Protein AF-A0A9P8VNX3-F1 (afdb_monomer)

InterPro domains:
  IPR056002 Domain of unknown function DUF7580 [PF24476] (259-516)

Sequence (647 aa):
MASIQRRGRGSRAITTATHEPARRPATPSRNAHWDQEPLLDKDALVAFAAEATAALRRESSALAKLRRPSPFFAILCSLLSDVEERLENAASVTESKVSELLATLERLAKWPKPFKAPTRPFDRNAYSRLIHILGDSSQLARSCIKTLAEDPRAVNDRQKFQKAFKAFANVKLGPRGPKLSELTRSSAESESNSNSATAQCLQKLYWTLCQLCRCSLAVGGGGFKANVVVDYEARPAVADDGVIIESFFLHRHHTGNNETGEWKETRIQVLLDQYDIEDSDNTKTRVLRSARGDKKISDFCKLLQSQELGCLKLRASSGGLFDDGIELSRDGISLQAPSVSLARVLASASLNKDSQRKLLLSYLLAKAVWQFYDSDWIAEAWSKQEVQFMQQRIDKLQNKVLLNYRPFISAEFRDDAPPQGAPSLEGYGVVAKTPKGTHIFPKILALGITLLEIELGEGIENRYAREFLDADGRPRANAAHMTAGDFITSDKWKAQKKVYLPVRQAIEICVKPDTGQLGTDPARVRENLHRCVVAPLGALFGMAYDCDGCPEKFDPGPMNFESSDEPCDDIYSVPGSAHMRETSGSPNSPSAQQLVSLRNQSRARETANFSAMRIKSRRIPGNTNKPRNGFIRSKGCERNTKLALAP

Secondary structure (DSSP, 8-state):
------------------------PPPP-------------HHHHHHHHHHHHHHHHHHHHHHHTSSS--HHHHHHHHHHHHHHHHHHTGGG--HHHHHHHHHHHHHHHHTTS--PPPPSS--GGG-HHHHHHHTT-HHHHHHHHHHHHH-GGGHHHHHHHHHHHHHHH-----SBS--HHHHHTTSTTSSHHHHHHHHHHHHHHHHHHHHH---TT-TT-PPEEEEEES------SSS--EEEEEEEEEE-B--SS--B--EEEEEEEEEP-------SSS---------TTPEE-S-HHHHHT----SEEEEEEETTEEEEEEEE---S---TTSPPEEHHHHHHTTTTTT-HHHHHHHHHHHHHHHHHSTTSTTS-TT--TTTEEE-EEEEETTTTEEEEPSS-EEEEEE-TTSPPSS--GGGGGT-----S--SSS-HHHHHHHHHHHHHHHTS-GGGG--GGGB-TTSPBPTTHHHHHHHHHHHSHHHHT-TTSBHHHHHHHHHHHS--HHHH-S-HHHHHHHHIIIIIHHHHHHHHHHH--SS-GGG----PEEE---S--------------------------S-SSSSSSSSSTTSSTTSS----------------------PPPPPP---PPPP--

Organism: NCBI:txid1576542

Structure (mmCIF, N/CA/C/O backbone):
data_AF-A0A9P8VNX3-F1
#
_entry.id   AF-A0A9P8VNX3-F1
#
loop_
_atom_site.group_PDB
_atom_site.id
_atom_site.type_symbol
_atom_site.label_atom_id
_atom_site.label_alt_id
_atom_site.label_comp_id
_atom_site.label_asym_id
_atom_site.label_entity_id
_atom_site.label_seq_id
_atom_site.pdbx_PDB_ins_code
_atom_site.Cartn_x
_atom_site.Cartn_y
_atom_site.Cartn_z
_atom_site.occupancy
_atom_site.B_iso_or_equiv
_atom_site.auth_seq_id
_atom_site.auth_comp_id
_atom_site.auth_asym_id
_atom_site.auth_atom_id
_atom_site.pdbx_PDB_model_num
ATOM 1 N N . MET A 1 1 ? 35.981 46.994 67.749 1.00 36.59 1 MET A N 1
ATOM 2 C CA . MET A 1 1 ? 35.005 48.097 67.613 1.00 36.59 1 MET A CA 1
ATOM 3 C C . MET A 1 1 ? 33.643 47.458 67.343 1.00 36.59 1 MET A C 1
ATOM 5 O O . MET A 1 1 ? 33.453 46.954 66.250 1.00 36.59 1 MET A O 1
ATOM 9 N N . ALA A 1 2 ? 32.915 47.018 68.380 1.00 32.78 2 ALA A N 1
ATOM 10 C CA . ALA A 1 2 ? 31.921 47.763 69.189 1.00 32.78 2 ALA A CA 1
ATOM 11 C C . ALA A 1 2 ? 30.668 48.129 68.351 1.00 32.78 2 ALA A C 1
ATOM 13 O O . ALA A 1 2 ? 30.836 48.728 67.304 1.00 32.78 2 ALA A O 1
ATOM 14 N N . SER A 1 3 ? 29.408 47.822 68.699 1.00 32.69 3 SER A N 1
ATOM 15 C CA . SER A 1 3 ? 28.775 47.351 69.946 1.00 32.69 3 SER A CA 1
ATOM 16 C C . SER A 1 3 ? 27.372 46.748 69.622 1.00 32.69 3 SER A C 1
ATOM 18 O O . SER A 1 3 ? 26.792 47.142 68.617 1.00 32.69 3 SER A O 1
ATOM 20 N N . ILE A 1 4 ? 26.921 45.666 70.291 1.00 40.91 4 ILE A N 1
ATOM 21 C CA . ILE A 1 4 ? 25.831 45.607 71.317 1.00 40.91 4 ILE A CA 1
ATOM 22 C C . ILE A 1 4 ? 24.409 45.762 70.700 1.00 40.91 4 ILE A C 1
ATOM 24 O O . ILE A 1 4 ? 24.148 46.731 70.012 1.00 40.91 4 ILE A O 1
ATOM 28 N N . GLN A 1 5 ? 23.445 44.831 70.849 1.00 40.62 5 GLN A N 1
ATOM 29 C CA . GLN A 1 5 ? 22.678 44.603 72.090 1.00 40.62 5 GLN A CA 1
ATOM 30 C C . GLN A 1 5 ? 21.857 43.285 72.084 1.00 40.62 5 GLN A C 1
ATOM 32 O O . GLN A 1 5 ? 21.177 42.953 71.117 1.00 40.62 5 GLN A O 1
ATOM 37 N N . ARG A 1 6 ? 21.899 42.552 73.211 1.00 43.53 6 ARG A N 1
ATOM 38 C CA . ARG A 1 6 ? 21.077 41.373 73.570 1.00 43.53 6 ARG A CA 1
ATOM 39 C C . ARG A 1 6 ? 19.872 41.789 74.431 1.00 43.53 6 ARG A C 1
ATOM 41 O O . ARG A 1 6 ? 20.062 42.590 75.338 1.00 43.53 6 ARG A O 1
ATOM 48 N N . ARG A 1 7 ? 18.726 41.111 74.282 1.00 40.09 7 ARG A N 1
ATOM 49 C CA . ARG A 1 7 ? 17.710 40.767 75.319 1.00 40.09 7 ARG A CA 1
ATOM 50 C C . ARG A 1 7 ? 16.934 39.549 74.782 1.00 40.09 7 ARG A C 1
ATOM 52 O O . ARG A 1 7 ? 16.743 39.468 73.581 1.00 40.09 7 ARG A O 1
ATOM 59 N N . GLY A 1 8 ? 16.472 38.545 75.519 1.00 32.19 8 GLY A N 1
ATOM 60 C CA . GLY A 1 8 ? 16.376 38.272 76.951 1.00 32.19 8 GLY A CA 1
ATOM 61 C C . GLY A 1 8 ? 15.217 37.275 77.127 1.00 32.19 8 GLY A C 1
ATOM 62 O O . GLY A 1 8 ? 14.110 37.554 76.681 1.00 32.19 8 GLY A O 1
ATOM 63 N N . ARG A 1 9 ? 15.490 36.093 77.697 1.00 36.69 9 ARG A N 1
ATOM 64 C CA . ARG A 1 9 ? 14.514 35.031 78.015 1.00 36.69 9 ARG A CA 1
ATOM 65 C C . ARG A 1 9 ? 13.556 35.472 79.128 1.00 36.69 9 ARG A C 1
ATOM 67 O O . ARG A 1 9 ? 13.992 36.118 80.074 1.00 36.69 9 ARG A O 1
ATOM 74 N N . GLY A 1 10 ? 12.315 34.987 79.079 1.00 35.06 10 GLY A N 1
ATOM 75 C CA . GLY A 1 10 ? 11.379 34.985 80.204 1.00 35.06 10 GLY A CA 1
ATOM 76 C C . GLY A 1 10 ? 10.520 33.718 80.196 1.00 35.06 10 GLY A C 1
ATOM 77 O O . GLY A 1 10 ? 9.748 33.502 79.268 1.00 35.06 10 GLY A O 1
ATOM 78 N N . SER A 1 11 ? 10.687 32.880 81.221 1.00 38.31 11 SER A N 1
ATOM 79 C CA . SER A 1 11 ? 9.818 31.747 81.568 1.00 38.31 11 SER A CA 1
ATOM 80 C C . SER A 1 11 ? 8.608 32.232 82.370 1.00 38.31 11 SER A C 1
ATOM 82 O O . SER A 1 11 ? 8.783 33.109 83.214 1.00 38.31 11 SER A O 1
ATOM 84 N N . ARG A 1 12 ? 7.428 31.606 82.226 1.00 36.78 12 ARG A N 1
ATOM 85 C CA . ARG A 1 12 ? 6.406 31.580 83.292 1.00 36.78 12 ARG A CA 1
ATOM 86 C C . ARG A 1 12 ? 5.451 30.381 83.192 1.00 36.78 12 ARG A C 1
ATOM 88 O O . ARG A 1 12 ? 4.747 30.212 82.208 1.00 36.78 12 ARG A O 1
ATOM 95 N N . ALA A 1 13 ? 5.551 29.572 84.244 1.00 37.69 13 ALA A N 1
ATOM 96 C CA . ALA A 1 13 ? 4.559 28.880 85.069 1.00 37.69 13 ALA A CA 1
ATOM 97 C C . ALA A 1 13 ? 3.155 28.495 84.553 1.00 37.69 13 ALA A C 1
ATOM 99 O O . ALA A 1 13 ? 2.409 29.269 83.965 1.00 37.69 13 ALA A O 1
ATOM 100 N N . ILE A 1 14 ? 2.827 27.276 84.983 1.00 42.34 14 ILE A N 1
ATOM 101 C CA . ILE A 1 14 ? 1.587 26.499 84.994 1.00 42.34 14 ILE A CA 1
ATOM 102 C C . ILE A 1 14 ? 0.492 27.169 85.840 1.00 42.34 14 ILE A C 1
ATOM 104 O O . ILE A 1 14 ? 0.779 27.713 86.903 1.00 42.34 14 ILE A O 1
ATOM 108 N N . THR A 1 15 ? -0.772 27.026 85.432 1.00 38.56 15 THR A N 1
ATOM 109 C CA . THR A 1 15 ? -1.927 26.998 86.349 1.00 38.56 15 THR A CA 1
ATOM 110 C C . THR A 1 15 ? -3.039 26.125 85.768 1.00 38.56 15 THR A C 1
ATOM 112 O O . THR A 1 15 ? -3.467 26.289 84.629 1.00 38.56 15 THR A O 1
ATOM 115 N N . THR A 1 16 ? -3.457 25.153 86.569 1.00 41.41 16 THR A N 1
ATOM 116 C CA . THR A 1 16 ? -4.582 24.234 86.386 1.00 41.41 16 THR A CA 1
ATOM 117 C C . THR A 1 16 ? -5.887 24.893 86.825 1.00 41.41 16 THR A C 1
ATOM 119 O O . THR A 1 16 ? -5.927 25.476 87.907 1.00 41.41 16 THR A O 1
ATOM 122 N N . ALA A 1 17 ? -6.962 24.733 86.050 1.00 39.16 17 ALA A N 1
ATOM 123 C CA . ALA A 1 17 ? -8.325 25.010 86.498 1.00 39.16 17 ALA A CA 1
ATOM 124 C C . ALA A 1 17 ? -9.291 23.949 85.947 1.00 39.16 17 ALA A C 1
ATOM 126 O O . ALA A 1 17 ? -9.450 23.777 84.740 1.00 39.16 17 ALA A O 1
ATOM 127 N N . THR A 1 18 ? -9.892 23.221 86.880 1.00 43.12 18 THR A N 1
ATOM 128 C CA . THR A 1 18 ? -11.043 22.324 86.759 1.00 43.12 18 THR A CA 1
ATOM 129 C C . THR A 1 18 ? -12.308 23.104 86.402 1.00 43.12 18 THR A C 1
ATOM 131 O O . THR A 1 18 ? -12.624 24.075 87.084 1.00 43.12 18 THR A O 1
ATOM 134 N N . HIS A 1 19 ? -13.065 22.648 85.397 1.00 43.12 19 HIS A N 1
ATOM 135 C CA . HIS A 1 19 ? -14.459 23.055 85.209 1.00 43.12 19 HIS A CA 1
ATOM 136 C C . HIS A 1 19 ? -15.352 21.878 84.788 1.00 43.12 19 HIS A C 1
ATOM 138 O O . HIS A 1 19 ? -14.995 21.027 83.977 1.00 43.12 19 HIS A O 1
ATOM 144 N N . GLU A 1 20 ? -16.504 21.884 85.438 1.00 38.47 20 GLU A N 1
ATOM 145 C CA . GLU A 1 20 ? -17.621 20.950 85.549 1.00 38.47 20 GLU A CA 1
ATOM 146 C C . GLU A 1 20 ? -18.434 20.764 84.241 1.00 38.47 20 GLU A C 1
ATOM 148 O O . GLU A 1 20 ? -18.489 21.684 83.418 1.00 38.47 20 GLU A O 1
ATOM 153 N N . PRO A 1 21 ? -19.091 19.606 84.010 1.00 46.25 21 PRO A N 1
ATOM 154 C CA . PRO A 1 21 ? -19.798 19.332 82.761 1.00 46.25 21 PRO A CA 1
ATOM 155 C C . PRO A 1 21 ? -21.237 19.878 82.773 1.00 46.25 21 PRO A C 1
ATOM 157 O O . PRO A 1 21 ? -22.129 19.337 83.425 1.00 46.25 21 PRO A O 1
ATOM 160 N N . ALA A 1 22 ? -21.494 20.914 81.973 1.00 45.41 22 ALA A N 1
ATOM 161 C CA . ALA A 1 22 ? -22.844 21.398 81.696 1.00 45.41 22 ALA A CA 1
ATOM 162 C C . ALA A 1 22 ? -23.557 20.503 80.662 1.00 45.41 22 ALA A C 1
ATOM 164 O O . ALA A 1 22 ? -23.124 20.367 79.514 1.00 45.41 22 ALA A O 1
ATOM 165 N N . ARG A 1 23 ? -24.684 19.915 81.081 1.00 52.53 23 ARG A N 1
ATOM 166 C CA . ARG A 1 23 ? -25.659 19.204 80.240 1.00 52.53 23 ARG A CA 1
ATOM 167 C C . ARG A 1 23 ? -26.137 20.103 79.092 1.00 52.53 23 ARG A C 1
ATOM 169 O O . ARG A 1 23 ? -26.580 21.223 79.334 1.00 52.53 23 ARG A O 1
ATOM 176 N N . ARG A 1 24 ? -26.111 19.590 77.855 1.00 39.62 24 ARG A N 1
ATOM 177 C CA . ARG A 1 24 ? -26.790 20.198 76.697 1.00 39.62 24 ARG A CA 1
ATOM 178 C C . ARG A 1 24 ? -28.054 19.410 76.316 1.00 39.62 24 ARG A C 1
ATOM 180 O O . ARG A 1 24 ? -28.050 18.186 76.440 1.00 39.62 24 ARG A O 1
ATOM 187 N N . PRO A 1 25 ? -29.117 20.110 75.881 1.00 43.38 25 PRO A N 1
ATOM 188 C CA . PRO A 1 25 ? -30.437 19.548 75.613 1.00 43.38 25 PRO A CA 1
ATOM 189 C C . PRO A 1 25 ? -30.498 18.776 74.288 1.00 43.38 25 PRO A C 1
ATOM 191 O O . PRO A 1 25 ? -29.727 19.030 73.362 1.00 43.38 25 PRO A O 1
ATOM 194 N N . ALA A 1 26 ? -31.443 17.838 74.228 1.00 45.91 26 ALA A N 1
ATOM 195 C CA . ALA A 1 26 ? -31.746 17.000 73.077 1.00 45.91 26 ALA A CA 1
ATOM 196 C C . ALA A 1 26 ? -32.054 17.827 71.817 1.00 45.91 26 ALA A C 1
ATOM 198 O O . ALA A 1 26 ? -32.883 18.737 71.833 1.00 45.91 26 ALA A O 1
ATOM 199 N N . THR A 1 27 ? -31.395 17.477 70.714 1.00 43.19 27 THR A N 1
ATOM 200 C CA . THR A 1 27 ? -31.716 17.945 69.365 1.00 43.19 27 THR A CA 1
ATOM 201 C C . THR A 1 27 ? -32.967 17.234 68.833 1.00 43.19 27 THR A C 1
ATOM 203 O O . THR A 1 27 ? -33.113 16.025 69.025 1.00 43.19 27 THR A O 1
ATOM 206 N N . PRO A 1 28 ? -33.873 17.947 68.139 1.00 46.66 28 PRO A N 1
ATOM 207 C CA . PRO A 1 28 ? -35.056 17.346 67.540 1.00 46.66 28 PRO A CA 1
ATOM 208 C C . PRO A 1 28 ? -34.671 16.490 66.328 1.00 46.66 28 PRO A C 1
ATOM 210 O O . PRO A 1 28 ? -33.910 16.913 65.455 1.00 46.66 28 PRO A O 1
ATOM 213 N N . SER A 1 29 ? -35.231 15.281 66.290 1.00 46.38 29 SER A N 1
ATOM 214 C CA . SER A 1 29 ? -35.196 14.363 65.153 1.00 46.38 29 SER A CA 1
ATOM 215 C C . SER A 1 29 ? -35.814 15.034 63.924 1.00 46.38 29 SER A C 1
ATOM 217 O O . SER A 1 29 ? -37.032 15.158 63.802 1.00 46.38 29 SER A O 1
ATOM 219 N N . ARG A 1 30 ? -34.957 15.505 63.018 1.00 41.91 30 ARG A N 1
ATOM 220 C CA . ARG A 1 30 ? -35.333 15.985 61.691 1.00 41.91 30 ARG A CA 1
ATOM 221 C C . ARG A 1 30 ? -35.248 14.787 60.749 1.00 41.91 30 ARG A C 1
ATOM 223 O O . ARG A 1 30 ? -34.228 14.579 60.099 1.00 41.91 30 ARG A O 1
ATOM 230 N N . ASN A 1 31 ? -36.313 13.986 60.716 1.00 41.59 31 ASN A N 1
ATOM 231 C CA . ASN A 1 31 ? -36.559 13.042 59.629 1.00 41.59 31 ASN A CA 1
ATOM 232 C C . ASN A 1 31 ? -36.745 13.863 58.350 1.00 41.59 31 ASN A C 1
ATOM 234 O O . ASN A 1 31 ? -37.838 14.332 58.039 1.00 41.59 31 ASN A O 1
ATOM 238 N N . ALA A 1 32 ? -35.633 14.110 57.662 1.00 45.19 32 ALA A N 1
ATOM 239 C CA . ALA A 1 32 ? -35.633 14.634 56.316 1.00 45.19 32 ALA A CA 1
ATOM 240 C C . ALA A 1 32 ? -36.238 13.561 55.410 1.00 45.19 32 ALA A C 1
ATOM 242 O O . ALA A 1 32 ? -35.681 12.477 55.233 1.00 45.19 32 ALA A O 1
ATOM 243 N N . HIS A 1 33 ? -37.415 13.891 54.895 1.00 44.94 33 HIS A N 1
ATOM 244 C CA . HIS A 1 33 ? -37.970 13.376 53.660 1.00 44.94 33 HIS A CA 1
ATOM 245 C C . HIS A 1 33 ? -36.867 13.493 52.595 1.00 44.94 33 HIS A C 1
ATOM 247 O O . HIS A 1 33 ? -36.586 14.586 52.109 1.00 44.94 33 HIS A O 1
ATOM 253 N N . TRP A 1 34 ? -36.144 12.403 52.331 1.00 44.47 34 TRP A N 1
ATOM 254 C CA . TRP A 1 34 ? -35.289 12.316 51.154 1.00 44.47 34 TRP A CA 1
ATOM 255 C C . TRP A 1 34 ? -36.240 12.234 49.972 1.00 44.47 34 TRP A C 1
ATOM 257 O O . TRP A 1 34 ? -36.729 11.157 49.629 1.00 44.47 34 TRP A O 1
ATOM 267 N N . ASP A 1 35 ? -36.563 13.403 49.425 1.00 43.25 35 ASP A N 1
ATOM 268 C CA . ASP A 1 35 ? -37.152 13.525 48.105 1.00 43.25 35 ASP A CA 1
ATOM 269 C C . ASP A 1 35 ? -36.349 12.629 47.166 1.00 43.25 35 ASP A C 1
ATOM 271 O O . ASP A 1 35 ? -35.119 12.710 47.100 1.00 43.25 35 ASP A O 1
ATOM 275 N N . GLN A 1 36 ? -37.049 11.696 46.527 1.00 47.88 36 GLN A N 1
ATOM 276 C CA . GLN A 1 36 ? -36.479 10.818 45.522 1.00 47.88 36 GLN A CA 1
ATOM 277 C C . GLN A 1 36 ? -35.963 11.711 44.396 1.00 47.88 36 GLN A C 1
ATOM 279 O O . GLN A 1 36 ? -36.741 12.147 43.547 1.00 47.88 36 GLN A O 1
ATOM 284 N N . GLU A 1 37 ? -34.663 12.022 44.411 1.00 53.09 37 GLU A N 1
ATOM 285 C CA . GLU A 1 37 ? -34.006 12.583 43.237 1.00 53.09 37 GLU A CA 1
ATOM 286 C C . GLU A 1 37 ? -34.354 11.664 42.062 1.00 53.09 37 GLU A C 1
ATOM 288 O O . GLU A 1 37 ? -34.183 10.442 42.180 1.00 53.09 37 GLU A O 1
ATOM 293 N N . PRO A 1 38 ? -34.908 12.214 40.967 1.00 59.16 38 PRO A N 1
ATOM 294 C CA . PRO A 1 38 ? -35.322 11.410 39.835 1.00 59.16 38 PRO A CA 1
ATOM 295 C C . PRO A 1 38 ? -34.116 10.595 39.384 1.00 59.16 38 PRO A C 1
ATOM 297 O O . PRO A 1 38 ? -33.064 11.163 39.081 1.00 59.16 38 PRO A O 1
ATOM 300 N N . LEU A 1 39 ? -34.260 9.263 39.403 1.00 61.50 39 LEU A N 1
ATOM 301 C CA . LEU A 1 39 ? -33.257 8.351 38.871 1.00 61.50 39 LEU A CA 1
ATOM 302 C C . LEU A 1 39 ? -32.885 8.860 37.481 1.00 61.50 39 LEU A C 1
ATOM 304 O O . LEU A 1 39 ? -33.718 8.875 36.576 1.00 61.50 39 LEU A O 1
ATOM 308 N N . LEU A 1 40 ? -31.655 9.354 37.366 1.00 65.56 40 LEU A N 1
ATOM 309 C CA . LEU A 1 40 ? -31.164 9.962 36.145 1.00 65.56 40 LEU A CA 1
ATOM 310 C C . LEU A 1 40 ? -31.264 8.942 35.018 1.00 65.56 40 LEU A C 1
ATOM 312 O O . LEU A 1 40 ? -30.732 7.836 35.119 1.00 65.56 40 LEU A O 1
ATOM 316 N N . ASP A 1 41 ? -31.972 9.350 33.970 1.00 88.81 41 ASP A N 1
ATOM 317 C CA . ASP A 1 41 ? -32.241 8.543 32.797 1.00 88.81 41 ASP A CA 1
ATOM 318 C C . ASP A 1 41 ? -30.919 8.081 32.165 1.00 88.81 41 ASP A C 1
ATOM 320 O O . ASP A 1 41 ? -30.015 8.883 31.893 1.00 88.81 41 ASP A O 1
ATOM 324 N N . LYS A 1 42 ? -30.804 6.771 31.938 1.00 92.12 42 LYS A N 1
ATOM 325 C CA . LYS A 1 42 ? -29.689 6.147 31.221 1.00 92.12 42 LYS A CA 1
ATOM 326 C C . LYS A 1 42 ? -29.415 6.876 29.903 1.00 92.12 42 LYS A C 1
ATOM 328 O O . LYS A 1 42 ? -28.250 7.015 29.519 1.00 92.12 42 LYS A O 1
ATOM 333 N N . ASP A 1 43 ? -30.457 7.369 29.244 1.00 93.38 43 ASP A N 1
ATOM 334 C CA . ASP A 1 43 ? -30.341 8.061 27.966 1.00 93.38 43 ASP A CA 1
ATOM 335 C C . ASP A 1 43 ? -29.643 9.421 28.114 1.00 93.38 43 ASP A C 1
ATOM 337 O O . ASP A 1 43 ? -28.779 9.760 27.303 1.00 93.38 43 ASP A O 1
ATOM 341 N N . ALA A 1 44 ? -29.881 10.150 29.210 1.00 93.81 44 ALA A N 1
ATOM 342 C CA . ALA A 1 44 ? -29.166 11.393 29.513 1.00 93.81 44 ALA A CA 1
ATOM 343 C C . ALA A 1 44 ? -27.668 11.150 29.781 1.00 93.81 44 ALA A C 1
ATOM 345 O O . ALA A 1 44 ? -26.813 11.933 29.355 1.00 93.81 44 ALA A O 1
ATOM 346 N N . LEU A 1 45 ? -27.334 10.042 30.455 1.00 94.81 45 LEU A N 1
ATOM 347 C CA . LEU A 1 45 ? -25.948 9.629 30.696 1.00 94.81 45 LEU A CA 1
ATOM 348 C C . LEU A 1 45 ? -25.218 9.303 29.382 1.00 94.81 45 LEU A C 1
ATOM 350 O O . LEU A 1 45 ? -24.071 9.714 29.187 1.00 94.81 45 LEU A O 1
ATOM 354 N N . VAL A 1 46 ? -25.877 8.561 28.488 1.00 95.44 46 VAL A N 1
ATOM 355 C CA . VAL A 1 46 ? -25.349 8.203 27.163 1.00 95.44 46 VAL A CA 1
ATOM 356 C C . VAL A 1 46 ? -25.173 9.446 26.294 1.00 95.44 46 VAL A C 1
ATOM 358 O O . VAL A 1 46 ? -24.098 9.617 25.720 1.00 95.44 46 VAL A O 1
ATOM 361 N N . ALA A 1 47 ? -26.173 10.330 26.243 1.00 95.75 47 ALA A N 1
ATOM 362 C CA . ALA A 1 47 ? -26.116 11.570 25.473 1.00 95.75 47 ALA A CA 1
ATOM 363 C C . ALA A 1 47 ? -24.937 12.450 25.914 1.00 95.75 47 ALA A C 1
ATOM 365 O O . ALA A 1 47 ? -24.127 12.869 25.088 1.00 95.75 47 ALA A O 1
ATOM 366 N N . PHE A 1 48 ? -24.754 12.632 27.228 1.00 96.56 48 PHE A N 1
ATOM 367 C CA . PHE A 1 48 ? -23.618 13.385 27.762 1.00 96.56 48 PHE A CA 1
ATOM 368 C C . PHE A 1 48 ? -22.265 12.760 27.385 1.00 96.56 48 PHE A C 1
ATOM 370 O O . PHE A 1 48 ? -21.321 13.472 27.034 1.00 96.56 48 PHE A O 1
ATOM 377 N N . ALA A 1 49 ? -22.155 11.429 27.429 1.00 96.88 49 ALA A N 1
ATOM 378 C CA . ALA A 1 49 ? -20.944 10.732 27.004 1.00 96.88 49 ALA A CA 1
ATOM 379 C C . ALA A 1 49 ? -20.675 10.882 25.499 1.00 96.88 49 ALA A C 1
ATOM 381 O O . ALA A 1 49 ? -19.513 11.038 25.112 1.00 96.88 49 ALA A O 1
ATOM 382 N N . ALA A 1 50 ? -21.716 10.859 24.662 1.00 96.62 50 ALA A N 1
ATOM 383 C CA . ALA A 1 50 ? -21.602 11.018 23.214 1.00 96.62 50 ALA A CA 1
ATOM 384 C C . ALA A 1 50 ? -21.117 12.427 22.854 1.00 96.62 50 ALA A C 1
ATOM 386 O O . ALA A 1 50 ? -20.107 12.572 22.165 1.00 96.62 50 ALA A O 1
ATOM 387 N N . GLU A 1 51 ? -21.745 13.459 23.425 1.00 96.88 51 GLU A N 1
ATOM 388 C CA . GLU A 1 51 ? -21.338 14.858 23.254 1.00 96.88 51 GLU A CA 1
ATOM 38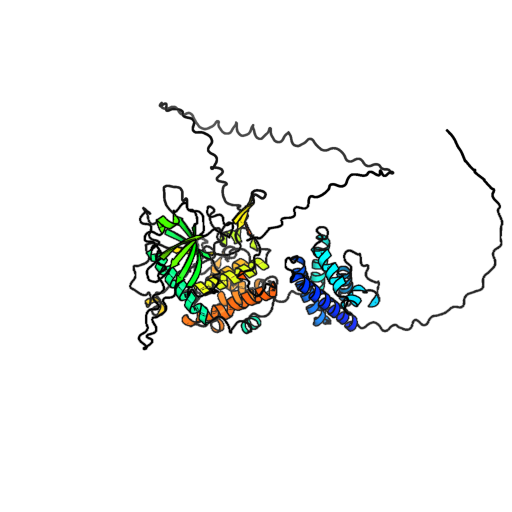9 C C . GLU A 1 51 ? -19.876 15.079 23.669 1.00 96.88 51 GLU A C 1
ATOM 391 O O . GLU A 1 51 ? -19.081 15.664 22.925 1.00 96.88 51 GLU A O 1
ATOM 396 N N . ALA A 1 52 ? -19.493 14.575 24.848 1.00 97.38 52 ALA A N 1
ATOM 397 C CA . ALA A 1 52 ? -18.135 14.700 25.368 1.00 97.38 52 ALA A CA 1
ATOM 398 C C . ALA A 1 52 ? -17.099 13.979 24.488 1.00 97.38 52 ALA A C 1
ATOM 400 O O . ALA A 1 52 ? -16.004 14.503 24.255 1.00 97.38 52 ALA A O 1
ATOM 401 N N . THR A 1 53 ? -17.443 12.790 23.983 1.00 97.50 53 THR A N 1
ATOM 402 C CA . THR A 1 53 ? -16.594 12.004 23.075 1.00 97.50 53 THR A CA 1
ATOM 403 C C . THR A 1 53 ? -16.383 12.744 21.756 1.00 97.50 53 THR A C 1
ATOM 405 O O . THR A 1 53 ? -15.234 12.950 21.356 1.00 97.50 53 THR A O 1
ATOM 408 N N . ALA A 1 54 ? -17.463 13.217 21.126 1.00 95.88 54 ALA A N 1
ATOM 409 C CA . ALA A 1 54 ? -17.414 13.961 19.871 1.00 95.88 54 ALA A CA 1
ATOM 410 C C . ALA A 1 54 ? -16.577 15.243 20.005 1.00 95.88 54 ALA A C 1
ATOM 412 O O . ALA A 1 54 ? -15.757 15.563 19.140 1.00 95.88 54 ALA A O 1
ATOM 413 N N . ALA A 1 55 ? -16.716 15.964 21.122 1.00 96.75 55 ALA A N 1
ATOM 414 C CA . ALA A 1 55 ? -15.930 17.165 21.376 1.00 96.75 55 ALA A CA 1
ATOM 415 C C . ALA A 1 55 ? -14.425 16.867 21.518 1.00 96.75 55 ALA A C 1
ATOM 417 O O . ALA A 1 55 ? -13.603 17.529 20.882 1.00 96.75 55 ALA A O 1
ATOM 418 N N . LEU A 1 56 ? -14.043 15.831 22.273 1.00 97.19 56 LEU A N 1
ATOM 419 C CA . LEU A 1 56 ? -12.642 15.404 22.390 1.00 97.19 56 LEU A CA 1
ATOM 420 C C . LEU A 1 56 ? -12.071 14.870 21.064 1.00 97.19 56 LEU A C 1
ATOM 422 O O . LEU A 1 56 ? -10.884 15.076 20.781 1.00 97.19 56 LEU A O 1
ATOM 426 N N . ARG A 1 57 ? -12.896 14.220 20.232 1.00 96.00 57 ARG A N 1
ATOM 427 C CA . ARG A 1 57 ? -12.510 13.767 18.888 1.00 96.00 57 ARG A CA 1
ATOM 428 C C . ARG A 1 57 ? -12.188 14.949 17.980 1.00 96.00 57 ARG A C 1
ATOM 430 O O . ARG A 1 57 ? -11.129 14.943 17.355 1.00 96.00 57 ARG A O 1
ATOM 437 N N . ARG A 1 58 ? -13.039 15.986 17.958 1.00 95.00 58 ARG A N 1
ATOM 438 C CA . ARG A 1 58 ? -12.789 17.228 17.199 1.00 95.00 58 ARG A CA 1
ATOM 439 C C . ARG A 1 58 ? -11.461 17.873 17.591 1.00 95.00 58 ARG A C 1
ATOM 441 O O . ARG A 1 58 ? -10.671 18.221 16.717 1.00 95.00 58 ARG A O 1
ATOM 448 N N . GLU A 1 59 ? -11.172 17.964 18.889 1.00 96.62 59 GLU A N 1
ATOM 449 C CA . GLU A 1 59 ? -9.900 18.519 19.369 1.00 96.62 59 GLU A CA 1
ATOM 450 C C . GLU A 1 59 ? -8.692 17.648 18.994 1.00 96.62 59 GLU A C 1
ATOM 452 O O . GLU A 1 59 ? -7.646 18.169 18.603 1.00 96.62 59 GLU A O 1
ATOM 457 N N . SER A 1 60 ? -8.836 16.323 19.052 1.00 94.25 60 SER A N 1
ATOM 458 C CA . SER A 1 60 ? -7.785 15.384 18.636 1.00 94.25 60 SER A CA 1
ATOM 459 C C . SER A 1 60 ? -7.505 15.468 17.131 1.00 94.25 60 SER A C 1
ATOM 461 O O . SER A 1 60 ? -6.344 15.473 16.729 1.00 94.25 60 SER A O 1
ATOM 463 N N . SER A 1 61 ? -8.548 15.595 16.303 1.00 89.62 61 SER A N 1
ATOM 464 C CA . SER A 1 61 ? -8.425 15.816 14.856 1.00 89.62 61 SER A CA 1
ATOM 465 C C . SER A 1 61 ? -7.751 17.155 14.545 1.00 89.62 61 SER A C 1
ATOM 467 O O . SER A 1 61 ? -6.826 17.202 13.739 1.00 89.62 61 SER A O 1
ATOM 469 N N . ALA A 1 62 ? -8.122 18.237 15.237 1.00 93.56 62 ALA A N 1
ATOM 470 C CA . ALA A 1 62 ? -7.472 19.536 15.063 1.00 93.56 62 ALA A CA 1
ATOM 471 C C . ALA A 1 62 ? -5.967 19.491 15.395 1.00 93.56 62 ALA A C 1
ATOM 473 O O . ALA A 1 62 ? -5.164 20.132 14.720 1.00 93.56 62 ALA A O 1
ATOM 474 N N . LEU A 1 63 ? -5.570 18.716 16.412 1.00 94.12 63 LEU A N 1
ATOM 475 C CA . LEU A 1 63 ? -4.162 18.497 16.761 1.00 94.12 63 LEU A CA 1
ATOM 476 C C . LEU A 1 63 ? -3.419 17.612 15.752 1.00 94.12 63 LEU A C 1
ATOM 478 O O . LEU A 1 63 ? -2.227 17.825 15.526 1.00 94.12 63 LEU A O 1
ATOM 482 N N . ALA A 1 64 ? -4.103 16.642 15.139 1.00 85.12 64 ALA A N 1
ATOM 483 C CA . ALA A 1 64 ? -3.528 15.782 14.107 1.00 85.12 64 ALA A CA 1
ATOM 484 C C . ALA A 1 64 ? -3.125 16.563 12.841 1.00 85.12 64 ALA A C 1
ATOM 486 O O . ALA A 1 64 ? -2.184 16.163 12.168 1.00 85.12 64 ALA A O 1
ATOM 487 N N . LYS A 1 65 ? -3.753 17.716 12.582 1.00 84.69 65 LYS A N 1
ATOM 488 C CA . LYS A 1 65 ? -3.466 18.597 11.433 1.00 84.69 65 LYS A CA 1
ATOM 489 C C . LYS A 1 65 ? -2.278 19.547 11.631 1.00 84.69 65 LYS A C 1
ATOM 491 O O . LYS A 1 65 ? -1.971 20.361 10.763 1.00 84.69 65 LYS A O 1
ATOM 496 N N . LEU A 1 66 ? -1.614 19.515 12.788 1.00 88.75 66 LEU A N 1
ATOM 497 C CA . LEU A 1 66 ? -0.423 20.337 13.022 1.00 88.75 66 LEU A CA 1
ATOM 498 C C . LEU A 1 66 ? 0.759 19.830 12.182 1.00 88.75 66 LEU A C 1
ATOM 500 O O . LEU A 1 66 ? 0.895 18.637 11.966 1.00 88.75 66 LEU A O 1
ATOM 504 N N . ARG A 1 67 ? 1.690 20.718 11.800 1.00 76.44 67 ARG A N 1
ATOM 505 C CA . ARG A 1 67 ? 2.846 20.422 10.916 1.00 76.44 67 ARG A CA 1
ATOM 506 C C . ARG A 1 67 ? 3.764 19.276 11.386 1.00 76.44 67 ARG A C 1
ATOM 508 O O . ARG A 1 67 ? 4.568 18.772 10.609 1.00 76.44 67 ARG A O 1
ATOM 515 N N . ARG A 1 68 ? 3.709 18.911 12.670 1.00 80.31 68 ARG A N 1
ATOM 516 C CA . ARG A 1 68 ? 4.452 17.794 13.280 1.00 80.31 68 ARG A CA 1
ATOM 517 C C . ARG A 1 68 ? 3.566 17.113 14.324 1.00 80.31 68 ARG A C 1
ATOM 519 O O . ARG A 1 68 ? 3.767 17.332 15.522 1.00 80.31 68 ARG A O 1
ATOM 526 N N . PRO A 1 69 ? 2.536 16.372 13.902 1.00 81.62 69 PRO A N 1
ATOM 527 C CA . PRO A 1 69 ? 1.582 15.809 14.832 1.00 81.62 69 PRO A CA 1
ATOM 528 C C . PRO A 1 69 ? 2.197 14.583 15.507 1.00 81.62 69 PRO A C 1
ATOM 530 O O . PRO A 1 69 ? 2.893 13.779 14.888 1.00 81.62 69 PRO A O 1
ATOM 533 N N . SER A 1 70 ? 1.933 14.420 16.801 1.00 86.12 70 SER A N 1
ATOM 534 C CA . SER A 1 70 ? 2.226 13.152 17.462 1.00 86.12 70 SER A CA 1
ATOM 535 C C . SER A 1 70 ? 1.325 12.067 16.855 1.00 86.12 70 SER A C 1
ATOM 537 O O . SER A 1 70 ? 0.114 12.295 16.756 1.00 86.12 70 SER A O 1
ATOM 539 N N . PRO A 1 71 ? 1.840 10.864 16.523 1.00 76.56 71 PRO A N 1
ATOM 540 C CA . PRO A 1 71 ? 1.021 9.763 15.995 1.00 76.56 71 PRO A CA 1
ATOM 541 C C . PRO A 1 71 ? -0.101 9.354 16.963 1.00 76.56 71 PRO A C 1
ATOM 543 O O . PRO A 1 71 ? -1.102 8.755 16.571 1.00 76.56 71 PRO A O 1
ATOM 546 N N . PHE A 1 72 ? 0.032 9.717 18.242 1.00 87.56 72 PHE A N 1
ATOM 547 C CA . PHE A 1 72 ? -1.012 9.534 19.239 1.00 87.56 72 PHE A CA 1
ATOM 548 C C . PHE A 1 72 ? -2.318 10.271 18.898 1.00 87.56 72 PHE A C 1
ATOM 550 O O . PHE A 1 72 ? -3.377 9.746 19.230 1.00 87.56 72 PHE A O 1
ATOM 557 N N . PHE A 1 73 ? -2.279 11.433 18.231 1.00 89.00 73 PHE A N 1
ATOM 558 C CA . PHE A 1 73 ? -3.491 12.199 17.905 1.00 89.00 73 PHE A CA 1
ATOM 559 C C . PHE A 1 73 ? -4.401 11.454 16.924 1.00 89.00 73 PHE A C 1
ATOM 561 O O . PHE A 1 73 ? -5.597 11.342 17.180 1.00 89.00 73 PHE A O 1
ATOM 568 N N . ALA A 1 74 ? -3.834 10.875 15.860 1.00 76.25 74 ALA A N 1
ATOM 569 C CA . ALA A 1 74 ? -4.583 10.079 14.887 1.00 76.25 74 ALA A CA 1
ATOM 570 C C . ALA A 1 74 ? -5.186 8.818 15.530 1.00 76.25 74 ALA A C 1
ATOM 572 O O . ALA A 1 74 ? -6.368 8.524 15.354 1.00 76.25 74 ALA A O 1
ATOM 573 N N . ILE A 1 75 ? -4.400 8.118 16.360 1.00 81.88 75 ILE A N 1
ATOM 574 C CA . ILE A 1 75 ? -4.874 6.943 17.106 1.00 81.88 75 ILE A CA 1
ATOM 575 C C . ILE A 1 75 ? -6.026 7.324 18.042 1.00 81.88 75 ILE A C 1
ATOM 577 O O . ILE A 1 75 ? -7.033 6.624 18.094 1.00 81.88 75 ILE A O 1
ATOM 581 N N . LEU A 1 76 ? -5.885 8.417 18.795 1.00 93.00 76 LEU A N 1
ATOM 582 C CA . LEU A 1 76 ? -6.916 8.878 19.719 1.00 93.00 76 LEU A CA 1
ATOM 583 C C . LEU A 1 76 ? -8.188 9.301 18.975 1.00 93.00 76 LEU A C 1
ATOM 585 O O . LEU A 1 76 ? -9.275 8.926 19.400 1.00 93.00 76 LEU A O 1
ATOM 589 N N . CYS A 1 77 ? -8.056 10.018 17.856 1.00 89.00 77 CYS A N 1
ATOM 590 C CA . CYS A 1 77 ? -9.179 10.413 17.006 1.00 89.00 77 CYS A CA 1
ATOM 591 C C . CYS A 1 77 ? -9.979 9.190 16.528 1.00 89.00 77 CYS A C 1
ATOM 593 O O . CYS A 1 77 ? -11.191 9.137 16.726 1.00 89.00 77 CYS A O 1
ATOM 595 N N . SER A 1 78 ? -9.290 8.173 15.996 1.00 83.00 78 SER A N 1
ATOM 596 C CA . SER A 1 78 ? -9.914 6.915 15.568 1.00 83.00 78 SER A CA 1
ATOM 597 C C . SER A 1 78 ? -10.613 6.201 16.726 1.00 83.00 78 SER A C 1
ATOM 599 O O . SER A 1 78 ? -11.766 5.812 16.589 1.00 83.00 78 SER A O 1
ATOM 601 N N . LEU A 1 79 ? -9.968 6.086 17.890 1.00 90.75 79 LEU A N 1
ATOM 602 C CA . LEU A 1 79 ? -10.573 5.416 19.044 1.00 90.75 79 LEU A CA 1
ATOM 603 C C . LEU A 1 79 ? -11.799 6.144 19.591 1.00 90.75 79 LEU A C 1
ATOM 605 O O . LEU A 1 79 ? -12.739 5.493 20.032 1.00 90.75 79 LEU A O 1
ATOM 609 N N . LEU A 1 80 ? -11.792 7.478 19.593 1.00 95.31 80 LEU A N 1
ATOM 610 C CA . LEU A 1 80 ? -12.956 8.255 20.008 1.00 95.31 80 LEU A CA 1
ATOM 611 C C . LEU A 1 80 ? -14.098 8.128 18.992 1.00 95.31 80 LEU A C 1
ATOM 613 O O . LEU A 1 80 ? -15.249 8.093 19.407 1.00 95.31 80 LEU A O 1
ATOM 617 N N . SER A 1 81 ? -13.790 7.971 17.701 1.00 89.81 81 SER A N 1
ATOM 618 C CA . SER A 1 81 ? -14.794 7.653 16.678 1.00 89.81 81 SER A CA 1
ATOM 619 C C . SER A 1 81 ? -15.470 6.304 16.948 1.00 89.81 81 SER A C 1
ATOM 621 O O . SER A 1 81 ? -16.693 6.228 16.931 1.00 89.81 81 SER A O 1
ATOM 623 N N . ASP A 1 82 ? -14.695 5.264 17.281 1.00 87.81 82 ASP A N 1
ATOM 624 C CA . ASP A 1 82 ? -15.238 3.936 17.617 1.00 87.81 82 ASP A CA 1
ATOM 625 C C . ASP A 1 82 ? -16.117 3.975 18.887 1.00 87.81 82 ASP A C 1
ATOM 627 O O . ASP A 1 82 ? -17.081 3.220 19.039 1.00 87.81 82 ASP A O 1
ATOM 631 N N . VAL A 1 83 ? -15.762 4.837 19.846 1.00 94.50 83 VAL A N 1
ATOM 632 C CA . VAL A 1 83 ? -16.540 5.055 21.074 1.00 94.50 83 VAL A CA 1
ATOM 633 C C . VAL A 1 83 ? -17.858 5.769 20.766 1.00 94.50 83 VAL A C 1
ATOM 635 O O . VAL A 1 83 ? -18.885 5.367 21.310 1.00 94.50 83 VAL A O 1
ATOM 638 N N . GLU A 1 84 ? -17.833 6.791 19.908 1.00 94.56 84 GLU A N 1
ATOM 639 C CA . GLU A 1 84 ? -19.008 7.547 19.453 1.00 94.56 84 GLU A CA 1
ATOM 640 C C . GLU A 1 84 ? -20.005 6.622 18.740 1.00 94.56 84 GLU A C 1
ATOM 642 O O . GLU A 1 84 ? -21.147 6.520 19.184 1.00 94.56 84 GLU A O 1
ATOM 647 N N . GLU A 1 85 ? -19.546 5.818 17.772 1.00 89.00 85 GLU A N 1
ATOM 648 C CA . GLU A 1 85 ? -20.373 4.825 17.061 1.00 89.00 85 GLU A CA 1
ATOM 649 C C . GLU A 1 85 ? -21.042 3.834 18.030 1.00 89.00 85 GLU A C 1
ATOM 651 O O . GLU A 1 85 ? -22.208 3.454 17.888 1.00 89.00 85 GLU A O 1
ATOM 656 N N . ARG A 1 86 ? -20.326 3.402 19.074 1.00 90.94 86 ARG A N 1
ATOM 657 C CA . ARG A 1 86 ? -20.919 2.526 20.087 1.00 90.94 86 ARG A CA 1
ATOM 658 C C . ARG A 1 86 ? -21.965 3.232 20.952 1.00 90.94 86 ARG A C 1
ATOM 660 O O . ARG A 1 86 ? -22.927 2.583 21.369 1.00 90.94 86 ARG A O 1
ATOM 667 N N . LEU A 1 87 ? -21.752 4.499 21.289 1.00 93.69 87 LEU A N 1
ATOM 668 C CA . LEU A 1 87 ? -22.711 5.278 22.070 1.00 93.69 87 LEU A CA 1
ATOM 669 C C . LEU A 1 87 ? -23.984 5.556 21.266 1.00 93.69 87 LEU A C 1
ATOM 671 O O . LEU A 1 87 ? -25.064 5.516 21.841 1.00 93.69 87 LEU A O 1
ATOM 675 N N . GLU A 1 88 ? -23.889 5.721 19.947 1.00 90.62 88 GLU A N 1
ATOM 676 C CA . GLU A 1 88 ? -25.061 5.783 19.060 1.00 90.62 88 GLU A CA 1
ATOM 677 C C . GLU A 1 88 ? -25.852 4.459 19.069 1.00 90.62 88 GLU A C 1
ATOM 679 O O . GLU A 1 88 ? -27.079 4.450 19.024 1.00 90.62 88 GLU A O 1
ATOM 684 N N . ASN A 1 89 ? -25.163 3.327 19.251 1.00 86.12 89 ASN A N 1
ATOM 685 C CA . ASN A 1 89 ? -25.747 1.986 19.381 1.00 86.12 89 ASN A CA 1
ATOM 686 C C . ASN A 1 89 ? -25.992 1.559 20.853 1.00 86.12 89 ASN A C 1
ATOM 688 O O . ASN A 1 89 ? -25.835 0.384 21.226 1.00 86.12 89 ASN A O 1
ATOM 692 N N . ALA A 1 90 ? -26.364 2.508 21.722 1.00 82.00 90 ALA A N 1
ATOM 693 C CA . ALA A 1 90 ? -26.392 2.355 23.184 1.00 82.00 90 ALA A CA 1
ATOM 694 C C . ALA A 1 90 ? -27.348 1.294 23.762 1.00 82.00 90 ALA A C 1
ATOM 696 O O . ALA A 1 90 ? -27.237 0.973 24.953 1.00 82.00 90 ALA A O 1
ATOM 697 N N . ALA A 1 91 ? -28.229 0.684 22.958 1.00 83.50 91 ALA A N 1
ATOM 698 C CA . ALA A 1 91 ? -29.151 -0.366 23.407 1.00 83.50 91 ALA A CA 1
ATOM 699 C C . ALA A 1 91 ? -28.436 -1.503 24.171 1.00 83.50 91 ALA A C 1
ATOM 701 O O . ALA A 1 91 ? -28.977 -2.066 25.121 1.00 83.50 91 ALA A O 1
ATOM 702 N N . SER A 1 92 ? -27.177 -1.788 23.818 1.00 80.19 92 SER A N 1
ATOM 703 C CA . SER A 1 92 ? -26.359 -2.855 24.415 1.00 80.19 92 SER A CA 1
ATOM 704 C C . SER A 1 92 ? -25.414 -2.412 25.546 1.00 80.19 92 SER A C 1
ATOM 706 O O . SER A 1 92 ? -24.693 -3.239 26.118 1.00 80.19 92 SER A O 1
ATOM 708 N N . VAL A 1 93 ? -25.349 -1.115 25.867 1.00 89.00 93 VAL A N 1
ATOM 709 C CA . VAL A 1 93 ? -24.368 -0.569 26.817 1.00 89.00 93 VAL A CA 1
ATOM 710 C C . VAL A 1 93 ? -24.993 -0.414 28.200 1.00 89.00 93 VAL A C 1
ATOM 712 O O . VAL A 1 93 ? -26.081 0.134 28.356 1.00 89.00 93 VAL A O 1
ATOM 715 N N . THR A 1 94 ? -24.304 -0.915 29.225 1.00 92.06 94 THR A N 1
ATOM 716 C CA . THR A 1 94 ? -24.728 -0.764 30.621 1.00 92.06 94 THR A CA 1
ATOM 717 C C . THR A 1 94 ? -24.273 0.588 31.173 1.00 92.06 94 THR A C 1
ATOM 719 O O . THR A 1 94 ? -23.171 1.040 30.860 1.00 92.06 94 THR A O 1
ATOM 722 N N . GLU A 1 95 ? -25.062 1.210 32.055 1.00 92.94 95 GLU A N 1
ATOM 723 C CA . GLU A 1 95 ? -24.716 2.488 32.717 1.00 92.94 95 GLU A CA 1
ATOM 724 C C . GLU A 1 95 ? -23.330 2.469 33.369 1.00 92.94 95 GLU A C 1
ATOM 726 O O . GLU A 1 95 ? -22.591 3.452 33.338 1.00 92.94 95 GLU A O 1
ATOM 731 N N . SER A 1 96 ? -22.942 1.316 33.926 1.00 93.00 96 SER A N 1
ATOM 732 C CA . SER A 1 96 ? -21.626 1.132 34.537 1.00 93.00 96 SER A CA 1
ATOM 733 C C . SER A 1 96 ? -20.488 1.346 33.543 1.00 93.00 96 SER A C 1
ATOM 735 O O . SER A 1 96 ? -19.481 1.951 33.898 1.00 93.00 96 SER A O 1
ATOM 737 N N . LYS A 1 97 ? -20.644 0.866 32.303 1.00 93.75 97 LYS A N 1
ATOM 738 C CA . LYS A 1 97 ? -19.638 1.049 31.252 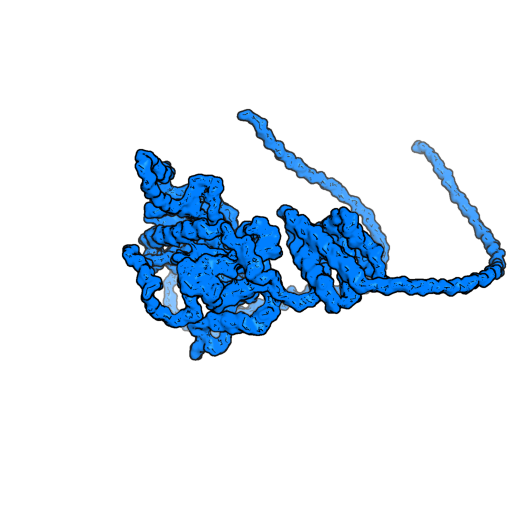1.00 93.75 97 LYS A CA 1
ATOM 739 C C . LYS A 1 97 ? -19.586 2.502 30.798 1.00 93.75 97 LYS A C 1
ATOM 741 O O . LYS A 1 97 ? -18.494 3.025 30.608 1.00 93.75 97 LYS A O 1
ATOM 746 N N . VAL A 1 98 ? -20.742 3.157 30.646 1.00 95.06 98 VAL A N 1
ATOM 747 C CA . VAL A 1 98 ? -20.803 4.579 30.255 1.00 95.06 98 VAL A CA 1
ATOM 748 C C . VAL A 1 98 ? -20.165 5.458 31.333 1.00 95.06 98 VAL A C 1
ATOM 750 O O . VAL A 1 98 ? -19.382 6.351 31.027 1.00 95.06 98 VAL A O 1
ATOM 753 N N . SER A 1 99 ? -20.402 5.141 32.606 1.00 94.94 99 SER A N 1
ATOM 754 C CA . SER A 1 99 ? -19.765 5.826 33.737 1.00 94.94 99 SER A CA 1
ATOM 755 C C . SER A 1 99 ? -18.238 5.647 33.747 1.00 94.94 99 SER A C 1
ATOM 757 O O . SER A 1 99 ? -17.499 6.602 33.984 1.00 94.94 99 SER A O 1
ATOM 759 N N . GLU A 1 100 ? -17.738 4.441 33.454 1.00 95.31 100 GLU A N 1
ATOM 760 C CA . GLU A 1 100 ? -16.295 4.175 33.334 1.00 95.31 100 GLU A CA 1
ATOM 761 C C . GLU A 1 100 ? -15.663 4.926 32.148 1.00 95.31 100 GLU A C 1
ATOM 763 O O . GLU A 1 100 ? -14.551 5.461 32.262 1.00 95.31 100 GLU A O 1
ATOM 768 N N . LEU A 1 101 ? -16.386 5.025 31.027 1.00 96.69 101 LEU A N 1
ATOM 769 C CA . LEU A 1 101 ? -15.978 5.843 29.891 1.00 96.69 101 LEU A CA 1
ATOM 770 C C . LEU A 1 101 ? -15.882 7.319 30.274 1.00 96.69 101 LEU A C 1
ATOM 772 O O . LEU A 1 101 ? -14.837 7.923 30.047 1.00 96.69 101 LEU A O 1
ATOM 776 N N . LEU A 1 102 ? -16.922 7.895 30.881 1.00 97.31 102 LEU A N 1
ATOM 777 C CA . LEU A 1 102 ? -16.925 9.299 31.303 1.00 97.31 102 LEU A CA 1
ATOM 778 C C . LEU A 1 102 ? -15.765 9.605 32.252 1.00 97.31 102 LEU A C 1
ATOM 780 O O . LEU A 1 102 ? -15.075 10.611 32.092 1.00 97.31 102 LEU A O 1
ATOM 784 N N . ALA A 1 103 ? -15.468 8.697 33.184 1.00 96.94 103 ALA A N 1
ATOM 785 C CA . ALA A 1 103 ? -14.302 8.831 34.052 1.00 96.94 103 ALA A CA 1
ATOM 786 C C . ALA A 1 103 ? -12.972 8.801 33.279 1.00 96.94 103 ALA A C 1
ATOM 788 O O . ALA A 1 103 ? -12.014 9.481 33.659 1.00 96.94 103 ALA A O 1
ATOM 789 N N . THR A 1 104 ? -12.899 8.028 32.196 1.00 97.56 104 THR A N 1
ATOM 790 C CA . THR A 1 104 ? -11.732 7.965 31.306 1.00 97.56 104 THR A CA 1
ATOM 791 C C . THR A 1 104 ? -11.592 9.243 30.473 1.00 97.56 104 THR A C 1
ATOM 793 O O . THR A 1 104 ? -10.493 9.797 30.411 1.00 97.56 104 THR A O 1
ATOM 796 N N . LEU A 1 105 ? -12.685 9.751 29.896 1.00 97.81 105 LEU A N 1
ATOM 797 C CA . LEU A 1 105 ? -12.724 10.999 29.125 1.00 97.81 105 LEU A CA 1
ATOM 798 C C . LEU A 1 105 ? -12.353 12.207 30.000 1.00 97.81 105 LEU A C 1
ATOM 800 O O . LEU A 1 105 ? -11.510 13.018 29.626 1.00 97.81 105 LEU A O 1
ATOM 804 N N . GLU A 1 106 ? -12.896 12.289 31.213 1.00 97.81 106 GLU A N 1
ATOM 805 C CA . GLU A 1 106 ? -12.571 13.352 32.169 1.00 97.81 106 GLU A CA 1
ATOM 806 C C . GLU A 1 106 ? -11.109 13.278 32.627 1.00 97.81 106 GLU A C 1
ATOM 808 O O . GLU A 1 106 ? -10.445 14.304 32.770 1.00 97.81 106 GLU A O 1
ATOM 813 N N . ARG A 1 107 ? -10.556 12.069 32.804 1.00 97.69 107 ARG A N 1
ATOM 814 C CA . ARG A 1 107 ? -9.127 11.888 33.105 1.00 97.69 107 ARG A CA 1
ATOM 815 C C . ARG A 1 107 ? -8.238 12.339 31.947 1.00 97.69 107 ARG A C 1
ATOM 817 O O . ARG A 1 107 ? -7.197 12.937 32.204 1.00 97.69 107 ARG A O 1
ATOM 824 N N . LEU A 1 108 ? -8.639 12.081 30.702 1.00 97.69 108 LEU A N 1
ATOM 825 C CA . LEU A 1 108 ? -7.945 12.579 29.512 1.00 97.69 108 LEU A CA 1
ATOM 826 C C . LEU A 1 108 ? -7.961 14.116 29.484 1.00 97.69 108 LEU A C 1
ATOM 828 O O . LEU A 1 108 ? -6.913 14.740 29.333 1.00 97.69 108 LEU A O 1
ATOM 832 N N . ALA A 1 109 ? -9.121 14.721 29.743 1.00 97.50 109 ALA A N 1
ATOM 833 C CA . ALA A 1 109 ? -9.306 16.171 29.792 1.00 97.50 109 ALA A CA 1
ATOM 834 C C . ALA A 1 109 ? -8.650 16.864 31.007 1.00 97.50 109 ALA A C 1
ATOM 836 O O . ALA A 1 109 ? -8.497 18.086 31.015 1.00 97.50 109 ALA A O 1
ATOM 837 N N . LYS A 1 110 ? -8.272 16.109 32.049 1.00 96.75 110 LYS A N 1
ATOM 838 C CA . LYS A 1 110 ? -7.563 16.599 33.248 1.00 96.75 110 LYS A CA 1
ATOM 839 C C . LYS A 1 110 ? -6.064 16.280 33.254 1.00 96.75 110 LYS A C 1
ATOM 841 O O . LYS A 1 110 ? -5.373 16.749 34.163 1.00 96.75 110 LYS A O 1
ATOM 846 N N . TRP A 1 111 ? -5.552 15.491 32.305 1.00 97.31 111 TRP A N 1
ATOM 847 C CA . TRP A 1 111 ? -4.175 14.985 32.350 1.00 97.31 111 TRP A CA 1
ATOM 848 C C . TRP A 1 111 ? -3.152 16.141 32.447 1.00 97.31 111 TRP A C 1
ATOM 850 O O . TRP A 1 111 ? -3.317 17.150 31.755 1.00 97.31 111 TRP A O 1
ATOM 860 N N . PRO A 1 112 ? -2.115 16.050 33.314 1.00 97.00 112 PRO A N 1
ATOM 861 C CA . PRO A 1 112 ? -1.676 14.890 34.110 1.00 97.00 112 PRO A CA 1
ATOM 862 C C . PRO A 1 112 ? -2.343 14.742 35.486 1.00 97.00 112 PRO A C 1
ATOM 864 O O . PRO A 1 112 ? -1.933 13.898 36.285 1.00 97.00 112 PRO A O 1
ATOM 867 N N . LYS A 1 113 ? -3.348 15.560 35.819 1.00 96.75 113 LYS A N 1
ATOM 868 C CA . LYS A 1 113 ? -3.976 15.512 37.145 1.00 96.75 113 LYS A CA 1
ATOM 869 C C . LYS A 1 113 ? -4.807 14.230 37.296 1.00 96.75 113 LYS A C 1
ATOM 871 O O . LYS A 1 113 ? -5.580 13.898 36.394 1.00 96.75 113 LYS A O 1
ATOM 876 N N . PRO A 1 114 ? -4.698 13.513 38.430 1.00 93.25 114 PRO A N 1
ATOM 877 C CA . PRO A 1 114 ? -5.522 12.340 38.670 1.00 93.25 114 PRO A CA 1
ATOM 878 C C . PRO A 1 114 ? -6.994 12.745 38.799 1.00 93.25 114 PRO A C 1
ATOM 880 O O . PRO A 1 114 ? -7.324 13.765 39.405 1.00 93.25 114 PRO A O 1
ATOM 883 N N . PHE A 1 115 ? -7.881 11.907 38.269 1.00 95.12 115 PHE A N 1
ATOM 884 C CA . PHE A 1 115 ? -9.323 12.024 38.455 1.00 95.12 115 PHE A CA 1
ATOM 885 C C . PHE A 1 115 ? -9.839 10.776 39.169 1.00 95.12 115 PHE A C 1
ATOM 887 O O . PHE A 1 115 ? -9.618 9.652 38.702 1.00 95.12 115 PHE A O 1
ATOM 894 N N . LYS A 1 116 ? -10.502 10.986 40.310 1.00 93.38 116 LYS A N 1
ATOM 895 C CA . LYS A 1 116 ? -11.258 9.954 41.019 1.00 93.38 116 LYS A CA 1
ATOM 896 C C . LYS A 1 116 ? -12.705 10.059 40.559 1.00 93.38 116 LYS A C 1
ATOM 898 O O . LYS A 1 116 ? -13.299 11.122 40.705 1.00 93.38 116 LYS A O 1
ATOM 903 N N . ALA A 1 117 ? -13.226 8.979 39.987 1.00 91.00 117 ALA A N 1
ATOM 904 C CA . ALA A 1 117 ? -14.619 8.930 39.573 1.00 91.00 117 ALA A CA 1
ATOM 905 C C . ALA A 1 117 ? -15.530 9.108 40.801 1.00 91.00 117 ALA A C 1
ATOM 907 O O . ALA A 1 117 ? -15.208 8.550 41.858 1.00 91.00 117 ALA A O 1
ATOM 908 N N . PRO A 1 118 ? -16.629 9.869 40.685 1.00 89.25 118 PRO A N 1
ATOM 909 C CA . PRO A 1 118 ? -17.624 9.944 41.745 1.00 89.25 118 PRO A CA 1
ATOM 910 C C . PRO A 1 118 ? -18.192 8.547 42.027 1.00 89.25 118 PRO A C 1
ATOM 912 O O . PRO A 1 118 ? -18.415 7.746 41.115 1.00 89.25 118 PRO A O 1
ATOM 915 N N . THR A 1 119 ? -18.411 8.242 43.303 1.00 84.81 119 THR A N 1
ATOM 916 C CA . THR A 1 119 ? -19.247 7.107 43.704 1.00 84.81 119 THR A CA 1
ATOM 917 C C . THR A 1 119 ? -20.696 7.437 43.364 1.00 84.81 119 THR A C 1
ATOM 919 O O . THR A 1 119 ? -21.116 8.565 43.601 1.00 84.81 119 THR A O 1
ATOM 922 N N . ARG A 1 120 ? -21.426 6.469 42.790 1.00 82.94 120 ARG A N 1
ATOM 923 C CA . ARG A 1 120 ? -22.829 6.612 42.352 1.00 82.94 120 ARG A CA 1
ATOM 924 C C . ARG A 1 120 ? -23.705 7.323 43.404 1.00 82.94 120 ARG A C 1
ATOM 926 O O . ARG A 1 120 ? -23.460 7.096 44.592 1.00 82.94 120 ARG A O 1
ATOM 933 N N . PRO A 1 121 ? -24.752 8.072 42.995 1.00 86.44 121 PRO A N 1
ATOM 934 C CA . PRO A 1 121 ? -25.330 8.200 41.638 1.00 86.44 121 PRO A CA 1
ATOM 935 C C . PRO A 1 121 ? -24.518 9.076 40.660 1.00 86.44 121 PRO A C 1
ATOM 937 O O . PRO A 1 121 ? -23.497 9.651 41.027 1.00 86.44 121 PRO A O 1
ATOM 940 N N . PHE A 1 122 ? -24.908 9.098 39.377 1.00 88.75 122 PHE A N 1
ATOM 941 C CA . PHE A 1 122 ? -24.267 9.951 38.368 1.00 88.75 122 PHE A CA 1
ATOM 942 C C . PHE A 1 122 ? -24.548 11.427 38.667 1.00 88.75 122 PHE A C 1
ATOM 944 O O . PHE A 1 122 ? -25.700 11.826 38.762 1.00 88.75 122 PHE A O 1
ATOM 951 N N . ASP A 1 123 ? -23.490 12.231 38.752 1.00 92.06 123 ASP A N 1
ATOM 952 C CA . ASP A 1 123 ? -23.572 13.687 38.839 1.00 92.06 123 ASP A CA 1
ATOM 953 C C . ASP A 1 123 ? -22.790 14.293 37.670 1.00 92.06 123 ASP A C 1
ATOM 955 O O . ASP A 1 123 ? -21.568 14.130 37.576 1.00 92.06 123 ASP A O 1
ATOM 959 N N . ARG A 1 124 ? -23.489 15.005 36.775 1.00 94.25 124 ARG A N 1
ATOM 960 C CA . ARG A 1 124 ? -22.876 15.692 35.627 1.00 94.25 124 ARG A CA 1
ATOM 961 C C . ARG A 1 124 ? -21.789 16.665 36.093 1.00 94.25 124 ARG A C 1
ATOM 963 O O . ARG A 1 124 ? -20.735 16.738 35.462 1.00 94.25 124 ARG A O 1
ATOM 970 N N . ASN A 1 125 ? -21.992 17.347 37.223 1.00 94.69 125 ASN A N 1
ATOM 971 C CA . ASN A 1 125 ? -21.076 18.363 37.750 1.00 94.69 125 ASN A CA 1
ATOM 972 C C . ASN A 1 125 ? -19.744 17.782 38.243 1.00 94.69 125 ASN A C 1
ATOM 974 O O . ASN A 1 125 ? -18.730 18.487 38.271 1.00 94.69 125 ASN A O 1
ATOM 978 N N . ALA A 1 126 ? -19.696 16.482 38.548 1.00 95.44 126 ALA A N 1
ATOM 979 C CA . ALA A 1 126 ? -18.453 15.791 38.875 1.00 95.44 126 ALA A CA 1
ATOM 980 C C . ALA A 1 126 ? -17.467 15.735 37.685 1.00 95.44 126 ALA A C 1
ATOM 982 O O . ALA A 1 126 ? -16.256 15.577 37.884 1.00 95.44 126 ALA A O 1
ATOM 983 N N . TYR A 1 127 ? -17.963 15.919 36.456 1.00 96.44 127 TYR A N 1
ATOM 984 C CA . TYR A 1 127 ? -17.202 15.907 35.203 1.00 96.44 127 TYR A CA 1
ATOM 985 C C . TYR A 1 127 ? -16.949 17.328 34.685 1.00 96.44 127 TYR A C 1
ATOM 987 O O . TYR A 1 127 ? -17.284 17.690 33.555 1.00 96.44 127 TYR A O 1
ATOM 995 N N . SER A 1 128 ? -16.377 18.170 35.549 1.00 96.06 128 SER A N 1
ATOM 996 C CA . SER A 1 128 ? -16.232 19.601 35.280 1.00 96.06 128 SER A CA 1
ATOM 997 C C . SER A 1 128 ? -15.428 19.925 34.020 1.00 96.06 128 SER A C 1
ATOM 999 O O . SER A 1 128 ? -15.747 20.902 33.345 1.00 96.06 128 SER A O 1
ATOM 1001 N N . ARG A 1 129 ? -14.410 19.131 33.645 1.00 96.06 129 ARG A N 1
ATOM 1002 C CA . ARG A 1 129 ? -13.682 19.394 32.392 1.00 96.06 129 ARG A CA 1
ATOM 1003 C C . ARG A 1 129 ? -14.506 19.041 31.172 1.00 96.06 129 ARG A C 1
ATOM 1005 O O . ARG A 1 129 ? -14.467 19.818 30.225 1.00 96.06 129 ARG A O 1
ATOM 1012 N N . LEU A 1 130 ? -15.249 17.937 31.194 1.00 97.12 130 LEU A N 1
ATOM 1013 C CA . LEU A 1 130 ? -16.162 17.607 30.103 1.00 97.12 130 LEU A CA 1
ATOM 1014 C C . LEU A 1 130 ? -17.224 18.698 29.927 1.00 97.12 130 LEU A C 1
ATOM 1016 O O . LEU A 1 130 ? -17.425 19.147 28.806 1.00 97.12 130 LEU A O 1
ATOM 1020 N N . ILE A 1 131 ? -17.809 19.219 31.01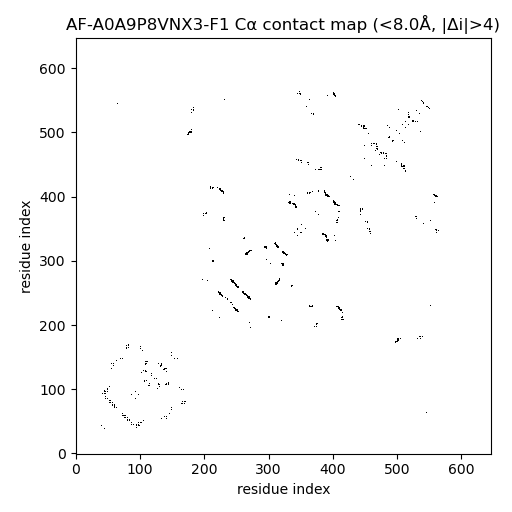1 1.00 96.69 131 ILE A N 1
ATOM 1021 C CA . ILE A 1 131 ? -18.735 20.365 30.930 1.00 96.69 131 ILE A CA 1
ATOM 1022 C C . ILE A 1 131 ? -18.060 21.576 30.272 1.00 96.69 131 ILE A C 1
ATOM 1024 O O . ILE A 1 131 ? -18.617 22.170 29.352 1.00 96.69 131 ILE A O 1
ATOM 1028 N N . HIS A 1 132 ? -16.845 21.930 30.702 1.00 95.25 132 HIS A N 1
ATOM 1029 C CA . HIS A 1 132 ? -16.117 23.060 30.120 1.00 95.25 132 HIS A CA 1
ATOM 1030 C C . HIS A 1 132 ? -15.795 22.874 28.633 1.00 95.25 132 HIS A C 1
ATOM 1032 O O . HIS A 1 132 ? -15.810 23.851 27.889 1.00 95.25 132 HIS A O 1
ATOM 1038 N N . ILE A 1 133 ? -15.512 21.645 28.195 1.00 95.69 133 ILE A N 1
ATOM 1039 C CA . ILE A 1 133 ? -15.278 21.328 26.781 1.00 95.69 133 ILE A CA 1
ATOM 1040 C C . ILE A 1 133 ? -16.541 21.565 25.948 1.00 95.69 133 ILE A C 1
ATOM 1042 O O . ILE A 1 133 ? -16.430 22.025 24.815 1.00 95.69 133 ILE A O 1
ATOM 1046 N N . LEU A 1 134 ? -17.718 21.256 26.498 1.00 96.00 134 LEU A N 1
ATOM 1047 C CA . LEU A 1 134 ? -18.995 21.399 25.796 1.00 96.00 134 LEU A CA 1
ATOM 1048 C C . LEU A 1 134 ? -19.478 22.855 25.690 1.00 96.00 134 LEU A C 1
ATOM 1050 O O . LEU A 1 134 ? -20.194 23.169 24.750 1.00 96.00 134 LEU A O 1
ATOM 1054 N N . GLY A 1 135 ? -19.089 23.735 26.619 1.00 88.00 135 GLY A N 1
ATOM 1055 C CA . GLY A 1 135 ? -19.510 25.144 26.663 1.00 88.00 135 GLY A CA 1
ATOM 1056 C C . GLY A 1 135 ? -18.483 26.159 26.141 1.00 88.00 135 GLY A C 1
ATOM 1057 O O . GLY A 1 135 ? -18.363 27.218 26.739 1.00 88.00 135 GLY A O 1
ATOM 1058 N N . ASP A 1 136 ? -17.711 25.828 25.098 1.00 83.50 136 ASP A N 1
ATOM 1059 C CA . ASP A 1 136 ? -16.708 26.676 24.401 1.00 83.50 136 ASP A CA 1
ATOM 1060 C C . ASP A 1 136 ? -15.276 26.736 24.969 1.00 83.50 136 ASP A C 1
ATOM 1062 O O . ASP A 1 136 ? -14.390 27.358 24.378 1.00 83.50 136 ASP A O 1
ATOM 1066 N N . SER A 1 137 ? -14.958 26.034 26.061 1.00 86.94 137 SER A N 1
ATOM 1067 C CA . SER A 1 137 ? -13.598 26.039 26.636 1.00 86.94 137 SER A CA 1
ATOM 1068 C C . SER A 1 137 ? -12.723 24.872 26.152 1.00 86.94 137 SER A C 1
ATOM 1070 O O . SER A 1 137 ? -12.001 24.229 26.924 1.00 86.94 137 SER A O 1
ATOM 1072 N N . SER A 1 138 ? -12.752 24.585 24.849 1.00 91.25 138 SER A N 1
ATOM 1073 C CA . SER A 1 138 ? -12.071 23.414 24.275 1.00 91.25 138 SER A CA 1
ATOM 1074 C C . SER A 1 138 ? -10.533 23.506 24.294 1.00 91.25 138 SER A C 1
ATOM 1076 O O . SER A 1 138 ? -9.838 22.485 24.311 1.00 91.25 138 SER A O 1
ATOM 1078 N N . GLN A 1 139 ? -9.983 24.722 24.415 1.00 93.62 139 GLN A N 1
ATOM 1079 C CA . GLN A 1 139 ? -8.537 24.985 24.479 1.00 93.62 139 GLN A CA 1
ATOM 1080 C C . GLN A 1 139 ? -7.833 24.250 25.627 1.00 93.62 139 GLN A C 1
ATOM 1082 O O . GLN A 1 139 ? -6.689 23.812 25.489 1.00 93.62 139 GLN A O 1
ATOM 1087 N N . LEU A 1 140 ? -8.510 24.082 26.766 1.00 90.62 140 LEU A N 1
ATOM 1088 C CA . LEU A 1 140 ? -7.944 23.375 27.914 1.00 90.62 140 LEU A CA 1
ATOM 1089 C C . LEU A 1 140 ? -7.756 21.885 27.617 1.00 90.62 140 LEU A C 1
ATOM 1091 O O . LEU A 1 140 ? -6.699 21.331 27.910 1.00 90.62 140 LEU A O 1
ATOM 1095 N N . ALA A 1 141 ? -8.743 21.254 26.983 1.00 92.69 141 ALA A N 1
ATOM 1096 C CA . ALA A 1 141 ? -8.649 19.855 26.582 1.00 92.69 141 ALA A CA 1
ATOM 1097 C C . ALA A 1 141 ? -7.615 19.648 25.482 1.00 92.69 141 ALA A C 1
ATOM 1099 O O . ALA A 1 141 ? -6.805 18.727 25.577 1.00 92.69 141 ALA A O 1
ATOM 1100 N N . ARG A 1 142 ? -7.577 20.555 24.496 1.00 96.25 142 ARG A N 1
ATOM 1101 C CA . ARG A 1 142 ? -6.531 20.591 23.470 1.00 96.25 142 ARG A CA 1
ATOM 1102 C C . ARG A 1 142 ? -5.140 20.633 24.103 1.00 96.25 142 ARG A C 1
ATOM 1104 O O . ARG A 1 142 ? -4.275 19.843 23.736 1.00 96.25 142 ARG A O 1
ATOM 1111 N N . SER A 1 143 ? -4.935 21.506 25.089 1.00 96.75 143 SER A N 1
ATOM 1112 C CA . SER A 1 143 ? -3.673 21.611 25.829 1.00 96.75 143 SER A CA 1
ATOM 1113 C C . SER A 1 143 ? -3.332 20.321 26.589 1.00 96.75 143 SER A C 1
ATOM 1115 O O . SER A 1 143 ? -2.208 19.827 26.488 1.00 96.75 143 SER A O 1
ATOM 1117 N N . CYS A 1 144 ? -4.299 19.711 27.283 1.00 97.19 144 CYS A N 1
ATOM 1118 C CA . CYS A 1 144 ? -4.101 18.439 27.988 1.00 97.19 144 CYS A CA 1
ATOM 1119 C C . CYS A 1 144 ? -3.745 17.285 27.037 1.00 97.19 144 CYS A C 1
ATOM 1121 O O . CYS A 1 144 ? -2.772 16.574 27.290 1.00 97.19 144 CYS A O 1
ATOM 1123 N N . ILE A 1 145 ? -4.476 17.123 25.927 1.00 97.44 145 ILE A N 1
ATOM 1124 C CA . ILE A 1 145 ? -4.212 16.089 24.913 1.00 97.44 145 ILE A CA 1
ATOM 1125 C C . ILE A 1 145 ? -2.834 16.304 24.282 1.00 97.44 145 ILE A C 1
ATOM 1127 O O . ILE A 1 145 ? -2.062 15.353 24.154 1.00 97.44 145 ILE A O 1
ATOM 1131 N N . LYS A 1 146 ? -2.496 17.551 23.935 1.00 97.12 146 LYS A N 1
ATOM 1132 C CA . LYS A 1 146 ? -1.187 17.906 23.383 1.00 97.12 146 LYS A CA 1
ATOM 1133 C C . LYS A 1 146 ? -0.058 17.564 24.355 1.00 97.12 146 LYS A C 1
ATOM 1135 O O . LYS A 1 146 ? 0.871 16.855 23.983 1.00 97.12 146 LYS A O 1
ATOM 1140 N N . THR A 1 147 ? -0.184 17.974 25.616 1.00 97.38 147 THR A N 1
ATOM 1141 C CA . THR A 1 147 ? 0.827 17.691 26.646 1.00 97.38 147 THR A CA 1
ATOM 1142 C C . THR A 1 147 ? 0.978 16.182 26.879 1.00 97.38 147 THR A C 1
ATOM 1144 O O . THR A 1 147 ? 2.097 15.685 26.965 1.00 97.38 147 THR A O 1
ATOM 1147 N N . LEU A 1 148 ? -0.127 15.427 26.914 1.00 96.56 148 LEU A N 1
ATOM 1148 C CA . LEU A 1 148 ? -0.107 13.962 27.021 1.00 96.56 148 LEU A CA 1
ATOM 1149 C C . LEU A 1 148 ? 0.631 13.306 25.843 1.00 96.56 148 LEU A C 1
ATOM 1151 O O . LEU A 1 148 ? 1.315 12.294 26.015 1.00 96.56 148 LEU A O 1
ATOM 1155 N N . ALA A 1 149 ? 0.465 13.845 24.639 1.00 92.19 149 ALA A N 1
ATOM 1156 C CA . ALA A 1 149 ? 1.080 13.316 23.430 1.00 92.19 149 ALA A CA 1
ATOM 1157 C C . ALA A 1 149 ? 2.582 13.621 23.346 1.00 92.19 149 ALA A C 1
ATOM 1159 O O . ALA A 1 149 ? 3.338 12.787 22.847 1.00 92.19 149 ALA A O 1
ATOM 1160 N N . GLU A 1 150 ? 2.994 14.790 23.838 1.00 92.69 150 GLU A N 1
ATOM 1161 C CA . GLU A 1 150 ? 4.368 15.295 23.771 1.00 92.69 150 GLU A CA 1
ATOM 1162 C C . GLU A 1 150 ? 5.231 14.864 24.973 1.00 92.69 150 GLU A C 1
ATOM 1164 O O . GLU A 1 150 ? 6.448 14.767 24.831 1.00 92.69 150 GLU A O 1
ATOM 1169 N N . ASP A 1 151 ? 4.649 14.552 26.144 1.00 94.75 151 ASP A N 1
ATOM 1170 C CA . ASP A 1 151 ? 5.435 14.140 27.318 1.00 94.75 151 ASP A CA 1
ATOM 1171 C C . ASP A 1 151 ? 6.019 12.719 27.127 1.00 94.75 151 ASP A C 1
ATOM 1173 O O . ASP A 1 151 ? 5.269 11.730 27.044 1.00 94.75 151 ASP A O 1
ATOM 1177 N N . PRO A 1 152 ? 7.357 12.557 27.103 1.00 87.19 152 PRO A N 1
ATOM 1178 C CA . PRO A 1 152 ? 7.998 11.257 26.916 1.00 87.19 152 PRO A CA 1
ATOM 1179 C C . PRO A 1 152 ? 7.727 10.283 28.072 1.00 87.19 152 PRO A C 1
ATOM 1181 O O . PRO A 1 152 ? 7.789 9.072 27.879 1.00 87.19 152 PRO A O 1
ATOM 1184 N N . ARG A 1 153 ? 7.368 10.771 29.264 1.00 94.75 153 ARG A N 1
ATOM 1185 C CA . ARG A 1 153 ? 7.065 9.934 30.439 1.00 94.75 153 ARG A CA 1
ATOM 1186 C C . ARG A 1 153 ? 5.648 9.363 30.400 1.00 94.75 153 ARG A C 1
ATOM 1188 O O . ARG A 1 153 ? 5.344 8.428 31.136 1.00 94.75 153 ARG A O 1
ATOM 1195 N N . ALA A 1 154 ? 4.783 9.884 29.530 1.00 93.94 154 ALA A N 1
ATOM 1196 C CA . ALA A 1 154 ? 3.368 9.527 29.486 1.00 93.94 154 ALA A CA 1
ATOM 1197 C C . ALA A 1 154 ? 3.040 8.309 28.598 1.00 93.94 154 ALA A C 1
ATOM 1199 O O . ALA A 1 154 ? 1.872 8.052 28.311 1.00 93.94 154 ALA A O 1
ATOM 1200 N N . VAL A 1 155 ? 4.042 7.520 28.178 1.00 87.44 155 VAL A N 1
ATOM 1201 C CA . VAL A 1 155 ? 3.853 6.309 27.346 1.00 87.44 155 VAL A CA 1
ATOM 1202 C C . VAL A 1 155 ? 2.814 5.363 27.959 1.00 87.44 155 VAL A C 1
ATOM 1204 O O . VAL A 1 155 ? 1.889 4.926 27.273 1.00 87.44 155 VAL A O 1
ATOM 1207 N N . ASN A 1 156 ? 2.926 5.101 29.264 1.00 91.94 156 ASN A N 1
ATOM 1208 C CA . ASN A 1 156 ? 2.011 4.210 29.977 1.00 91.94 156 ASN A CA 1
ATOM 1209 C C . ASN A 1 156 ? 0.585 4.768 30.039 1.00 91.94 156 ASN A C 1
ATOM 1211 O O . ASN A 1 156 ? -0.376 4.009 29.943 1.00 91.94 156 ASN A O 1
ATOM 1215 N N . ASP A 1 157 ? 0.425 6.083 30.179 1.00 95.31 157 ASP A N 1
ATOM 1216 C CA . ASP A 1 157 ? -0.901 6.701 30.220 1.00 95.31 157 ASP A CA 1
ATOM 1217 C C . ASP A 1 157 ? -1.558 6.694 28.840 1.00 95.31 157 ASP A C 1
ATOM 1219 O O . ASP A 1 157 ? -2.722 6.311 28.731 1.00 95.31 157 ASP A O 1
ATOM 1223 N N . ARG A 1 158 ? -0.801 6.981 27.771 1.00 93.00 158 ARG A N 1
ATOM 1224 C CA . ARG A 1 158 ? -1.274 6.828 26.385 1.00 93.00 158 ARG A CA 1
ATOM 1225 C C . ARG A 1 158 ? -1.786 5.410 26.125 1.00 93.00 158 ARG A C 1
ATOM 1227 O O . ARG A 1 158 ? -2.886 5.245 25.603 1.00 93.00 158 ARG A O 1
ATOM 1234 N N . GLN A 1 159 ? -1.042 4.386 26.548 1.00 86.25 159 GLN A N 1
ATOM 1235 C CA . GLN A 1 159 ? -1.467 2.987 26.423 1.00 86.25 159 GLN A CA 1
ATOM 1236 C C . GLN A 1 159 ? -2.715 2.666 27.259 1.00 86.25 159 GLN A C 1
ATOM 1238 O O . GLN A 1 159 ? -3.596 1.950 26.782 1.00 86.25 159 GLN A O 1
ATOM 1243 N N . LYS A 1 160 ? -2.831 3.206 28.482 1.00 94.56 160 LYS A N 1
ATOM 1244 C CA . LYS A 1 160 ? -4.031 3.036 29.321 1.00 94.56 160 LYS A CA 1
ATOM 1245 C C . LYS A 1 160 ? -5.268 3.639 28.664 1.00 94.56 160 LYS A C 1
ATOM 1247 O O . LYS A 1 160 ? -6.287 2.959 28.614 1.00 94.56 160 LYS A O 1
ATOM 1252 N N . PHE A 1 161 ? -5.177 4.864 28.139 1.00 96.25 161 PHE A N 1
ATOM 1253 C CA . PHE A 1 161 ? -6.283 5.495 27.415 1.00 96.25 161 PHE A CA 1
ATOM 1254 C C . PHE A 1 161 ? -6.673 4.673 26.188 1.00 96.25 161 PHE A C 1
ATOM 1256 O O . PHE A 1 161 ? -7.842 4.336 26.029 1.00 96.25 161 PHE A O 1
ATOM 1263 N N . GLN A 1 162 ? -5.698 4.246 25.379 1.00 91.81 162 GLN A N 1
ATOM 1264 C CA . GLN A 1 162 ? -5.974 3.400 24.218 1.00 91.81 162 GLN A CA 1
ATOM 1265 C C . GLN A 1 162 ? -6.668 2.089 24.603 1.00 91.81 162 GLN A C 1
ATOM 1267 O O . GLN A 1 162 ? -7.632 1.689 23.957 1.00 91.81 162 GLN A O 1
ATOM 1272 N N . LYS A 1 163 ? -6.200 1.415 25.660 1.00 91.50 163 LYS A N 1
ATOM 1273 C CA . LYS A 1 163 ? -6.806 0.172 26.149 1.00 91.50 163 LYS A CA 1
ATOM 1274 C C . LYS A 1 163 ? -8.228 0.403 26.662 1.00 91.50 163 LYS A C 1
ATOM 1276 O O . LYS A 1 163 ? -9.102 -0.398 26.350 1.00 91.50 163 LYS A O 1
ATOM 1281 N N . ALA A 1 164 ? -8.454 1.477 27.417 1.00 95.44 164 ALA A N 1
ATOM 1282 C CA . ALA A 1 164 ? -9.761 1.817 27.969 1.00 95.44 164 ALA A CA 1
ATOM 1283 C C . ALA A 1 164 ? -10.774 2.146 26.865 1.00 95.44 164 ALA A C 1
ATOM 1285 O O . ALA A 1 164 ? -11.858 1.572 26.863 1.00 95.44 164 ALA A O 1
ATOM 1286 N N . PHE A 1 165 ? -10.407 2.975 25.881 1.00 95.56 165 PHE A N 1
ATOM 1287 C CA . PHE A 1 165 ? -11.293 3.282 24.756 1.00 95.56 165 PHE A CA 1
ATOM 1288 C C . PHE A 1 165 ? -11.565 2.054 23.889 1.00 95.56 165 PHE A C 1
ATOM 1290 O O . PHE A 1 165 ? -12.718 1.804 23.569 1.00 95.56 165 PHE A O 1
ATOM 1297 N N . LYS A 1 166 ? -10.564 1.206 23.610 1.00 89.62 166 LYS A N 1
ATOM 1298 C CA . LYS A 1 166 ? -10.782 -0.075 22.906 1.00 89.62 166 LYS A CA 1
ATOM 1299 C C . LYS A 1 166 ? -11.722 -1.014 23.668 1.00 89.62 166 LYS A C 1
ATOM 1301 O O . LYS A 1 166 ? -12.585 -1.648 23.065 1.00 89.62 166 LYS A O 1
ATOM 1306 N N . ALA A 1 167 ? -11.553 -1.117 24.986 1.00 91.81 167 ALA A N 1
ATOM 1307 C CA . ALA A 1 167 ? -12.395 -1.956 25.835 1.00 91.81 167 ALA A CA 1
ATOM 1308 C C . ALA A 1 167 ? -13.827 -1.415 25.917 1.00 91.81 167 ALA A C 1
ATOM 1310 O O . ALA A 1 167 ? -14.780 -2.179 25.760 1.00 91.81 167 ALA A O 1
ATOM 1311 N N . PHE A 1 168 ? -13.994 -0.100 26.103 1.00 93.50 168 PHE A N 1
ATOM 1312 C CA . PHE A 1 168 ? -15.316 0.509 26.065 1.00 93.50 168 PHE A CA 1
ATOM 1313 C C . PHE A 1 168 ? -15.937 0.332 24.698 1.00 93.50 168 PHE A C 1
ATOM 1315 O O . PHE A 1 168 ? -17.101 -0.033 24.644 1.00 93.50 168 PHE A O 1
ATOM 1322 N N . ALA A 1 169 ? -15.178 0.508 23.620 1.00 90.94 169 ALA A N 1
ATOM 1323 C CA . ALA A 1 169 ? -15.682 0.314 22.282 1.00 90.94 169 ALA A CA 1
ATOM 1324 C C . ALA A 1 169 ? -16.228 -1.115 22.114 1.00 90.94 169 ALA A C 1
ATOM 1326 O O . ALA A 1 169 ? -17.238 -1.214 21.440 1.00 90.94 169 ALA A O 1
ATOM 1327 N N . ASN A 1 170 ? -15.736 -2.188 22.802 1.00 72.94 170 ASN A N 1
ATOM 1328 C CA . ASN A 1 170 ? -16.019 -3.644 22.537 1.00 72.94 170 ASN A CA 1
ATOM 1329 C C . ASN A 1 170 ? -16.755 -3.855 21.217 1.00 72.94 170 ASN A C 1
ATOM 1331 O O . ASN A 1 170 ? -17.804 -4.514 21.159 1.00 72.94 170 ASN A O 1
ATOM 1335 N N . VAL A 1 171 ? -16.239 -3.270 20.147 1.00 55.47 171 VAL A N 1
ATOM 1336 C CA . VAL A 1 171 ? -16.843 -3.523 18.872 1.00 55.47 171 VAL A CA 1
ATOM 1337 C C . VAL A 1 171 ? -16.418 -4.967 18.692 1.00 55.47 171 VAL A C 1
ATOM 1339 O O . VAL A 1 171 ? -15.233 -5.319 18.803 1.00 55.47 171 VAL A O 1
ATOM 1342 N N . LYS A 1 172 ? -17.372 -5.863 18.449 1.00 55.84 172 LYS A N 1
ATOM 1343 C CA . LYS A 1 172 ? -17.047 -6.960 17.552 1.00 55.84 172 LYS A CA 1
ATOM 1344 C C . LYS A 1 172 ? -16.633 -6.227 16.276 1.00 55.84 172 LYS A C 1
ATOM 1346 O O . LYS A 1 172 ? -17.527 -6.035 15.475 1.00 55.84 172 LYS A O 1
ATOM 1351 N N . LEU A 1 173 ? -15.375 -5.738 16.197 1.00 52.78 173 LEU A N 1
ATOM 1352 C CA . LEU A 1 173 ? -14.939 -4.692 15.264 1.00 52.78 173 LEU A CA 1
ATOM 1353 C C . LEU A 1 173 ? -15.633 -5.000 13.963 1.00 52.78 173 LEU A C 1
ATOM 1355 O O . LEU A 1 173 ? -15.437 -6.095 13.423 1.00 52.78 173 LEU A O 1
ATOM 1359 N N . GLY A 1 174 ? -16.567 -4.127 13.588 1.00 58.38 174 GLY A N 1
ATOM 1360 C CA . GLY A 1 174 ? -17.177 -4.235 12.288 1.00 58.38 174 GLY A CA 1
ATOM 1361 C C . GLY A 1 174 ? -16.047 -4.274 11.260 1.00 58.38 174 GLY A C 1
ATOM 1362 O O . GLY A 1 174 ? -14.899 -3.930 11.577 1.00 58.38 174 GLY A O 1
ATOM 1363 N N . PRO A 1 175 ? -16.317 -4.756 10.046 1.00 68.38 175 PRO A N 1
ATOM 1364 C CA . PRO A 1 175 ? -15.396 -4.521 8.945 1.00 68.38 175 PRO A CA 1
ATOM 1365 C C . PRO A 1 175 ? -14.836 -3.085 9.015 1.00 68.38 175 PRO A C 1
ATOM 1367 O O . PRO A 1 175 ? -15.601 -2.133 9.128 1.00 68.38 175 PRO A O 1
ATOM 1370 N N . ARG A 1 176 ? -13.507 -2.937 9.070 1.00 80.12 176 ARG A N 1
ATOM 1371 C CA . ARG A 1 176 ? -12.868 -1.641 9.333 1.00 80.12 176 ARG A CA 1
ATOM 1372 C C . ARG A 1 176 ? -13.017 -0.743 8.100 1.00 80.12 176 ARG A C 1
ATOM 1374 O O . ARG A 1 176 ? -12.535 -1.111 7.033 1.00 80.12 176 ARG A O 1
ATOM 1381 N N . GLY A 1 177 ? -13.602 0.441 8.250 1.00 82.44 177 GLY A N 1
ATOM 1382 C CA . GLY A 1 177 ? -13.802 1.398 7.153 1.00 82.44 177 GLY A CA 1
ATOM 1383 C C . GLY A 1 177 ? -15.124 1.216 6.387 1.00 82.44 177 GLY A C 1
ATOM 1384 O O . GLY A 1 177 ? -15.832 0.233 6.611 1.00 82.44 177 GLY A O 1
ATOM 1385 N N . PRO A 1 178 ? -15.466 2.173 5.505 1.00 85.56 178 PRO A N 1
ATOM 1386 C CA . PRO A 1 178 ? -16.714 2.166 4.738 1.00 85.56 178 PRO A CA 1
ATOM 1387 C C . PRO A 1 178 ? -16.762 1.010 3.733 1.00 85.56 178 PRO A C 1
ATOM 1389 O O . PRO A 1 178 ? -15.766 0.319 3.501 1.00 85.56 178 PRO A O 1
ATOM 1392 N N . LYS A 1 179 ? -17.912 0.801 3.088 1.00 87.88 179 LYS A N 1
ATOM 1393 C CA . LYS A 1 179 ? -17.980 -0.127 1.948 1.00 87.88 179 LYS A CA 1
ATOM 1394 C C . LYS A 1 179 ? -17.198 0.444 0.762 1.00 87.88 179 LYS A C 1
ATOM 1396 O O . LYS A 1 179 ? -17.248 1.642 0.499 1.00 87.88 179 LYS A O 1
ATOM 1401 N N . LEU A 1 180 ? -16.550 -0.415 -0.025 1.00 87.00 180 LEU A N 1
ATOM 1402 C CA . LEU A 1 180 ? -15.823 -0.030 -1.246 1.00 87.00 180 LEU A CA 1
ATOM 1403 C C . LEU A 1 180 ? -16.687 0.803 -2.218 1.00 87.00 180 LEU A C 1
ATOM 1405 O O . LEU A 1 180 ? -16.215 1.773 -2.812 1.00 87.00 180 LEU A O 1
ATOM 1409 N N . SER A 1 181 ? -17.979 0.475 -2.325 1.00 86.19 181 SER A N 1
ATOM 1410 C CA . SER A 1 181 ? -18.950 1.197 -3.160 1.00 86.19 181 SER A CA 1
ATOM 1411 C C . SER A 1 181 ? -19.163 2.655 -2.741 1.00 86.19 181 SER A C 1
ATOM 1413 O O . SER A 1 181 ? -19.492 3.490 -3.579 1.00 86.19 181 SER A O 1
ATOM 1415 N N . GLU A 1 182 ? -18.988 2.971 -1.456 1.00 85.00 182 GLU A N 1
ATOM 1416 C CA . GLU A 1 182 ? -19.120 4.338 -0.933 1.00 85.00 182 GLU A CA 1
ATOM 1417 C C . GLU A 1 182 ? -17.911 5.189 -1.336 1.00 85.00 182 GLU A C 1
ATOM 1419 O O . GLU A 1 182 ? -18.071 6.353 -1.687 1.00 85.00 182 GLU A O 1
ATOM 1424 N N . LEU A 1 183 ? -16.722 4.581 -1.391 1.00 86.25 183 LEU A N 1
ATOM 1425 C CA . LEU A 1 183 ? -15.478 5.239 -1.805 1.00 86.25 183 LEU A CA 1
ATOM 1426 C C . LEU A 1 183 ? -15.395 5.473 -3.317 1.00 86.25 183 LEU A C 1
ATOM 1428 O O . LEU A 1 183 ? -14.769 6.426 -3.770 1.00 86.25 183 LEU A O 1
ATOM 1432 N N . THR A 1 184 ? -16.051 4.620 -4.106 1.00 83.31 184 THR A N 1
ATOM 1433 C CA . THR A 1 184 ? -16.013 4.690 -5.577 1.00 83.31 184 THR A CA 1
ATOM 1434 C C . THR A 1 184 ? -16.679 5.966 -6.111 1.00 83.31 184 THR A C 1
ATOM 1436 O O . THR A 1 184 ? -16.247 6.524 -7.117 1.00 83.31 184 THR A O 1
ATOM 1439 N N . ARG A 1 185 ? -17.725 6.464 -5.433 1.00 72.25 185 ARG A N 1
ATOM 1440 C CA . ARG A 1 185 ? -18.506 7.631 -5.881 1.00 72.25 185 ARG A CA 1
ATOM 1441 C C . ARG A 1 185 ? -17.739 8.950 -5.825 1.00 72.25 185 ARG A C 1
ATOM 1443 O O . ARG A 1 185 ? -18.063 9.857 -6.579 1.00 72.25 185 ARG A O 1
ATOM 1450 N N . SER A 1 186 ? -16.738 9.060 -4.958 1.00 61.16 186 SER A N 1
ATOM 1451 C CA . SER A 1 186 ? -16.027 10.320 -4.726 1.00 61.16 186 SER A CA 1
ATOM 1452 C C . SER A 1 186 ? -14.883 10.584 -5.708 1.00 61.16 186 SER A C 1
ATOM 1454 O O . SER A 1 186 ? -14.357 11.690 -5.712 1.00 61.16 186 SER A O 1
ATOM 1456 N N . SER A 1 187 ? -14.481 9.602 -6.526 1.00 58.38 187 SER A N 1
ATOM 1457 C CA . SER A 1 187 ? -13.223 9.674 -7.287 1.00 58.38 187 SER A CA 1
ATOM 1458 C C . SER A 1 187 ? -13.372 9.701 -8.815 1.00 58.38 187 SER A C 1
ATOM 1460 O O . SER A 1 187 ? -12.367 9.774 -9.518 1.00 58.38 187 SER A O 1
ATOM 1462 N N . ALA A 1 188 ? -14.590 9.610 -9.352 1.00 55.09 188 ALA A N 1
ATOM 1463 C CA . ALA A 1 188 ? -14.800 9.232 -10.753 1.00 55.09 188 ALA A CA 1
ATOM 1464 C C . ALA A 1 188 ? -14.534 10.336 -11.800 1.00 55.09 188 ALA A C 1
ATOM 1466 O O . ALA A 1 188 ? -14.485 10.025 -12.985 1.00 55.09 188 ALA A O 1
ATOM 1467 N N . GLU A 1 189 ? -14.357 11.604 -11.416 1.00 59.19 189 GLU A N 1
ATOM 1468 C CA . GLU A 1 189 ? -14.505 12.707 -12.385 1.00 59.19 189 GLU A CA 1
ATOM 1469 C C . GLU A 1 189 ? -13.200 13.344 -12.903 1.00 59.19 189 GLU A C 1
ATOM 1471 O O . GLU A 1 189 ? -13.264 14.101 -13.867 1.00 59.19 189 GLU A O 1
ATOM 1476 N N . SER A 1 190 ? -12.014 13.039 -12.352 1.00 58.03 190 SER A N 1
ATOM 1477 C CA . SER A 1 190 ? -10.805 13.850 -12.645 1.00 58.03 190 SER A CA 1
ATOM 1478 C C . SER A 1 190 ? -9.643 13.182 -13.401 1.00 58.03 190 SER A C 1
ATOM 1480 O O . SER A 1 190 ? -8.725 13.900 -13.791 1.00 58.03 190 SER A O 1
ATOM 1482 N N . GLU A 1 191 ? -9.625 11.865 -13.651 1.00 63.78 191 GLU A N 1
ATOM 1483 C CA . GLU A 1 191 ? -8.381 11.196 -14.106 1.00 63.78 191 GLU A CA 1
ATOM 1484 C C . GLU A 1 191 ? -8.421 10.493 -15.479 1.00 63.78 191 GLU A C 1
ATOM 1486 O O . GLU A 1 191 ? -7.370 10.124 -15.993 1.00 63.78 191 GLU A O 1
ATOM 1491 N N . SER A 1 192 ? -9.562 10.304 -16.144 1.00 62.91 192 SER A N 1
ATOM 1492 C CA . SER A 1 192 ? -9.620 9.420 -17.331 1.00 62.91 192 SER A CA 1
ATOM 1493 C C . SER A 1 192 ? -8.733 9.860 -18.515 1.00 62.91 192 SER A C 1
ATOM 1495 O O . SER A 1 192 ? -8.094 9.017 -19.146 1.00 62.91 192 SER A O 1
ATOM 1497 N N . ASN A 1 193 ? -8.613 11.165 -18.785 1.00 61.94 193 ASN A N 1
ATOM 1498 C CA . ASN A 1 193 ? -7.914 11.657 -19.981 1.00 61.94 193 ASN A CA 1
ATOM 1499 C C . ASN A 1 193 ? -6.374 11.649 -19.876 1.00 61.94 193 ASN A C 1
ATOM 1501 O O . ASN A 1 193 ? -5.701 11.386 -20.872 1.00 61.94 193 ASN A O 1
ATOM 1505 N N . SER A 1 194 ? -5.783 11.893 -18.700 1.00 64.62 194 SER A N 1
ATOM 1506 C CA . SER A 1 194 ? -4.313 11.936 -18.531 1.00 64.62 194 SER A CA 1
ATOM 1507 C C . SER A 1 194 ? -3.655 10.548 -18.583 1.00 64.62 194 SER A C 1
ATOM 1509 O O . SER A 1 194 ? -2.467 10.403 -18.889 1.00 64.62 194 SER A O 1
ATOM 1511 N N . ASN A 1 195 ? -4.429 9.499 -18.317 1.00 71.69 195 ASN A N 1
ATOM 1512 C CA . ASN A 1 195 ? -3.899 8.153 -18.129 1.00 71.69 195 ASN A CA 1
ATOM 1513 C C . ASN A 1 195 ? -3.635 7.393 -19.433 1.00 71.69 195 ASN A C 1
ATOM 1515 O O . ASN A 1 195 ? -2.727 6.555 -19.475 1.00 71.69 195 ASN A O 1
ATOM 1519 N N . SER A 1 196 ? -4.373 7.697 -20.505 1.00 76.88 196 SER A N 1
ATOM 1520 C CA . SER A 1 196 ? -4.100 7.131 -21.836 1.00 76.88 196 SER A CA 1
ATOM 1521 C C . SER A 1 196 ? -2.738 7.596 -22.356 1.00 76.88 196 SER A C 1
ATOM 1523 O O . SER A 1 196 ? -1.900 6.774 -22.728 1.00 76.88 196 SER A O 1
ATOM 1525 N N . ALA A 1 197 ? -2.471 8.902 -22.262 1.00 80.94 197 ALA A N 1
ATOM 1526 C CA . ALA A 1 197 ? -1.193 9.492 -22.648 1.00 80.94 197 ALA A CA 1
ATOM 1527 C C . ALA A 1 197 ? -0.022 8.871 -21.874 1.00 80.94 197 ALA A C 1
ATOM 1529 O O . ALA A 1 197 ? 1.021 8.570 -22.451 1.00 80.94 197 ALA A O 1
ATOM 1530 N N . THR A 1 198 ? -0.208 8.593 -20.580 1.00 81.50 198 THR A N 1
ATOM 1531 C CA . THR A 1 198 ? 0.880 7.992 -19.811 1.00 81.50 198 THR A CA 1
ATOM 1532 C C . THR A 1 198 ? 1.179 6.551 -20.217 1.00 81.50 198 THR A C 1
ATOM 1534 O O . THR A 1 198 ? 2.346 6.192 -20.343 1.00 81.50 198 THR A O 1
ATOM 1537 N N . ALA A 1 199 ? 0.167 5.719 -20.466 1.00 83.88 199 ALA A N 1
ATOM 1538 C CA . ALA A 1 199 ? 0.436 4.360 -20.942 1.00 83.88 199 ALA A CA 1
ATOM 1539 C C . ALA A 1 199 ? 1.177 4.361 -22.282 1.00 83.88 199 ALA A C 1
ATOM 1541 O O . ALA A 1 199 ? 2.096 3.568 -22.470 1.00 83.88 199 ALA A O 1
ATOM 1542 N N . GLN A 1 200 ? 0.851 5.303 -23.172 1.00 84.38 200 GLN A N 1
ATOM 1543 C CA . GLN A 1 200 ? 1.593 5.492 -24.418 1.00 84.38 200 GLN A CA 1
ATOM 1544 C C . GLN A 1 200 ? 3.052 5.896 -24.154 1.00 84.38 200 GLN A C 1
ATOM 1546 O O . GLN A 1 200 ? 3.955 5.319 -24.757 1.00 84.38 200 GLN A O 1
ATOM 1551 N N . CYS A 1 201 ? 3.309 6.814 -23.212 1.00 87.62 201 CYS A N 1
ATOM 1552 C CA . CYS A 1 201 ? 4.671 7.160 -22.785 1.00 87.62 201 CYS A CA 1
ATOM 1553 C C . CYS A 1 201 ? 5.435 5.955 -22.226 1.00 87.62 201 CYS A C 1
ATOM 1555 O O . CYS A 1 201 ? 6.587 5.738 -22.594 1.00 87.62 201 CYS A O 1
ATOM 1557 N N . LEU A 1 202 ? 4.805 5.167 -21.354 1.00 88.50 202 LEU A N 1
ATOM 1558 C CA . LEU A 1 202 ? 5.408 3.980 -20.750 1.00 88.50 202 LEU A CA 1
ATOM 1559 C C . LEU A 1 202 ? 5.762 2.937 -21.807 1.00 88.50 202 LEU A C 1
ATOM 1561 O O . LEU A 1 202 ? 6.881 2.423 -21.798 1.00 88.50 202 LEU A O 1
ATOM 1565 N N . GLN A 1 203 ? 4.847 2.672 -22.739 1.00 87.94 203 GLN A N 1
ATOM 1566 C CA . GLN A 1 203 ? 5.076 1.742 -23.838 1.00 87.94 203 GLN A CA 1
ATOM 1567 C C . GLN A 1 203 ? 6.204 2.230 -24.749 1.00 87.94 203 GLN A C 1
ATOM 1569 O O . GLN A 1 203 ? 7.114 1.472 -25.080 1.00 87.94 203 GLN A O 1
ATOM 1574 N N . LYS A 1 204 ? 6.183 3.513 -25.125 1.00 88.00 204 LYS A N 1
ATOM 1575 C CA . LYS A 1 204 ? 7.227 4.132 -25.947 1.00 88.00 204 LYS A CA 1
ATOM 1576 C C . LYS A 1 204 ? 8.588 4.051 -25.264 1.00 88.00 204 LYS A C 1
ATOM 1578 O O . LYS A 1 204 ? 9.561 3.664 -25.903 1.00 88.00 204 LYS A O 1
ATOM 1583 N N . LEU A 1 205 ? 8.658 4.367 -23.970 1.00 90.88 205 LEU A N 1
ATOM 1584 C CA . LEU A 1 205 ? 9.897 4.262 -23.210 1.00 90.88 205 LEU A CA 1
ATOM 1585 C C . LEU A 1 205 ? 10.407 2.822 -23.172 1.00 90.88 205 LEU A C 1
ATOM 1587 O O . LEU A 1 205 ? 11.588 2.611 -23.427 1.00 90.88 205 LEU A O 1
ATOM 1591 N N . TYR A 1 206 ? 9.534 1.850 -22.896 1.00 90.25 206 TYR A N 1
ATOM 1592 C CA . TYR A 1 206 ? 9.910 0.438 -22.882 1.00 90.25 206 TYR A CA 1
ATOM 1593 C C . TYR A 1 206 ? 10.548 0.027 -24.213 1.00 90.25 206 TYR A C 1
ATOM 1595 O O . TYR A 1 206 ? 11.670 -0.471 -24.231 1.00 90.25 206 TYR A O 1
ATOM 1603 N N . TRP A 1 207 ? 9.893 0.337 -25.336 1.00 87.81 207 TRP A N 1
ATOM 1604 C CA . TRP A 1 207 ? 10.416 0.036 -26.671 1.00 87.81 207 TRP A CA 1
ATOM 1605 C C . TRP A 1 207 ? 11.741 0.734 -26.974 1.00 87.81 207 TRP A C 1
ATOM 1607 O O . TRP A 1 207 ? 12.627 0.122 -27.576 1.00 87.81 207 TRP A O 1
ATOM 1617 N N . THR A 1 208 ? 11.888 2.003 -26.586 1.00 89.56 208 THR A N 1
ATOM 1618 C CA . THR A 1 208 ? 13.147 2.742 -26.742 1.00 89.56 208 THR A CA 1
ATOM 1619 C C . THR A 1 208 ? 14.262 2.086 -25.930 1.00 89.56 208 THR A C 1
ATOM 1621 O O . THR A 1 208 ? 15.371 1.920 -26.435 1.00 89.56 208 THR A O 1
ATOM 1624 N N . LEU A 1 209 ? 13.975 1.654 -24.700 1.00 89.81 209 LEU A N 1
ATOM 1625 C CA . LEU A 1 209 ? 14.941 0.960 -23.853 1.00 89.81 209 LEU A CA 1
ATOM 1626 C C . LEU A 1 209 ? 15.284 -0.425 -24.401 1.00 89.81 209 LEU A C 1
ATOM 1628 O O . LEU A 1 209 ? 16.462 -0.722 -24.508 1.00 89.81 209 LEU A O 1
ATOM 1632 N N . CYS A 1 210 ? 14.327 -1.232 -24.865 1.00 86.62 210 CYS A N 1
ATOM 1633 C CA . CYS A 1 210 ? 14.613 -2.525 -25.507 1.00 86.62 210 CYS A CA 1
ATOM 1634 C C . CYS A 1 210 ? 15.584 -2.415 -26.694 1.00 86.62 210 CYS A C 1
ATOM 1636 O O . CYS A 1 210 ? 16.366 -3.327 -26.948 1.00 86.62 210 CYS A O 1
ATOM 1638 N N . GLN A 1 211 ? 15.545 -1.304 -27.433 1.00 85.44 211 GLN A N 1
ATOM 1639 C CA . GLN A 1 211 ? 16.458 -1.072 -28.555 1.00 85.44 211 GLN A CA 1
ATOM 1640 C C . GLN A 1 211 ? 17.867 -0.674 -28.101 1.00 85.44 211 GLN A C 1
ATOM 1642 O O . GLN A 1 211 ? 18.842 -1.014 -28.769 1.00 85.44 211 GLN A O 1
ATOM 1647 N N . LEU A 1 212 ? 17.969 0.067 -26.995 1.00 85.62 212 LEU A N 1
ATOM 1648 C CA . LEU A 1 212 ? 19.218 0.662 -26.509 1.00 85.62 212 LEU A CA 1
ATOM 1649 C C . LEU A 1 212 ? 19.925 -0.176 -25.442 1.00 85.62 212 LEU A C 1
ATOM 1651 O O . LEU A 1 212 ? 21.146 -0.107 -25.319 1.00 85.62 212 LEU A O 1
ATOM 1655 N N . CYS A 1 213 ? 19.182 -0.980 -24.687 1.00 81.81 213 CYS A N 1
ATOM 1656 C CA . CYS A 1 213 ? 19.659 -1.916 -23.674 1.00 81.81 213 CYS A CA 1
ATOM 1657 C C . CYS A 1 213 ? 20.259 -3.174 -24.317 1.00 81.81 213 CYS A C 1
ATOM 1659 O O . CYS A 1 213 ? 19.956 -4.289 -23.909 1.00 81.81 213 CYS A O 1
ATOM 1661 N N . ARG A 1 214 ? 21.129 -2.982 -25.311 1.00 80.31 214 ARG A N 1
ATOM 1662 C CA . ARG A 1 214 ? 21.955 -4.023 -25.920 1.00 80.31 214 ARG A CA 1
ATOM 1663 C C . ARG A 1 214 ? 23.388 -3.770 -25.499 1.00 80.31 214 ARG A C 1
ATOM 1665 O O . ARG A 1 214 ? 23.974 -2.745 -25.848 1.00 80.31 214 ARG A O 1
ATOM 1672 N N . CYS A 1 215 ? 23.949 -4.666 -24.699 1.00 73.56 215 CYS A N 1
ATOM 1673 C CA . CYS A 1 215 ? 25.319 -4.511 -24.236 1.00 73.56 215 CYS A CA 1
ATOM 1674 C C . CYS A 1 215 ? 26.273 -5.158 -25.240 1.00 73.56 215 CYS A C 1
ATOM 1676 O O . CYS A 1 215 ? 26.465 -6.370 -25.229 1.00 73.56 215 CYS A O 1
ATOM 1678 N N . SER A 1 216 ? 26.933 -4.349 -26.073 1.00 72.31 216 SER A N 1
ATOM 1679 C CA . SER A 1 216 ? 27.957 -4.853 -27.002 1.00 72.31 216 SER A CA 1
ATOM 1680 C C . SER A 1 216 ? 29.159 -5.492 -26.292 1.00 72.31 216 SER A C 1
ATOM 1682 O O . SER A 1 216 ? 29.944 -6.191 -26.923 1.00 72.31 216 SER A O 1
ATOM 1684 N N . LEU A 1 217 ? 29.322 -5.236 -24.989 1.00 68.69 217 LEU A N 1
ATOM 1685 C CA . LEU A 1 217 ? 30.414 -5.749 -24.160 1.00 68.69 217 LEU A CA 1
ATOM 1686 C C . LEU A 1 217 ? 30.069 -7.065 -23.445 1.00 68.69 217 LEU A C 1
ATOM 1688 O O . LEU A 1 217 ? 30.952 -7.672 -22.837 1.00 68.69 217 LEU A O 1
ATOM 1692 N N . ALA A 1 218 ? 28.812 -7.514 -23.474 1.00 64.75 218 ALA A N 1
ATOM 1693 C CA . ALA A 1 218 ? 28.398 -8.708 -22.750 1.00 64.75 218 ALA A CA 1
ATOM 1694 C C . ALA A 1 218 ? 28.736 -9.979 -23.542 1.00 64.75 218 ALA A C 1
ATOM 1696 O O . ALA A 1 218 ? 27.957 -10.460 -24.365 1.00 64.75 218 ALA A O 1
ATOM 1697 N N . VAL A 1 219 ? 29.900 -10.563 -23.256 1.00 63.66 219 VAL A N 1
ATOM 1698 C CA . VAL A 1 219 ? 30.253 -11.912 -23.714 1.00 63.66 219 VAL A CA 1
ATOM 1699 C C . VAL A 1 219 ? 29.400 -12.914 -22.924 1.00 63.66 219 VAL A C 1
ATOM 1701 O O . VAL A 1 219 ? 29.775 -13.312 -21.826 1.00 63.66 219 VAL A O 1
ATOM 1704 N N . GLY A 1 220 ? 28.224 -13.275 -23.449 1.00 66.81 220 GLY A N 1
ATOM 1705 C CA . GLY A 1 220 ? 27.351 -14.299 -22.852 1.00 66.81 220 GLY A CA 1
ATOM 1706 C C . GLY A 1 220 ? 25.929 -13.873 -22.465 1.00 66.81 220 GLY A C 1
ATOM 1707 O O . GLY A 1 220 ? 25.340 -14.530 -21.615 1.00 66.81 220 GLY A O 1
ATOM 1708 N N . GLY A 1 221 ? 25.363 -12.818 -23.065 1.00 65.75 221 GLY A N 1
ATOM 1709 C CA . GLY A 1 221 ? 23.937 -12.485 -22.886 1.00 65.75 221 GLY A CA 1
ATOM 1710 C C . GLY A 1 221 ? 23.625 -11.734 -21.587 1.00 65.75 221 GLY A C 1
ATOM 1711 O O . GLY A 1 221 ? 22.763 -12.136 -20.809 1.00 65.75 221 GLY A O 1
ATOM 1712 N N . GLY A 1 222 ? 24.345 -10.640 -21.331 1.00 65.44 222 GLY A N 1
ATOM 1713 C CA . GLY A 1 222 ? 24.092 -9.777 -20.175 1.00 65.44 222 GLY A CA 1
ATOM 1714 C C . GLY A 1 222 ? 22.780 -9.005 -20.325 1.00 65.44 222 GLY A C 1
ATOM 1715 O O . GLY A 1 222 ? 22.603 -8.272 -21.292 1.00 65.44 222 GLY A O 1
ATOM 1716 N N . GLY A 1 223 ? 21.874 -9.144 -19.355 1.00 79.94 223 GLY A N 1
ATOM 1717 C CA . GLY A 1 223 ? 20.606 -8.412 -19.317 1.00 79.94 223 GLY A CA 1
ATOM 1718 C C . GLY A 1 223 ? 20.699 -7.076 -18.574 1.00 79.94 223 GLY A C 1
ATOM 1719 O O . GLY A 1 223 ? 21.556 -6.869 -17.706 1.00 79.94 223 GLY A O 1
ATOM 1720 N N . PHE A 1 224 ? 19.777 -6.166 -18.879 1.00 85.25 224 PHE A N 1
ATOM 1721 C CA . PHE A 1 224 ? 19.532 -4.987 -18.048 1.00 85.25 224 PHE A CA 1
ATOM 1722 C C . PHE A 1 224 ? 18.343 -5.260 -17.142 1.00 85.25 224 PHE A C 1
ATOM 1724 O O . PHE A 1 224 ? 17.328 -5.796 -17.581 1.00 85.25 224 PHE A O 1
ATOM 1731 N N . LYS A 1 225 ? 18.455 -4.854 -15.880 1.00 89.38 225 LYS A N 1
ATOM 1732 C CA . LYS A 1 225 ? 17.347 -4.867 -14.931 1.00 89.38 225 LYS A CA 1
ATOM 1733 C C . LYS A 1 225 ? 17.022 -3.428 -14.562 1.00 89.38 225 LYS A C 1
ATOM 1735 O O . LYS A 1 225 ? 17.916 -2.687 -14.169 1.00 89.38 225 LYS A O 1
ATOM 1740 N N . ALA A 1 226 ? 15.765 -3.026 -14.667 1.00 90.81 226 ALA A N 1
ATOM 1741 C CA . ALA A 1 226 ? 15.309 -1.723 -14.203 1.00 90.81 226 ALA A CA 1
ATOM 1742 C C . ALA A 1 226 ? 14.296 -1.883 -13.081 1.00 90.81 226 ALA A C 1
ATOM 1744 O O . ALA A 1 226 ? 13.378 -2.685 -13.183 1.00 90.81 226 ALA A O 1
ATOM 1745 N N . ASN A 1 227 ? 14.448 -1.087 -12.033 1.00 91.50 227 ASN A N 1
ATOM 1746 C CA . ASN A 1 227 ? 13.471 -0.902 -10.977 1.00 91.50 227 ASN A CA 1
ATOM 1747 C C . ASN A 1 227 ? 12.797 0.453 -11.207 1.00 91.50 227 ASN A C 1
ATOM 1749 O O . ASN A 1 227 ? 13.406 1.495 -10.966 1.00 91.50 227 ASN A O 1
ATOM 1753 N N . VAL A 1 228 ? 11.558 0.449 -11.689 1.00 90.69 228 VAL A N 1
ATOM 1754 C CA . VAL A 1 228 ? 10.799 1.672 -11.992 1.00 90.69 228 VAL A CA 1
ATOM 1755 C C . VAL A 1 228 ? 9.933 2.063 -10.804 1.00 90.69 228 VAL A C 1
ATOM 1757 O O . VAL A 1 228 ? 9.287 1.207 -10.194 1.00 90.69 228 VAL A O 1
ATOM 1760 N N . VAL A 1 229 ? 9.938 3.354 -10.464 1.00 86.38 229 VAL A N 1
ATOM 1761 C CA . VAL A 1 229 ? 9.127 3.905 -9.373 1.00 86.38 229 VAL A CA 1
ATOM 1762 C C . VAL A 1 229 ? 7.642 3.822 -9.727 1.00 86.38 229 VAL A C 1
ATOM 1764 O O . VAL A 1 229 ? 7.222 4.064 -10.855 1.00 86.38 229 VAL A O 1
ATOM 1767 N N . VAL A 1 230 ? 6.840 3.511 -8.713 1.00 66.75 230 VAL A N 1
ATOM 1768 C CA . VAL A 1 230 ? 5.385 3.297 -8.776 1.00 66.75 230 VAL A CA 1
ATOM 1769 C C . VAL A 1 230 ? 4.568 4.603 -8.655 1.00 66.75 230 VAL A C 1
ATOM 1771 O O . VAL A 1 230 ? 3.353 4.609 -8.477 1.00 66.75 230 VAL A O 1
ATOM 1774 N N . ASP A 1 231 ? 5.231 5.746 -8.768 1.00 64.19 231 ASP A N 1
ATOM 1775 C CA . ASP A 1 231 ? 4.618 7.058 -8.630 1.00 64.19 231 ASP A CA 1
ATOM 1776 C C . ASP A 1 231 ? 5.371 8.076 -9.482 1.00 64.19 231 ASP A C 1
ATOM 1778 O O . ASP A 1 231 ? 6.457 8.523 -9.123 1.00 64.19 231 ASP A O 1
ATOM 1782 N N . TYR A 1 232 ? 4.813 8.413 -10.641 1.00 61.91 232 TYR A N 1
ATOM 1783 C CA . TYR A 1 232 ? 5.281 9.546 -11.425 1.00 61.91 232 TYR A CA 1
ATOM 1784 C C . TYR A 1 232 ? 4.330 10.724 -11.200 1.00 61.91 232 TYR A C 1
ATOM 1786 O O . TYR A 1 232 ? 3.108 10.600 -11.336 1.00 61.91 232 TYR A O 1
ATOM 1794 N N . GLU A 1 233 ? 4.879 11.890 -10.858 1.00 57.62 233 GLU A N 1
ATOM 1795 C CA . GLU A 1 233 ? 4.104 13.127 -10.815 1.00 57.62 233 GLU A CA 1
ATOM 1796 C C . GLU A 1 233 ? 3.659 13.466 -12.247 1.00 57.62 233 GLU A C 1
ATOM 1798 O O . GLU A 1 233 ? 4.426 13.982 -13.056 1.00 57.62 233 GLU A O 1
ATOM 1803 N N . ALA A 1 234 ? 2.399 13.180 -12.582 1.00 51.19 234 ALA A N 1
ATOM 1804 C CA . ALA A 1 234 ? 1.823 13.421 -13.909 1.00 51.19 234 ALA A CA 1
ATOM 1805 C C . ALA A 1 234 ? 1.604 14.916 -14.243 1.00 51.19 234 ALA A C 1
ATOM 1807 O O . ALA A 1 234 ? 0.744 15.251 -15.057 1.00 51.19 234 ALA A O 1
ATOM 1808 N N . ARG A 1 235 ? 2.334 15.844 -13.612 1.00 50.22 235 ARG A N 1
ATOM 1809 C CA . ARG A 1 235 ? 2.174 17.283 -13.851 1.00 50.22 235 ARG A CA 1
ATOM 1810 C C . ARG A 1 235 ? 3.513 18.004 -13.997 1.00 50.22 235 ARG A C 1
ATOM 1812 O O . ARG A 1 235 ? 4.124 18.349 -12.986 1.00 50.22 235 ARG A O 1
ATOM 1819 N N . PRO A 1 236 ? 3.908 18.377 -15.224 1.00 48.06 236 PRO A N 1
ATOM 1820 C CA . PRO A 1 236 ? 4.780 19.520 -15.400 1.00 48.06 236 PRO A CA 1
ATOM 1821 C C . PRO A 1 236 ? 3.975 20.778 -15.048 1.00 48.06 236 PRO A C 1
ATOM 1823 O O . PRO A 1 236 ? 2.963 21.088 -15.672 1.00 48.06 236 PRO A O 1
ATOM 1826 N N . ALA A 1 237 ? 4.412 21.517 -14.028 1.00 44.94 237 ALA A N 1
ATOM 1827 C CA . ALA A 1 237 ? 3.812 22.804 -13.670 1.00 44.94 237 ALA A CA 1
ATOM 1828 C C . ALA A 1 237 ? 4.065 23.898 -14.730 1.00 44.94 237 ALA A C 1
ATOM 1830 O O . ALA A 1 237 ? 3.518 24.993 -14.616 1.00 44.94 237 ALA A O 1
ATOM 1831 N N . VAL A 1 238 ? 4.905 23.638 -15.740 1.00 52.41 238 VAL A N 1
ATOM 1832 C CA . VAL A 1 238 ? 5.361 24.648 -16.698 1.00 52.41 238 VAL A CA 1
ATOM 1833 C C . VAL A 1 238 ? 5.686 23.988 -18.047 1.00 52.41 238 VAL A C 1
ATOM 1835 O O . VAL A 1 238 ? 6.659 23.254 -18.130 1.00 52.41 238 VAL A O 1
ATOM 1838 N N . ALA A 1 239 ? 4.870 24.261 -19.070 1.00 58.31 239 ALA A N 1
ATOM 1839 C CA . ALA A 1 239 ? 5.141 24.270 -20.524 1.00 58.31 239 ALA A CA 1
ATOM 1840 C C . ALA A 1 239 ? 5.876 23.112 -21.255 1.00 58.31 239 ALA A C 1
ATOM 1842 O O . ALA A 1 239 ? 5.930 23.174 -22.482 1.00 58.31 239 ALA A O 1
ATOM 1843 N N . ASP A 1 240 ? 6.406 22.088 -20.583 1.00 60.06 240 ASP A N 1
ATOM 1844 C CA . ASP A 1 240 ? 7.079 20.946 -21.219 1.00 60.06 240 ASP A CA 1
ATOM 1845 C C . ASP A 1 240 ? 6.174 19.704 -21.231 1.00 60.06 240 ASP A C 1
ATOM 1847 O O . ASP A 1 240 ? 5.870 19.119 -20.191 1.00 60.06 240 ASP A O 1
ATOM 1851 N N . ASP A 1 241 ? 5.762 19.294 -22.432 1.00 72.81 241 ASP A N 1
ATOM 1852 C CA . ASP A 1 241 ? 4.756 18.261 -22.731 1.00 72.81 241 ASP A CA 1
ATOM 1853 C C . ASP A 1 241 ? 5.253 16.805 -22.526 1.00 72.81 241 ASP A C 1
ATOM 1855 O O . ASP A 1 241 ? 5.071 15.939 -23.386 1.00 72.81 241 ASP A O 1
ATOM 1859 N N . GLY A 1 242 ? 5.917 16.511 -21.402 1.00 79.38 242 GLY A N 1
ATOM 1860 C CA . GLY A 1 242 ? 6.507 15.193 -21.129 1.00 79.38 242 GLY A CA 1
ATOM 1861 C C . GLY A 1 242 ? 6.098 14.554 -19.801 1.00 79.38 242 GLY A C 1
ATOM 1862 O O . GLY A 1 242 ? 5.843 15.241 -18.814 1.00 79.38 242 GLY A O 1
ATOM 1863 N N . VAL A 1 243 ? 6.093 13.217 -19.760 1.00 85.81 243 VAL A N 1
ATOM 1864 C CA . VAL A 1 243 ? 5.929 12.431 -18.523 1.00 85.81 243 VAL A CA 1
ATOM 1865 C C . VAL A 1 243 ? 7.308 12.102 -17.963 1.00 85.81 243 VAL A C 1
ATOM 1867 O O . VAL A 1 243 ? 8.141 11.542 -18.673 1.00 85.81 243 VAL A O 1
ATOM 1870 N N . ILE A 1 244 ? 7.559 12.437 -16.699 1.00 87.38 244 ILE A N 1
ATOM 1871 C CA . ILE A 1 244 ? 8.819 12.117 -16.020 1.00 87.38 244 ILE A CA 1
ATOM 1872 C C . ILE A 1 244 ? 8.690 10.757 -15.343 1.00 87.38 244 ILE A C 1
ATOM 1874 O O . ILE A 1 244 ? 7.792 10.557 -14.535 1.00 87.38 244 ILE A O 1
ATOM 1878 N N . ILE A 1 245 ? 9.605 9.842 -15.643 1.00 88.06 245 ILE A N 1
ATOM 1879 C CA . ILE A 1 245 ? 9.661 8.505 -15.056 1.00 88.06 245 ILE A CA 1
ATOM 1880 C C . ILE A 1 245 ? 10.969 8.376 -14.288 1.00 88.06 245 ILE A C 1
ATOM 1882 O O . ILE A 1 245 ? 12.051 8.559 -14.844 1.00 88.06 245 ILE A O 1
ATOM 1886 N N . GLU A 1 246 ? 10.864 8.064 -13.003 1.00 88.12 246 GLU A N 1
ATOM 1887 C CA . GLU A 1 246 ? 12.015 7.761 -12.158 1.00 88.12 246 GLU A CA 1
ATOM 1888 C C . GLU A 1 246 ? 12.283 6.256 -12.160 1.00 88.12 246 GLU A C 1
ATOM 1890 O O . GLU A 1 246 ? 11.377 5.433 -11.989 1.00 88.12 246 GLU A O 1
ATOM 1895 N N . SER A 1 247 ? 13.543 5.885 -12.360 1.00 87.38 247 SER A N 1
ATOM 1896 C CA . SER A 1 247 ? 13.951 4.487 -12.453 1.00 87.38 247 SER A CA 1
ATOM 1897 C C . SER A 1 247 ? 15.388 4.273 -12.001 1.00 87.38 247 SER A C 1
ATOM 1899 O O . SER A 1 247 ? 16.243 5.144 -12.142 1.00 87.38 247 SER A O 1
ATOM 1901 N N . PHE A 1 248 ? 15.674 3.080 -11.495 1.00 88.81 248 PHE A N 1
ATOM 1902 C CA . PHE A 1 248 ? 17.017 2.630 -11.155 1.00 88.81 248 PHE A CA 1
ATOM 1903 C C . PHE A 1 248 ? 17.410 1.508 -12.101 1.00 88.81 248 PHE A C 1
ATOM 1905 O O . PHE A 1 248 ? 16.734 0.484 -12.150 1.00 88.81 248 PHE A O 1
ATOM 1912 N N . PHE A 1 249 ? 18.504 1.673 -12.832 1.00 89.31 249 PHE A N 1
ATOM 1913 C CA . PHE A 1 249 ? 19.023 0.643 -13.722 1.00 89.31 249 PHE A CA 1
ATOM 1914 C C . PHE A 1 249 ? 20.182 -0.084 -13.063 1.00 89.31 249 PHE A C 1
ATOM 1916 O O . PHE A 1 249 ? 21.119 0.538 -12.574 1.00 89.31 249 PHE A O 1
ATOM 1923 N N . LEU A 1 250 ? 20.126 -1.406 -13.081 1.00 85.38 250 LEU A N 1
ATOM 1924 C CA . LEU A 1 250 ? 21.234 -2.287 -12.771 1.00 85.38 250 LEU A CA 1
ATOM 1925 C C . LEU A 1 250 ? 21.658 -2.953 -14.069 1.00 85.38 250 LEU A C 1
ATOM 1927 O O . LEU A 1 250 ? 20.878 -3.673 -14.701 1.00 85.38 250 LEU A O 1
ATOM 1931 N N . HIS A 1 251 ? 22.912 -2.748 -14.438 1.00 79.75 251 HIS A N 1
ATOM 1932 C CA . HIS A 1 251 ? 23.523 -3.516 -15.502 1.00 79.75 251 HIS A CA 1
ATOM 1933 C C . HIS A 1 251 ? 24.457 -4.567 -14.899 1.00 79.75 251 HIS A C 1
ATOM 1935 O O . HIS A 1 251 ? 25.323 -4.243 -14.087 1.00 79.75 251 HIS A O 1
ATOM 1941 N N . ARG A 1 252 ? 24.245 -5.838 -15.257 1.00 75.56 252 ARG A N 1
ATOM 1942 C CA . ARG A 1 252 ? 25.061 -6.953 -14.768 1.00 75.56 252 ARG A CA 1
ATOM 1943 C C . ARG A 1 252 ? 26.104 -7.312 -15.815 1.00 75.56 252 ARG A C 1
ATOM 1945 O O . ARG A 1 252 ? 25.759 -7.796 -16.891 1.00 75.56 252 ARG A O 1
ATOM 1952 N N . HIS A 1 253 ? 27.375 -7.114 -15.482 1.00 66.19 253 HIS A N 1
ATOM 1953 C CA . HIS A 1 253 ? 28.472 -7.697 -16.243 1.00 66.19 253 HIS A CA 1
ATOM 1954 C C . HIS A 1 253 ? 28.915 -9.002 -15.600 1.00 66.19 253 HIS A C 1
ATOM 1956 O O . HIS A 1 253 ? 29.281 -9.031 -14.427 1.00 66.19 253 HIS A O 1
ATOM 1962 N N . HIS A 1 254 ? 28.975 -10.066 -16.396 1.00 60.94 254 HIS A N 1
ATOM 1963 C CA . HIS A 1 254 ? 29.756 -11.245 -16.046 1.00 60.94 254 HIS A CA 1
ATOM 1964 C C . HIS A 1 254 ? 31.239 -10.970 -16.327 1.00 60.94 254 HIS A C 1
ATOM 1966 O O . HIS A 1 254 ? 31.813 -11.465 -17.293 1.00 60.94 254 HIS A O 1
ATOM 1972 N N . THR A 1 255 ? 31.882 -10.142 -15.504 1.00 56.44 255 THR A N 1
ATOM 1973 C CA . THR A 1 255 ? 33.349 -10.037 -15.489 1.00 56.44 255 THR A CA 1
ATOM 1974 C C . THR A 1 255 ? 33.912 -11.075 -14.519 1.00 56.44 255 THR A C 1
ATOM 1976 O O . THR A 1 255 ? 34.313 -10.751 -13.404 1.00 56.44 255 THR A O 1
ATOM 1979 N N . GLY A 1 256 ? 33.908 -12.348 -14.926 1.00 65.50 256 GLY A N 1
ATOM 1980 C CA . GLY A 1 256 ? 34.365 -13.475 -14.100 1.00 65.50 256 GLY A CA 1
ATOM 1981 C C . GLY A 1 256 ? 33.283 -14.053 -13.175 1.00 65.50 256 GLY A C 1
ATOM 1982 O O . GLY A 1 256 ? 32.096 -13.965 -13.477 1.00 65.50 256 GLY A O 1
ATOM 1983 N N . ASN A 1 257 ? 33.693 -14.669 -12.057 1.00 65.81 257 ASN A N 1
ATOM 1984 C CA . ASN A 1 257 ? 32.792 -15.385 -11.134 1.00 65.81 257 ASN A CA 1
ATOM 1985 C C . ASN A 1 257 ? 31.987 -14.477 -10.184 1.00 65.81 257 ASN A C 1
ATOM 1987 O O . ASN A 1 257 ? 31.123 -14.983 -9.472 1.00 65.81 257 ASN A O 1
ATOM 1991 N N . ASN A 1 258 ? 32.255 -13.168 -10.153 1.00 63.66 258 ASN A N 1
ATOM 1992 C CA . ASN A 1 258 ? 31.595 -12.247 -9.230 1.00 63.66 258 ASN A CA 1
ATOM 1993 C C . ASN A 1 258 ? 30.653 -11.317 -10.001 1.00 63.66 258 ASN A C 1
ATOM 1995 O O . ASN A 1 258 ? 31.099 -10.494 -10.799 1.00 63.66 258 ASN A O 1
ATOM 1999 N N . GLU A 1 259 ? 29.350 -11.430 -9.742 1.00 63.38 259 GLU A N 1
ATOM 2000 C CA . GLU A 1 259 ? 28.351 -10.478 -10.229 1.00 63.38 259 GLU A CA 1
ATOM 2001 C C . GLU A 1 259 ? 28.447 -9.180 -9.418 1.00 63.38 259 GLU A C 1
ATOM 2003 O O . GLU A 1 259 ? 27.828 -9.036 -8.367 1.00 63.38 259 GLU A O 1
ATOM 2008 N N . THR A 1 260 ? 29.236 -8.218 -9.891 1.00 67.50 260 THR A N 1
ATOM 2009 C CA . THR A 1 260 ? 29.252 -6.868 -9.316 1.00 67.50 260 THR A CA 1
ATOM 2010 C C . THR A 1 260 ? 28.471 -5.933 -10.227 1.00 67.50 260 THR A C 1
ATOM 2012 O O . THR A 1 260 ? 28.913 -5.634 -11.336 1.00 67.50 260 THR A O 1
ATOM 2015 N N . GLY A 1 261 ? 27.305 -5.480 -9.773 1.00 77.31 261 GLY A N 1
ATOM 2016 C CA . GLY A 1 261 ? 26.533 -4.440 -10.444 1.00 77.31 261 GLY A CA 1
ATOM 2017 C C . GLY A 1 261 ? 26.170 -3.338 -9.457 1.00 77.31 261 GLY A C 1
ATOM 2018 O O . GLY A 1 261 ? 25.735 -3.626 -8.344 1.00 77.31 261 GLY A O 1
ATOM 2019 N N . GLU A 1 262 ? 26.339 -2.086 -9.872 1.00 87.50 262 GLU A N 1
ATOM 2020 C CA . GLU A 1 262 ? 25.853 -0.918 -9.138 1.00 87.50 262 GLU A CA 1
ATOM 2021 C C . GLU A 1 262 ? 24.573 -0.399 -9.798 1.00 87.50 262 GLU A C 1
ATOM 2023 O O . GLU A 1 262 ? 24.436 -0.403 -11.024 1.00 87.50 262 GLU A O 1
ATOM 2028 N N . TRP A 1 263 ? 23.623 0.054 -8.984 1.00 91.75 263 TRP A N 1
ATOM 2029 C CA . TRP A 1 263 ? 22.444 0.747 -9.480 1.00 91.75 263 TRP A CA 1
ATOM 2030 C C . TRP A 1 263 ? 22.817 2.151 -9.955 1.00 91.75 263 TRP A C 1
ATOM 2032 O O . TRP A 1 263 ? 23.576 2.868 -9.307 1.00 91.75 263 TRP A O 1
ATOM 2042 N N . LYS A 1 264 ? 22.207 2.591 -11.049 1.00 93.00 264 LYS A N 1
ATOM 2043 C CA . LYS A 1 264 ? 22.217 3.984 -11.487 1.00 93.00 264 LYS A CA 1
ATOM 2044 C C . LYS A 1 264 ? 20.822 4.556 -11.435 1.00 93.00 264 LYS A C 1
ATOM 2046 O O . LYS A 1 264 ? 19.893 4.016 -12.030 1.00 93.00 264 LYS A O 1
ATOM 2051 N N . GLU A 1 265 ? 20.691 5.653 -10.704 1.00 93.50 265 GLU A N 1
ATOM 2052 C CA . GLU A 1 265 ? 19.465 6.433 -10.664 1.00 93.50 265 GLU A CA 1
ATOM 2053 C C . GLU A 1 265 ? 19.307 7.205 -11.975 1.00 93.50 265 GLU A C 1
ATOM 2055 O O . GLU A 1 265 ? 20.257 7.797 -12.491 1.00 93.50 265 GLU A O 1
ATOM 2060 N N . THR A 1 266 ? 18.099 7.184 -12.518 1.00 93.12 266 THR A N 1
ATOM 2061 C CA . THR A 1 266 ? 17.753 7.831 -13.779 1.00 93.12 266 THR A CA 1
ATOM 2062 C C . THR A 1 266 ? 16.401 8.518 -13.652 1.00 93.12 266 THR A C 1
ATOM 2064 O O . THR A 1 266 ? 15.481 8.005 -13.010 1.00 93.12 266 THR A O 1
ATOM 2067 N N . ARG A 1 267 ? 16.272 9.670 -14.304 1.00 92.62 267 ARG A N 1
ATOM 2068 C CA . ARG A 1 267 ? 15.020 10.399 -14.469 1.00 92.62 267 ARG A CA 1
ATOM 2069 C C . ARG A 1 267 ? 14.804 10.624 -15.955 1.00 92.62 267 ARG A C 1
ATOM 2071 O O . ARG A 1 267 ? 15.511 11.417 -16.572 1.00 92.62 267 ARG A O 1
ATOM 2078 N N . ILE A 1 268 ? 13.843 9.907 -16.526 1.00 92.75 268 ILE A N 1
ATOM 2079 C CA . ILE A 1 268 ? 13.585 9.896 -17.963 1.00 92.75 268 ILE A CA 1
ATOM 2080 C C . ILE A 1 268 ? 12.324 10.698 -18.267 1.00 92.75 268 ILE A C 1
ATOM 2082 O O . ILE A 1 268 ? 11.224 10.301 -17.899 1.00 92.75 268 ILE A O 1
ATOM 2086 N N . GLN A 1 269 ? 12.472 11.820 -18.965 1.00 91.50 269 GLN A N 1
ATOM 2087 C CA . GLN A 1 269 ? 11.354 12.589 -19.498 1.00 91.50 269 GLN A CA 1
ATOM 2088 C C . GLN A 1 269 ? 10.951 12.022 -20.863 1.00 91.50 269 GLN A C 1
ATOM 2090 O O . GLN A 1 269 ? 11.702 12.119 -21.833 1.00 91.50 269 GLN A O 1
ATOM 2095 N N . VAL A 1 270 ? 9.763 11.432 -20.954 1.00 90.50 270 VAL A N 1
ATOM 2096 C CA . VAL A 1 270 ? 9.213 10.896 -22.202 1.00 90.50 270 VAL A CA 1
ATOM 2097 C C . VAL A 1 270 ? 8.366 11.961 -22.875 1.00 90.50 270 VAL A C 1
ATOM 2099 O O . VAL A 1 270 ? 7.341 12.374 -22.334 1.00 90.50 270 VAL A O 1
ATOM 2102 N N . LEU A 1 271 ? 8.791 12.390 -24.061 1.00 88.31 271 LEU A N 1
ATOM 2103 C CA . LEU A 1 271 ? 8.038 13.323 -24.887 1.00 88.31 271 LEU A CA 1
ATOM 2104 C C . LEU A 1 271 ? 6.979 12.568 -25.694 1.00 88.31 271 LEU A C 1
ATOM 2106 O O . LEU A 1 271 ? 7.290 11.628 -26.445 1.00 88.31 271 LEU A O 1
ATOM 2110 N N . LEU A 1 272 ? 5.729 13.007 -25.564 1.00 82.94 272 LEU A N 1
ATOM 2111 C CA . LEU A 1 272 ? 4.669 12.616 -26.484 1.00 82.94 272 LEU A CA 1
ATOM 2112 C C . LEU A 1 272 ? 4.973 13.259 -27.834 1.00 82.94 272 LEU A C 1
ATOM 2114 O O . LEU A 1 272 ? 5.233 14.461 -27.902 1.00 82.94 272 LEU A O 1
ATOM 2118 N N . ASP A 1 273 ? 4.971 12.462 -28.904 1.00 77.75 273 ASP A N 1
ATOM 2119 C CA . ASP A 1 273 ? 5.008 13.057 -30.236 1.00 77.75 273 ASP A CA 1
ATOM 2120 C C . ASP A 1 273 ? 3.668 13.786 -30.381 1.00 77.75 273 ASP A C 1
ATOM 2122 O O . ASP A 1 273 ? 2.611 13.150 -30.405 1.00 77.75 273 ASP A O 1
ATOM 2126 N N . GLN A 1 274 ? 3.685 15.121 -30.372 1.00 67.75 274 GLN A N 1
ATOM 2127 C CA . GLN A 1 274 ? 2.504 15.869 -30.778 1.00 67.75 274 GLN A CA 1
ATOM 2128 C C . GLN A 1 274 ? 2.254 15.466 -32.223 1.00 67.75 274 GLN A C 1
ATOM 2130 O O . GLN A 1 274 ? 3.095 15.719 -33.084 1.00 67.75 274 GLN A O 1
ATOM 2135 N N . TYR A 1 275 ? 1.139 14.775 -32.472 1.00 60.03 275 TYR A N 1
ATOM 2136 C CA . TYR A 1 275 ? 0.660 14.584 -33.831 1.00 60.03 275 TYR A CA 1
ATOM 2137 C C . TYR A 1 275 ? 0.627 15.969 -34.464 1.00 60.03 275 TYR A C 1
ATOM 2139 O O . TYR A 1 275 ? 0.015 16.878 -33.897 1.00 60.03 275 TYR A O 1
ATOM 2147 N N . ASP A 1 276 ? 1.328 16.140 -35.583 1.00 49.16 276 ASP A N 1
ATOM 2148 C CA . ASP A 1 276 ? 1.230 17.342 -36.394 1.00 49.16 276 ASP A CA 1
ATOM 2149 C C . ASP A 1 276 ? -0.231 17.464 -36.825 1.00 49.16 276 ASP A C 1
ATOM 2151 O O . ASP A 1 276 ? -0.631 16.925 -37.854 1.00 49.16 276 ASP A O 1
ATOM 2155 N N . ILE A 1 277 ? -1.054 18.149 -36.029 1.00 54.06 277 ILE A N 1
ATOM 2156 C CA . ILE A 1 277 ? -2.389 18.537 -36.455 1.00 54.06 277 ILE A CA 1
ATOM 2157 C C . ILE A 1 277 ? -2.141 19.372 -37.706 1.00 54.06 277 ILE A C 1
ATOM 2159 O O . ILE A 1 277 ? -1.436 20.383 -37.671 1.00 54.06 277 ILE A O 1
ATOM 2163 N N . GLU A 1 278 ? -2.586 18.867 -38.853 1.00 53.34 278 GLU A N 1
ATOM 2164 C CA . GLU A 1 278 ? -2.680 19.593 -40.115 1.00 53.34 278 GLU A CA 1
ATOM 2165 C C . GLU A 1 278 ? -3.644 20.756 -39.948 1.00 53.34 278 GLU A C 1
ATOM 2167 O O . GLU A 1 278 ? -4.775 20.729 -40.407 1.00 53.34 278 GLU A O 1
ATOM 2172 N N . ASP A 1 279 ? -3.178 21.781 -39.235 1.00 53.09 279 ASP A N 1
ATOM 2173 C CA . ASP A 1 279 ? -3.789 23.092 -39.264 1.00 53.09 279 ASP A CA 1
ATOM 2174 C C . ASP A 1 279 ? -3.554 23.650 -40.669 1.00 53.09 279 ASP A C 1
ATOM 2176 O O . ASP A 1 279 ? -2.412 23.732 -41.138 1.00 53.09 279 ASP A O 1
ATOM 2180 N N . SER A 1 280 ? -4.651 23.920 -41.376 1.00 64.50 280 SER A N 1
ATOM 2181 C CA . SER A 1 280 ? -4.659 24.295 -42.793 1.00 64.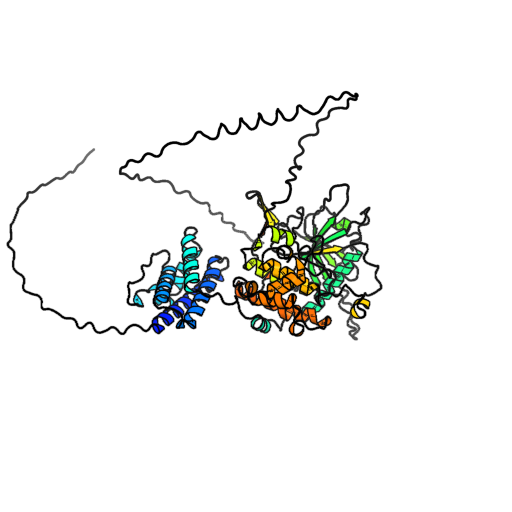50 280 SER A CA 1
ATOM 2182 C C . SER A 1 280 ? -4.086 25.689 -43.047 1.00 64.50 280 SER A C 1
ATOM 2184 O O . SER A 1 280 ? -3.887 26.065 -44.201 1.00 64.50 280 SER A O 1
ATOM 2186 N N . ASP A 1 281 ? -3.816 26.453 -41.987 1.00 62.91 281 ASP A N 1
ATOM 2187 C CA . ASP A 1 281 ? -3.166 27.750 -42.075 1.00 62.91 281 ASP A CA 1
ATOM 2188 C C . ASP A 1 281 ? -1.645 27.603 -41.996 1.00 62.91 281 ASP A C 1
ATOM 2190 O O . ASP A 1 281 ? -1.068 27.071 -41.050 1.00 62.91 281 ASP A O 1
ATOM 2194 N N . ASN A 1 282 ? -1.003 28.107 -43.046 1.00 56.53 282 ASN A N 1
ATOM 2195 C CA . ASN A 1 282 ? 0.356 27.859 -43.524 1.00 56.53 282 ASN A CA 1
ATOM 2196 C C . ASN A 1 282 ? 1.504 28.359 -42.603 1.00 56.53 282 ASN A C 1
ATOM 2198 O O . ASN A 1 282 ? 2.530 28.841 -43.081 1.00 56.53 282 ASN A O 1
ATOM 2202 N N . THR A 1 283 ? 1.362 28.247 -41.279 1.00 54.34 283 THR A N 1
ATOM 2203 C CA . THR A 1 283 ? 2.337 28.695 -40.267 1.00 54.34 283 THR A CA 1
ATOM 2204 C C . THR A 1 283 ? 2.823 27.531 -39.397 1.00 54.34 283 THR A C 1
ATOM 2206 O O . THR A 1 283 ? 2.929 27.621 -38.175 1.00 54.34 283 THR A O 1
ATOM 2209 N N . LYS A 1 284 ? 3.139 26.395 -40.026 1.00 55.38 284 LYS A N 1
ATOM 2210 C CA . LYS A 1 284 ? 3.725 25.235 -39.347 1.00 55.38 284 LYS A CA 1
ATOM 2211 C C . LYS A 1 284 ? 5.240 25.350 -39.259 1.00 55.38 284 LYS A C 1
ATOM 2213 O O . LYS A 1 284 ? 5.956 25.031 -40.202 1.00 55.38 284 LYS A O 1
ATOM 2218 N N . THR A 1 285 ? 5.744 25.732 -38.091 1.00 45.78 285 THR A N 1
ATOM 2219 C CA . THR A 1 285 ? 6.969 25.127 -37.540 1.00 45.78 285 THR A CA 1
ATOM 2220 C C . THR A 1 285 ? 7.076 25.445 -36.053 1.00 45.78 285 THR A C 1
ATOM 2222 O O . THR A 1 285 ? 7.949 26.182 -35.597 1.00 45.78 285 THR A O 1
ATOM 2225 N N . ARG A 1 286 ? 6.232 24.803 -35.239 1.00 49.00 286 ARG A N 1
ATOM 2226 C CA . ARG A 1 286 ? 6.668 24.480 -33.880 1.00 49.00 286 ARG A CA 1
ATOM 2227 C C . ARG A 1 286 ? 7.575 23.257 -34.005 1.00 49.00 286 ARG A C 1
ATOM 2229 O O . ARG A 1 286 ? 7.206 22.157 -33.625 1.00 49.00 286 ARG A O 1
ATOM 2236 N N . VAL A 1 287 ? 8.762 23.454 -34.598 1.00 51.00 287 VAL A N 1
ATOM 2237 C CA . VAL A 1 287 ? 9.881 22.529 -34.400 1.00 51.00 287 VAL A CA 1
ATOM 2238 C C . VAL A 1 287 ? 9.977 22.431 -32.889 1.00 51.00 287 VAL A C 1
ATOM 2240 O O . VAL A 1 287 ? 10.301 23.440 -32.255 1.00 51.00 287 VAL A O 1
ATOM 2243 N N . LEU A 1 288 ? 9.592 21.281 -32.315 1.00 54.09 288 LEU A N 1
ATOM 2244 C CA . LEU A 1 288 ? 9.979 20.882 -30.965 1.00 54.09 288 LEU A CA 1
ATOM 2245 C C . LEU A 1 288 ? 11.414 21.346 -30.853 1.00 54.09 288 LEU A C 1
ATOM 2247 O O . LEU A 1 288 ? 12.247 20.832 -31.599 1.00 54.09 288 LEU A O 1
ATOM 2251 N N . ARG A 1 289 ? 11.661 22.429 -30.099 1.00 53.38 289 ARG A N 1
ATOM 2252 C CA . ARG A 1 289 ? 12.980 23.050 -30.032 1.00 53.38 289 ARG A CA 1
ATOM 2253 C C . ARG A 1 289 ? 13.872 21.936 -29.523 1.00 53.38 289 ARG A C 1
ATOM 2255 O O . ARG A 1 289 ? 13.908 21.700 -28.323 1.00 53.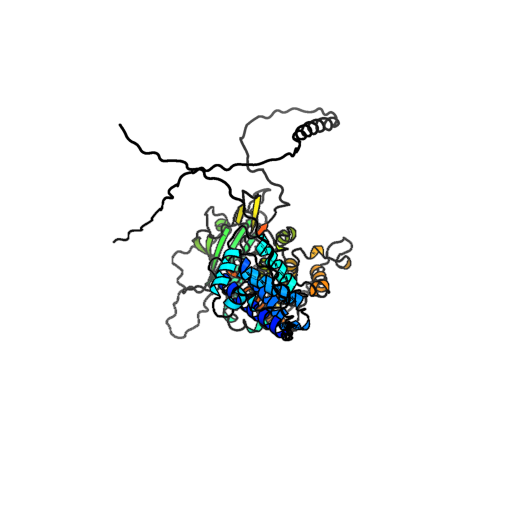38 289 ARG A O 1
ATOM 2262 N N . SER A 1 290 ? 14.534 21.227 -30.437 1.00 52.53 290 SER A N 1
ATOM 2263 C CA . SER A 1 290 ? 15.668 20.387 -30.131 1.00 52.53 290 SER A CA 1
ATOM 2264 C C . SER A 1 290 ? 16.575 21.370 -29.436 1.00 52.53 290 SER A C 1
ATOM 2266 O O . SER A 1 290 ? 17.087 22.289 -30.086 1.00 52.53 290 SER A O 1
ATOM 2268 N N . ALA A 1 291 ? 16.627 21.291 -28.106 1.00 55.50 291 ALA A N 1
ATOM 2269 C CA . ALA A 1 291 ? 17.544 22.090 -27.334 1.00 55.50 291 ALA A CA 1
ATOM 2270 C C . ALA A 1 291 ? 18.891 21.858 -28.017 1.00 55.50 291 ALA A C 1
ATOM 2272 O O . ALA A 1 291 ? 19.315 20.719 -28.231 1.00 55.50 291 ALA A O 1
ATOM 2273 N N . ARG A 1 292 ? 19.435 22.928 -28.601 1.00 52.03 292 ARG A N 1
ATOM 2274 C CA . ARG A 1 292 ? 20.619 22.844 -29.450 1.00 52.03 292 ARG A CA 1
ATOM 2275 C C . ARG A 1 292 ? 21.749 22.346 -28.550 1.00 52.03 292 ARG A C 1
ATOM 2277 O O . ARG A 1 292 ? 22.282 23.144 -27.790 1.00 52.03 292 ARG A O 1
ATOM 2284 N N . GLY A 1 293 ? 22.078 21.056 -28.616 1.00 69.44 293 GLY A N 1
ATOM 2285 C CA . GLY A 1 293 ? 23.173 20.468 -27.842 1.00 69.44 293 GLY A CA 1
ATOM 2286 C C . GLY A 1 293 ? 22.958 19.046 -27.320 1.00 69.44 293 GLY A C 1
ATOM 2287 O O . GLY A 1 293 ? 23.949 18.417 -26.960 1.00 69.44 293 GLY A O 1
ATOM 2288 N N . ASP A 1 294 ? 21.731 18.519 -27.302 1.00 80.25 294 ASP A N 1
ATOM 2289 C CA . ASP A 1 294 ? 21.480 17.225 -26.650 1.00 80.25 294 ASP A CA 1
ATOM 2290 C C . ASP A 1 294 ? 22.130 16.065 -27.423 1.00 80.25 294 ASP A C 1
ATOM 2292 O O . ASP A 1 294 ? 21.879 15.841 -28.614 1.00 80.25 294 ASP A O 1
ATOM 2296 N N . LYS A 1 295 ? 22.987 15.304 -26.738 1.00 90.44 295 LYS A N 1
ATOM 2297 C CA . LYS A 1 295 ? 23.715 14.182 -27.331 1.00 90.44 295 LYS A CA 1
ATOM 2298 C C . LYS A 1 295 ? 22.829 12.942 -27.318 1.00 90.44 295 LYS A C 1
ATOM 2300 O O . LYS A 1 295 ? 22.493 12.415 -26.259 1.00 90.44 295 LYS A O 1
ATOM 2305 N N . LYS A 1 296 ? 22.483 12.439 -28.506 1.00 93.81 296 LYS A N 1
ATOM 2306 C CA . LYS A 1 296 ? 21.818 11.137 -28.642 1.00 93.81 296 LYS A CA 1
ATOM 2307 C C . LYS A 1 296 ? 22.711 10.038 -28.058 1.00 93.81 296 LYS A C 1
ATOM 2309 O O . LYS A 1 296 ? 23.890 9.934 -28.402 1.00 93.81 296 LYS A O 1
ATOM 2314 N N . ILE A 1 297 ? 22.135 9.209 -27.198 1.00 93.44 297 ILE A N 1
ATOM 2315 C CA . ILE A 1 297 ? 22.814 8.086 -26.558 1.00 93.44 297 ILE A CA 1
ATOM 2316 C C . ILE A 1 297 ? 22.820 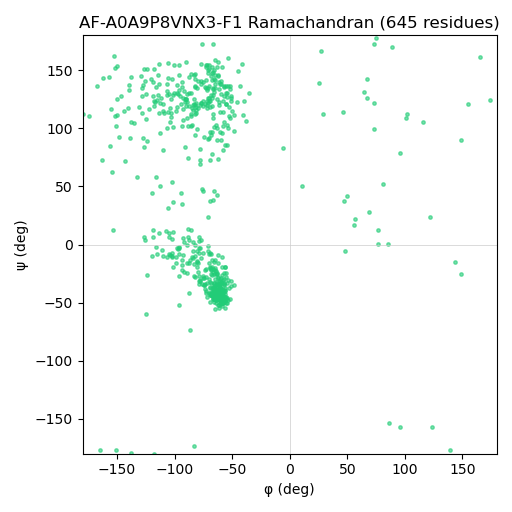6.917 -27.539 1.00 93.44 297 ILE A C 1
ATOM 2318 O O . ILE A 1 297 ? 21.776 6.370 -27.885 1.00 93.44 297 ILE A O 1
ATOM 2322 N N . SER A 1 298 ? 24.011 6.555 -28.010 1.00 90.06 298 SER A N 1
ATOM 2323 C CA . SER A 1 298 ? 24.228 5.393 -28.880 1.00 90.06 298 SER A CA 1
ATOM 2324 C C . SER A 1 298 ? 24.598 4.127 -28.108 1.00 90.06 298 SER A C 1
ATOM 2326 O O . SER A 1 298 ? 24.458 3.034 -28.638 1.00 90.06 298 SER A O 1
ATOM 2328 N N . ASP A 1 299 ? 25.104 4.282 -26.883 1.00 89.75 299 ASP A N 1
ATOM 2329 C CA . ASP A 1 299 ? 25.596 3.200 -26.031 1.00 89.75 299 ASP A CA 1
ATOM 2330 C C . ASP A 1 299 ? 25.128 3.452 -24.595 1.00 89.75 299 ASP A C 1
ATOM 2332 O O . ASP A 1 299 ? 25.749 4.188 -23.821 1.00 89.75 299 ASP A O 1
ATOM 2336 N N . PHE A 1 300 ? 23.964 2.891 -24.270 1.00 90.31 300 PHE A N 1
ATOM 2337 C CA . PHE A 1 300 ? 23.354 3.050 -22.954 1.00 90.31 300 PHE A CA 1
ATOM 2338 C C . PHE A 1 300 ? 24.130 2.292 -21.870 1.00 90.31 300 PHE A C 1
ATOM 2340 O O . PHE A 1 300 ? 24.201 2.748 -20.732 1.00 90.31 300 PHE A O 1
ATOM 2347 N N . CYS A 1 301 ? 24.783 1.181 -22.229 1.00 89.06 301 CYS A N 1
ATOM 2348 C CA . CYS A 1 301 ? 25.643 0.422 -21.324 1.00 89.06 301 CYS A CA 1
ATOM 2349 C C . CYS A 1 301 ? 26.781 1.297 -20.790 1.00 89.06 301 CYS A C 1
ATOM 2351 O O . CYS A 1 301 ? 26.941 1.448 -19.579 1.00 89.06 301 CYS A O 1
ATOM 2353 N N . LYS A 1 302 ? 27.523 1.941 -21.696 1.00 89.62 302 LYS A N 1
ATOM 2354 C CA . LYS A 1 302 ? 28.628 2.832 -21.335 1.00 89.62 302 LYS A CA 1
ATOM 2355 C C . LYS A 1 302 ? 28.173 4.014 -20.480 1.00 89.62 302 LYS A C 1
ATOM 2357 O O . LYS A 1 302 ? 28.919 4.449 -19.606 1.00 89.62 302 LYS A O 1
ATOM 2362 N N . LEU A 1 303 ? 26.962 4.521 -20.717 1.00 91.62 303 LEU A N 1
ATOM 2363 C CA . LEU A 1 303 ? 26.381 5.581 -19.897 1.00 91.62 303 LEU A CA 1
ATOM 2364 C C . LEU A 1 303 ? 26.119 5.100 -18.462 1.00 91.62 303 LEU A C 1
ATOM 2366 O O . LEU A 1 303 ? 26.516 5.771 -17.516 1.00 91.62 303 LEU A O 1
ATOM 2370 N N . LEU A 1 304 ? 25.518 3.919 -18.286 1.00 89.50 304 LEU A N 1
ATOM 2371 C CA . LEU A 1 304 ? 25.270 3.350 -16.955 1.00 89.50 304 LEU A CA 1
ATOM 2372 C C . LEU A 1 304 ? 26.562 2.961 -16.215 1.00 89.50 304 LEU A C 1
ATOM 2374 O O . LEU A 1 304 ? 26.599 2.975 -14.988 1.00 89.50 304 LEU A O 1
ATOM 2378 N N . GLN A 1 305 ? 27.634 2.654 -16.942 1.00 87.19 305 GLN A N 1
ATOM 2379 C CA . GLN A 1 305 ? 28.956 2.399 -16.364 1.00 87.19 305 GLN A CA 1
ATOM 2380 C C . GLN A 1 305 ? 29.693 3.667 -15.914 1.00 87.19 305 GLN A C 1
ATOM 2382 O O . GLN A 1 305 ? 30.779 3.557 -15.337 1.00 87.19 305 GLN A O 1
ATOM 2387 N N . SER A 1 306 ? 29.175 4.867 -16.200 1.00 88.06 306 SER A N 1
ATOM 2388 C CA . SER A 1 306 ? 29.898 6.086 -15.848 1.00 88.06 306 SER A CA 1
ATOM 2389 C C . SER A 1 306 ? 30.125 6.149 -14.331 1.00 88.06 306 SER A C 1
ATOM 2391 O O . SER A 1 306 ? 29.256 5.816 -13.522 1.00 88.06 306 SER A O 1
ATOM 2393 N N . GLN A 1 307 ? 31.321 6.571 -13.913 1.00 86.94 307 GLN A N 1
ATOM 2394 C CA . GLN A 1 307 ? 31.639 6.767 -12.490 1.00 86.94 307 GLN A CA 1
ATOM 2395 C C . GLN A 1 307 ? 31.037 8.063 -11.933 1.00 86.94 307 GLN A C 1
ATOM 2397 O O . GLN A 1 307 ? 31.273 8.421 -10.780 1.00 86.94 307 GLN A O 1
ATOM 2402 N N . GLU A 1 308 ? 30.270 8.783 -12.749 1.00 86.69 308 GLU A N 1
ATOM 2403 C CA . GLU A 1 308 ? 29.645 10.022 -12.335 1.00 86.69 308 GLU A CA 1
ATOM 2404 C C . GLU A 1 308 ? 28.597 9.729 -11.259 1.00 86.69 308 GLU A C 1
ATOM 2406 O O . GLU A 1 308 ? 27.814 8.770 -11.326 1.00 86.69 308 GLU A O 1
ATOM 2411 N N . LEU A 1 309 ? 28.646 10.550 -10.213 1.00 84.69 309 LEU A N 1
ATOM 2412 C CA . LEU A 1 309 ? 27.729 10.483 -9.091 1.00 84.69 309 LEU A CA 1
ATOM 2413 C C . LEU A 1 309 ? 26.521 11.361 -9.400 1.00 84.69 309 LEU A C 1
ATOM 2415 O O . LEU A 1 309 ? 26.679 12.536 -9.725 1.00 84.69 309 LEU A O 1
ATOM 2419 N N . GLY A 1 310 ? 25.324 10.810 -9.237 1.00 88.50 310 GLY A N 1
ATOM 2420 C CA . GLY A 1 310 ? 24.078 11.547 -9.409 1.00 88.50 310 GLY A CA 1
ATOM 2421 C C . GLY A 1 310 ? 23.005 10.739 -10.126 1.00 88.50 310 GLY A C 1
ATOM 2422 O O . GLY A 1 310 ? 23.187 9.563 -10.437 1.00 88.50 310 GLY A O 1
ATOM 2423 N N . CYS A 1 311 ? 21.878 11.403 -10.350 1.00 92.12 311 CYS A N 1
ATOM 2424 C CA . CYS A 1 311 ? 20.756 10.932 -11.141 1.00 92.12 311 CYS A CA 1
ATOM 2425 C C . CYS A 1 311 ? 20.952 11.378 -12.593 1.00 92.12 311 CYS A C 1
ATOM 2427 O O . CYS A 1 311 ? 21.084 12.574 -12.861 1.00 92.12 311 CYS A O 1
ATOM 2429 N N . LEU A 1 312 ? 20.979 10.427 -13.526 1.00 93.50 312 LEU A N 1
ATOM 2430 C CA . LEU A 1 312 ? 21.073 10.723 -14.953 1.00 93.50 312 LEU A CA 1
ATOM 2431 C C . LEU A 1 312 ? 19.740 11.297 -15.439 1.00 93.50 312 LEU A C 1
ATOM 2433 O O . LEU A 1 312 ? 18.709 10.623 -15.365 1.00 93.50 312 LEU A O 1
ATOM 2437 N N . LYS A 1 313 ? 19.753 12.524 -15.959 1.00 93.75 313 LYS A N 1
ATOM 2438 C CA . LYS A 1 313 ? 18.589 13.131 -16.601 1.00 93.75 313 LYS A CA 1
ATOM 2439 C C . LYS A 1 313 ? 18.594 12.739 -18.065 1.00 93.75 313 LYS A C 1
ATOM 2441 O O . LYS A 1 313 ? 19.526 13.052 -18.796 1.00 93.75 313 LYS A O 1
ATOM 2446 N N . LEU A 1 314 ? 17.550 12.045 -18.491 1.00 93.75 314 LEU A N 1
ATOM 2447 C CA . LEU A 1 314 ? 17.432 11.533 -19.848 1.00 93.75 314 LEU A CA 1
ATOM 2448 C C . LEU A 1 314 ? 16.142 12.039 -20.472 1.00 93.75 314 LEU A C 1
ATOM 2450 O O . LEU A 1 314 ? 15.136 12.230 -19.787 1.00 93.75 314 LEU A O 1
ATOM 2454 N N . ARG A 1 315 ? 16.144 12.193 -21.792 1.00 92.69 315 ARG A N 1
ATOM 2455 C CA . ARG A 1 315 ? 14.936 12.482 -22.562 1.00 92.69 315 ARG A CA 1
ATOM 2456 C C . ARG A 1 315 ? 14.687 11.367 -23.562 1.00 92.69 315 ARG A C 1
ATOM 2458 O O . ARG A 1 315 ? 15.584 11.011 -24.319 1.00 92.69 315 ARG A O 1
ATOM 2465 N N . ALA A 1 316 ? 13.482 10.809 -23.571 1.00 91.81 316 ALA A N 1
ATOM 2466 C CA . ALA A 1 316 ? 13.066 9.786 -24.521 1.00 91.81 316 ALA A CA 1
ATOM 2467 C C . ALA A 1 316 ? 12.093 10.384 -25.542 1.00 91.81 316 ALA A C 1
ATOM 2469 O O . ALA A 1 316 ? 11.090 11.000 -25.179 1.00 91.81 316 ALA A O 1
ATOM 2470 N N . SER A 1 317 ? 12.374 10.179 -26.825 1.00 90.06 317 SER A N 1
ATOM 2471 C CA . SER A 1 317 ? 11.483 10.534 -27.932 1.00 90.06 317 SER A CA 1
ATOM 2472 C C . SER A 1 317 ? 11.471 9.421 -28.983 1.00 90.06 317 SER A C 1
ATOM 2474 O O . SER A 1 317 ? 12.122 8.389 -28.821 1.00 90.06 317 SER A O 1
ATOM 2476 N N . SER A 1 318 ? 10.716 9.611 -30.067 1.00 80.19 318 SER A N 1
ATOM 2477 C CA . SER A 1 318 ? 10.690 8.686 -31.211 1.00 80.19 318 SER A CA 1
ATOM 2478 C C . SER A 1 318 ? 12.076 8.510 -31.848 1.00 80.19 318 SER A C 1
ATOM 2480 O O . SER A 1 318 ? 12.380 7.454 -32.394 1.00 80.19 318 SER A O 1
ATOM 2482 N N . GLY A 1 319 ? 12.951 9.515 -31.722 1.00 82.06 319 GLY A N 1
ATOM 2483 C CA . GLY A 1 319 ? 14.316 9.491 -32.246 1.00 82.06 319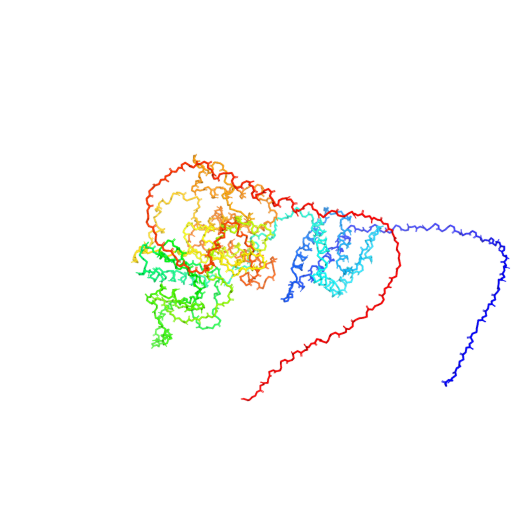 GLY A CA 1
ATOM 2484 C C . GLY A 1 319 ? 15.338 8.742 -31.381 1.00 82.06 319 GLY A C 1
ATOM 2485 O O . GLY A 1 319 ? 16.486 8.607 -31.817 1.00 82.06 319 GLY A O 1
ATOM 2486 N N . GLY A 1 320 ? 14.967 8.271 -30.185 1.00 90.62 320 GLY A N 1
ATOM 2487 C CA . GLY A 1 320 ? 15.846 7.563 -29.249 1.00 90.62 320 GLY A CA 1
ATOM 2488 C C . GLY A 1 320 ? 15.914 8.211 -27.863 1.00 90.62 320 GLY A C 1
ATOM 2489 O O . GLY A 1 320 ? 15.003 8.930 -27.449 1.00 90.62 320 GLY A O 1
ATOM 2490 N N . LEU A 1 321 ? 17.003 7.933 -27.143 1.00 93.31 321 LEU A N 1
ATOM 2491 C CA . LEU A 1 321 ? 17.286 8.471 -25.811 1.00 93.31 321 LEU A CA 1
ATOM 2492 C C . LEU A 1 321 ? 18.395 9.524 -25.903 1.00 93.31 321 LEU A C 1
ATOM 2494 O O . LEU A 1 321 ? 19.372 9.339 -26.631 1.00 93.31 321 LEU A O 1
ATOM 2498 N N . PHE A 1 322 ? 18.241 10.621 -25.175 1.00 93.44 322 PHE A N 1
ATOM 2499 C CA . PHE A 1 322 ? 19.135 11.776 -25.192 1.00 93.44 322 PHE A CA 1
ATOM 2500 C C . PHE A 1 322 ? 19.603 12.086 -23.773 1.00 93.44 322 PHE A C 1
ATOM 2502 O O . PHE A 1 322 ? 18.821 11.970 -22.829 1.00 93.44 322 PHE A O 1
ATOM 2509 N N . ASP A 1 323 ? 20.871 12.460 -23.643 1.00 93.75 323 ASP A N 1
ATOM 2510 C CA . ASP A 1 323 ? 21.481 12.871 -22.379 1.00 93.75 323 ASP A CA 1
ATOM 2511 C C . ASP A 1 323 ? 21.167 14.351 -22.095 1.00 93.75 323 ASP A C 1
ATOM 2513 O O . ASP A 1 323 ? 21.500 15.218 -22.905 1.00 93.75 323 ASP A O 1
ATOM 2517 N N . ASP A 1 324 ? 20.502 14.616 -20.967 1.00 92.06 324 ASP A N 1
ATOM 2518 C CA . ASP A 1 324 ? 20.122 15.944 -20.457 1.00 92.06 324 ASP A CA 1
ATOM 2519 C C . ASP A 1 324 ? 20.977 16.338 -19.228 1.00 92.06 324 ASP A C 1
ATOM 2521 O O . ASP A 1 324 ? 20.678 17.304 -18.520 1.00 92.06 324 ASP A O 1
ATOM 2525 N N . GLY A 1 325 ? 22.050 15.585 -18.956 1.00 92.81 325 GLY A N 1
ATOM 2526 C CA . GLY A 1 325 ? 23.011 15.833 -17.890 1.00 92.81 325 GLY A CA 1
ATOM 2527 C C . GLY A 1 325 ? 22.730 15.062 -16.599 1.00 92.81 325 GLY A C 1
ATOM 2528 O O . GLY A 1 325 ? 22.094 14.009 -16.577 1.00 92.81 325 GLY A O 1
ATOM 2529 N N . ILE A 1 326 ? 23.249 15.589 -15.488 1.00 93.12 326 ILE A N 1
ATOM 2530 C CA . ILE A 1 326 ? 23.258 14.915 -14.183 1.00 93.12 326 ILE A CA 1
ATOM 2531 C C . ILE A 1 326 ? 22.655 15.829 -13.118 1.00 93.12 326 ILE A C 1
ATOM 2533 O O . ILE A 1 326 ? 22.966 17.018 -13.049 1.00 93.12 326 ILE A O 1
ATOM 2537 N N . GLU A 1 327 ? 21.814 15.263 -12.258 1.00 91.88 327 GLU A N 1
ATOM 2538 C CA . GLU A 1 327 ? 21.241 15.917 -11.083 1.00 91.88 327 GLU A CA 1
ATOM 2539 C C . GLU A 1 327 ? 21.758 15.274 -9.789 1.00 91.88 327 GLU A C 1
ATOM 2541 O O . GLU A 1 327 ? 22.130 14.103 -9.752 1.00 91.88 327 GLU A O 1
ATOM 2546 N N . LEU A 1 328 ? 21.762 16.021 -8.686 1.00 88.31 328 LEU A N 1
ATOM 2547 C CA . LEU A 1 328 ? 22.052 15.449 -7.372 1.00 88.31 328 LEU A CA 1
ATOM 2548 C C . LEU A 1 328 ? 20.941 14.472 -6.952 1.00 88.31 328 LEU A C 1
ATOM 2550 O O . LEU A 1 328 ? 19.764 14.836 -6.941 1.00 88.31 328 LEU A O 1
ATOM 2554 N N . SER A 1 329 ? 21.332 13.255 -6.557 1.00 81.25 329 SER A N 1
ATOM 2555 C CA . SER A 1 329 ? 20.417 12.257 -5.985 1.00 81.25 329 SER A CA 1
ATOM 2556 C C . SER A 1 329 ? 19.795 12.783 -4.690 1.00 81.25 329 SER A C 1
ATOM 2558 O O . SER A 1 329 ? 20.495 13.333 -3.831 1.00 81.25 329 SER A O 1
ATOM 2560 N N . ARG A 1 330 ? 18.476 12.627 -4.545 1.00 71.88 330 ARG A N 1
ATOM 2561 C CA . ARG A 1 330 ? 17.709 13.206 -3.428 1.00 71.88 330 ARG A CA 1
ATOM 2562 C C . ARG A 1 330 ? 17.381 12.201 -2.323 1.00 71.88 330 ARG A C 1
ATOM 2564 O O . ARG A 1 330 ? 17.161 12.610 -1.184 1.00 71.88 330 ARG A O 1
ATOM 2571 N N . ASP A 1 331 ? 17.433 10.903 -2.615 1.00 71.19 331 ASP A N 1
ATOM 2572 C CA . ASP A 1 331 ? 16.660 9.918 -1.844 1.00 71.19 331 ASP A CA 1
ATOM 2573 C C . ASP A 1 331 ? 17.466 9.111 -0.822 1.00 71.19 331 ASP A C 1
ATOM 2575 O O . ASP A 1 331 ? 16.937 8.215 -0.158 1.00 71.19 331 ASP A O 1
ATOM 2579 N N . GLY A 1 332 ? 18.752 9.430 -0.656 1.00 82.38 332 GLY A N 1
ATOM 2580 C CA . GLY A 1 332 ? 19.621 8.738 0.296 1.00 82.38 332 GLY A CA 1
ATOM 2581 C C . GLY A 1 332 ? 19.682 7.225 0.065 1.00 82.38 332 GLY A C 1
ATOM 2582 O O . GLY A 1 332 ? 19.992 6.505 1.009 1.00 82.38 332 GLY A O 1
ATOM 2583 N N . ILE A 1 333 ? 19.359 6.769 -1.151 1.00 86.44 333 ILE A N 1
ATOM 2584 C CA . ILE A 1 333 ? 19.375 5.375 -1.588 1.00 86.44 333 ILE A CA 1
ATOM 2585 C C . ILE A 1 333 ? 20.824 4.913 -1.761 1.00 86.44 333 ILE A C 1
ATOM 2587 O O . ILE A 1 333 ? 21.652 5.606 -2.351 1.00 86.44 333 ILE A O 1
ATOM 2591 N N . SER A 1 334 ? 21.131 3.727 -1.246 1.00 88.25 334 SER A N 1
ATOM 2592 C CA . SER A 1 334 ? 22.408 3.054 -1.439 1.00 88.25 334 SER A CA 1
ATOM 2593 C C . SER A 1 334 ? 22.415 2.359 -2.794 1.00 88.25 334 SER A C 1
ATOM 2595 O O . SER A 1 334 ? 21.889 1.258 -2.947 1.00 88.25 334 SER A O 1
ATOM 2597 N N . LEU A 1 335 ? 23.044 3.001 -3.774 1.00 88.00 335 LEU A N 1
ATOM 2598 C CA . LEU A 1 335 ? 23.166 2.485 -5.139 1.00 88.00 335 LEU A CA 1
ATOM 2599 C C . LEU A 1 335 ? 24.051 1.233 -5.252 1.00 88.00 335 LEU A C 1
ATOM 2601 O O . LEU A 1 335 ? 23.939 0.481 -6.213 1.00 88.00 335 LEU A O 1
ATOM 2605 N N . GLN A 1 336 ? 24.901 0.975 -4.261 1.00 87.00 336 GLN A N 1
ATOM 2606 C CA . GLN A 1 336 ? 25.770 -0.207 -4.228 1.00 87.00 336 GLN A CA 1
ATOM 2607 C C . GLN A 1 336 ? 25.096 -1.428 -3.601 1.00 87.00 336 GLN A C 1
ATOM 2609 O O . GLN A 1 336 ? 25.587 -2.545 -3.730 1.00 87.00 336 GLN A O 1
ATOM 2614 N N . ALA A 1 337 ? 23.987 -1.228 -2.887 1.00 87.81 337 ALA A N 1
ATOM 2615 C CA . ALA A 1 337 ? 23.311 -2.315 -2.204 1.00 87.81 337 ALA A CA 1
ATOM 2616 C C . ALA A 1 337 ? 22.296 -2.999 -3.134 1.00 87.81 337 ALA A C 1
ATOM 2618 O O . ALA A 1 337 ? 21.620 -2.323 -3.918 1.00 87.81 337 ALA A O 1
ATOM 2619 N N . PRO A 1 338 ? 22.124 -4.329 -3.041 1.00 89.25 338 PRO A N 1
ATOM 2620 C CA . PRO A 1 338 ? 21.091 -5.018 -3.799 1.00 89.25 338 PRO A CA 1
ATOM 2621 C C . PRO A 1 338 ? 19.699 -4.572 -3.336 1.00 89.25 338 PRO A C 1
ATOM 2623 O O . PRO A 1 338 ? 19.468 -4.310 -2.151 1.00 89.25 338 PRO A O 1
ATOM 2626 N N . SER A 1 339 ? 18.745 -4.520 -4.266 1.00 92.62 339 SER A N 1
ATOM 2627 C CA . SER A 1 339 ? 17.336 -4.362 -3.900 1.00 92.62 339 SER A CA 1
ATOM 2628 C C . SER A 1 339 ? 16.794 -5.630 -3.234 1.00 92.62 339 SER A C 1
ATOM 2630 O O . SER A 1 339 ? 17.314 -6.733 -3.420 1.00 92.62 339 SER A O 1
ATOM 2632 N N . VAL A 1 340 ? 15.760 -5.459 -2.413 1.00 93.50 340 VAL A N 1
ATOM 2633 C CA . VAL A 1 340 ? 15.114 -6.537 -1.658 1.00 93.50 340 VAL A CA 1
ATOM 2634 C C . VAL A 1 340 ? 13.711 -6.755 -2.214 1.00 93.50 340 VAL A C 1
ATOM 2636 O O . VAL A 1 340 ? 12.926 -5.811 -2.270 1.00 93.50 340 VAL A O 1
ATOM 2639 N N . SER A 1 341 ? 13.372 -7.989 -2.600 1.00 95.56 341 SER A N 1
ATOM 2640 C CA . SER A 1 341 ? 12.032 -8.294 -3.113 1.00 95.56 341 SER A CA 1
ATOM 2641 C C . SER A 1 341 ? 10.974 -8.280 -2.009 1.00 95.56 341 SER A C 1
ATOM 2643 O O . SER A 1 341 ? 11.265 -8.566 -0.843 1.00 95.56 341 SER A O 1
ATOM 2645 N N . LEU A 1 342 ? 9.714 -8.027 -2.372 1.00 96.25 342 LEU A N 1
ATOM 2646 C CA . LEU A 1 342 ? 8.583 -8.123 -1.448 1.00 96.25 342 LEU A CA 1
ATOM 2647 C C . LEU A 1 342 ? 8.488 -9.519 -0.822 1.00 96.25 342 LEU A C 1
ATOM 2649 O O . LEU A 1 342 ? 8.166 -9.628 0.357 1.00 96.25 342 LEU A O 1
ATOM 2653 N N . ALA A 1 343 ? 8.847 -10.577 -1.553 1.00 95.88 343 ALA A N 1
ATOM 2654 C CA . ALA A 1 343 ? 8.934 -11.925 -0.992 1.00 95.88 343 ALA A CA 1
ATOM 2655 C C . ALA A 1 343 ? 9.866 -12.009 0.226 1.00 95.88 343 ALA A C 1
ATOM 2657 O O . ALA A 1 343 ? 9.477 -12.557 1.258 1.00 95.88 343 ALA A O 1
ATOM 2658 N N . ARG A 1 344 ? 11.059 -11.404 0.149 1.00 95.00 344 ARG A N 1
ATOM 2659 C CA . ARG A 1 344 ? 11.986 -11.342 1.290 1.00 95.00 344 ARG A CA 1
ATOM 2660 C C . ARG A 1 344 ? 11.432 -10.472 2.419 1.00 95.00 344 ARG A C 1
ATOM 2662 O O . ARG A 1 344 ? 11.530 -10.850 3.583 1.00 95.00 344 ARG A O 1
ATOM 2669 N N . VAL A 1 345 ? 10.814 -9.335 2.092 1.00 93.69 345 VAL A N 1
ATOM 2670 C CA . VAL A 1 345 ? 10.190 -8.432 3.080 1.00 93.69 345 VAL A CA 1
ATOM 2671 C C . VAL A 1 345 ? 9.065 -9.127 3.860 1.00 93.69 345 VAL A C 1
ATOM 2673 O O . VAL A 1 345 ? 8.943 -8.935 5.073 1.00 93.69 345 VAL A O 1
ATOM 2676 N N . LEU A 1 346 ? 8.260 -9.952 3.184 1.00 93.56 346 LEU A N 1
ATOM 2677 C CA . LEU A 1 346 ? 7.209 -10.765 3.800 1.00 93.56 346 LEU A CA 1
ATOM 2678 C C . LEU A 1 346 ? 7.801 -11.873 4.680 1.00 93.56 346 LEU A C 1
ATOM 2680 O O . LEU A 1 346 ? 7.347 -12.057 5.808 1.00 93.56 346 LEU A O 1
ATOM 2684 N N . ALA A 1 347 ? 8.852 -12.555 4.215 1.00 92.00 347 ALA A N 1
ATOM 2685 C CA . ALA A 1 347 ? 9.545 -13.581 4.995 1.00 92.00 347 ALA A CA 1
ATOM 2686 C C . ALA A 1 347 ? 10.149 -13.028 6.301 1.00 92.00 347 ALA A C 1
ATOM 2688 O O . ALA A 1 347 ? 10.136 -13.708 7.324 1.00 92.00 347 ALA A O 1
ATOM 2689 N N . SER A 1 348 ? 10.592 -11.766 6.310 1.00 86.81 348 SER A N 1
ATOM 2690 C CA . SER A 1 348 ? 11.163 -11.118 7.498 1.00 86.81 348 SER A CA 1
ATOM 2691 C C . SER A 1 348 ? 10.118 -10.620 8.514 1.00 86.81 348 SER A C 1
ATOM 2693 O O . SER A 1 348 ? 10.470 -9.900 9.450 1.00 86.81 348 SER A O 1
ATOM 2695 N N . ALA A 1 349 ? 8.823 -10.911 8.318 1.00 78.12 349 ALA A N 1
ATOM 2696 C CA . ALA A 1 349 ? 7.710 -10.488 9.180 1.00 78.12 349 ALA A CA 1
ATOM 2697 C C . ALA A 1 349 ? 7.597 -8.962 9.422 1.00 78.12 349 ALA A C 1
ATOM 2699 O O . ALA A 1 349 ? 6.891 -8.521 10.340 1.00 78.12 349 ALA A O 1
ATOM 2700 N N . SER A 1 350 ? 8.251 -8.143 8.593 1.00 76.81 350 SER A N 1
ATOM 2701 C CA . SER A 1 350 ? 8.390 -6.691 8.790 1.00 76.81 350 SER A CA 1
ATOM 2702 C C . SER A 1 350 ? 7.055 -5.937 8.708 1.00 76.81 350 SER A C 1
ATOM 2704 O O . SER A 1 350 ? 6.854 -4.937 9.399 1.00 76.81 350 SER A O 1
ATOM 2706 N N . LEU A 1 351 ? 6.099 -6.451 7.927 1.00 84.50 351 LEU A N 1
ATOM 2707 C CA . LEU A 1 351 ? 4.806 -5.806 7.684 1.00 84.50 351 LEU A CA 1
ATOM 2708 C C . LEU A 1 351 ? 3.718 -6.192 8.700 1.00 84.50 351 LEU A C 1
ATOM 2710 O O . LEU A 1 351 ? 2.713 -5.493 8.814 1.00 84.50 351 LEU A O 1
ATOM 2714 N N . ASN A 1 352 ? 3.889 -7.263 9.485 1.00 82.56 352 ASN A N 1
ATOM 2715 C CA . ASN A 1 352 ? 2.810 -7.918 10.249 1.00 82.56 352 ASN A CA 1
ATOM 2716 C C . ASN A 1 352 ? 2.005 -7.022 11.202 1.00 82.56 352 ASN A C 1
ATOM 2718 O O . ASN A 1 352 ? 0.838 -7.304 11.490 1.00 82.56 352 ASN A O 1
ATOM 2722 N N . LYS A 1 353 ? 2.614 -5.957 11.721 1.00 81.50 353 LYS A N 1
ATOM 2723 C CA . LYS A 1 353 ? 2.014 -5.097 12.754 1.00 81.50 353 LYS A CA 1
ATOM 2724 C C . LYS A 1 353 ? 1.650 -3.701 12.250 1.00 81.50 353 LYS A C 1
ATOM 2726 O O . LYS A 1 353 ? 1.047 -2.942 13.005 1.00 81.50 353 LYS A O 1
ATOM 2731 N N . ASP A 1 354 ? 1.984 -3.374 11.007 1.00 88.81 354 ASP A N 1
ATOM 2732 C CA . ASP A 1 354 ? 1.902 -2.016 10.477 1.00 88.81 354 ASP A CA 1
ATOM 2733 C C . ASP A 1 354 ? 0.774 -1.893 9.446 1.00 88.81 354 ASP A C 1
ATOM 2735 O O . ASP A 1 354 ? 0.988 -1.954 8.237 1.00 88.81 354 ASP A O 1
ATOM 2739 N N . SER A 1 355 ? -0.465 -1.737 9.927 1.00 90.75 355 SER A N 1
ATOM 2740 C CA . SER A 1 355 ? -1.625 -1.619 9.030 1.00 90.75 355 SER A CA 1
ATOM 2741 C C . SER A 1 355 ? -1.566 -0.382 8.133 1.00 90.75 355 SER A C 1
ATOM 2743 O O . SER A 1 355 ? -2.206 -0.367 7.088 1.00 90.75 355 SER A O 1
ATOM 2745 N N . GLN A 1 356 ? -0.848 0.663 8.557 1.00 91.12 356 GLN A N 1
ATOM 2746 C CA . GLN A 1 356 ? -0.693 1.884 7.773 1.00 91.12 356 GLN A CA 1
ATOM 2747 C C . GLN A 1 356 ? 0.168 1.615 6.551 1.00 91.12 356 GLN A C 1
ATOM 2749 O O . GLN A 1 356 ? -0.241 1.908 5.431 1.00 91.12 356 GLN A O 1
ATOM 2754 N N . ARG A 1 357 ? 1.321 0.983 6.763 1.00 93.00 357 ARG A N 1
ATOM 2755 C CA . ARG A 1 357 ? 2.219 0.611 5.678 1.00 93.00 357 ARG A CA 1
ATOM 2756 C C . ARG A 1 357 ? 1.632 -0.469 4.775 1.00 93.00 357 ARG A C 1
ATOM 2758 O O . ARG A 1 357 ? 1.801 -0.369 3.568 1.00 93.00 357 ARG A O 1
ATOM 2765 N N . LYS A 1 358 ? 0.895 -1.445 5.320 1.00 95.62 358 LYS A N 1
ATOM 2766 C CA . LYS A 1 358 ? 0.151 -2.429 4.509 1.00 95.62 358 LYS A CA 1
ATOM 2767 C C . LYS A 1 358 ? -0.853 -1.755 3.573 1.00 95.62 358 LYS A C 1
ATOM 2769 O O . LYS A 1 358 ? -0.869 -2.065 2.384 1.00 95.62 358 LYS A O 1
ATOM 2774 N N . LEU A 1 359 ? -1.638 -0.800 4.084 1.00 95.69 359 LEU A N 1
ATOM 2775 C CA . LEU A 1 359 ? -2.604 -0.067 3.265 1.00 95.69 359 LEU A CA 1
ATOM 2776 C C . LEU A 1 359 ? -1.908 0.803 2.211 1.00 95.69 359 LEU A C 1
ATOM 2778 O O . LEU A 1 359 ? -2.311 0.770 1.051 1.00 95.69 359 LEU A O 1
ATOM 2782 N N . LEU A 1 360 ? -0.856 1.536 2.595 1.00 94.88 360 LEU A N 1
ATOM 2783 C CA . LEU A 1 360 ? -0.070 2.345 1.660 1.00 94.88 360 LEU A CA 1
ATOM 2784 C C . LEU A 1 360 ? 0.505 1.480 0.537 1.00 94.88 360 LEU A C 1
ATOM 2786 O O . LEU A 1 360 ? 0.335 1.794 -0.634 1.00 94.88 360 LEU A O 1
ATOM 2790 N N . LEU A 1 361 ? 1.155 0.372 0.894 1.00 95.75 361 LEU A N 1
ATOM 2791 C CA . LEU A 1 361 ? 1.768 -0.537 -0.066 1.00 95.75 361 LEU A CA 1
ATOM 2792 C C . LEU A 1 361 ? 0.720 -1.168 -0.990 1.00 95.75 361 LEU A C 1
ATOM 2794 O O . LEU A 1 361 ? 0.952 -1.268 -2.190 1.00 95.75 361 LEU A O 1
ATOM 2798 N N . SER A 1 362 ? -0.443 -1.536 -0.446 1.00 96.94 362 SER A N 1
ATOM 2799 C CA . SER A 1 362 ? -1.568 -2.053 -1.229 1.00 96.94 362 SER A CA 1
ATOM 2800 C C . SER A 1 362 ? -2.049 -1.044 -2.270 1.00 96.94 362 SER A C 1
ATOM 2802 O O . SER A 1 362 ? -2.241 -1.399 -3.430 1.00 96.94 362 SER A O 1
ATOM 2804 N N . TYR A 1 363 ? -2.203 0.222 -1.869 1.00 96.25 363 TYR A N 1
ATOM 2805 C CA . TYR A 1 363 ? -2.565 1.302 -2.780 1.00 96.25 363 TYR A CA 1
ATOM 2806 C C . TYR A 1 363 ? -1.501 1.520 -3.862 1.00 96.25 363 TYR A C 1
ATOM 2808 O O . TYR A 1 363 ? -1.832 1.493 -5.045 1.00 96.25 363 TYR A O 1
ATOM 2816 N N . LEU A 1 364 ? -0.233 1.687 -3.469 1.00 95.12 364 LEU A N 1
ATOM 2817 C CA . LEU A 1 364 ? 0.863 1.944 -4.405 1.00 95.12 364 LEU A CA 1
ATOM 2818 C C . LEU A 1 364 ? 0.967 0.815 -5.437 1.00 95.12 364 LEU A C 1
ATOM 2820 O O . LEU A 1 364 ? 0.976 1.083 -6.631 1.00 95.12 364 LEU A O 1
ATOM 2824 N N . LEU A 1 365 ? 0.944 -0.451 -5.016 1.00 96.31 365 LEU A N 1
ATOM 2825 C CA . LEU A 1 365 ? 1.010 -1.576 -5.953 1.00 96.31 365 LEU A CA 1
ATOM 2826 C C . LEU A 1 365 ? -0.202 -1.657 -6.879 1.00 96.31 365 LEU A C 1
ATOM 2828 O O . LEU A 1 365 ? -0.030 -1.899 -8.071 1.00 96.31 365 LEU A O 1
ATOM 2832 N N . ALA A 1 366 ? -1.413 -1.423 -6.368 1.00 96.31 366 ALA A N 1
ATOM 2833 C CA . ALA A 1 366 ? -2.598 -1.368 -7.217 1.00 96.31 366 ALA A CA 1
ATOM 2834 C C . ALA A 1 366 ? -2.479 -0.250 -8.267 1.00 96.31 366 ALA A C 1
ATOM 2836 O O . ALA A 1 366 ? -2.773 -0.482 -9.441 1.00 96.31 366 ALA A O 1
ATOM 2837 N N . LYS A 1 367 ? -1.988 0.931 -7.864 1.00 93.88 367 LYS A N 1
ATOM 2838 C CA . LYS A 1 367 ? -1.719 2.063 -8.760 1.00 93.88 367 LYS A CA 1
ATOM 2839 C C . LYS A 1 367 ? -0.684 1.696 -9.824 1.00 93.88 367 LYS A C 1
ATOM 2841 O O . LYS A 1 367 ? -0.962 1.896 -11.001 1.00 93.88 367 LYS A O 1
ATOM 2846 N N . ALA A 1 368 ? 0.442 1.086 -9.448 1.00 92.19 368 ALA A N 1
ATOM 2847 C CA . ALA A 1 368 ? 1.447 0.615 -10.405 1.00 92.19 368 ALA A CA 1
ATOM 2848 C C . ALA A 1 368 ? 0.849 -0.340 -11.430 1.00 92.19 368 ALA A C 1
ATOM 2850 O O . ALA A 1 368 ? 0.960 -0.114 -12.630 1.00 92.19 368 ALA A O 1
ATOM 2851 N N . VAL A 1 369 ? 0.193 -1.404 -10.968 1.00 93.75 369 VAL A N 1
ATOM 2852 C CA . VAL A 1 369 ? -0.363 -2.420 -11.867 1.00 93.75 369 VAL A CA 1
ATOM 2853 C C . VAL A 1 369 ? -1.354 -1.798 -12.833 1.00 93.75 369 VAL A C 1
ATOM 2855 O O . VAL A 1 369 ? -1.348 -2.148 -14.004 1.00 93.75 369 VAL A O 1
ATOM 2858 N N . TRP A 1 370 ? -2.161 -0.844 -12.376 1.00 93.31 370 TRP A N 1
ATOM 2859 C CA . TRP A 1 370 ? -3.049 -0.083 -13.244 1.00 93.31 370 TRP A CA 1
ATOM 2860 C C . TRP A 1 370 ? -2.309 0.805 -14.260 1.00 93.31 370 TRP A C 1
ATOM 2862 O O . TRP A 1 370 ? -2.705 0.861 -15.427 1.00 93.31 370 TRP A O 1
ATOM 2872 N N . GLN A 1 371 ? -1.238 1.489 -13.855 1.00 89.69 371 GLN A N 1
ATOM 2873 C CA . GLN A 1 371 ? -0.444 2.345 -14.743 1.00 89.69 371 GLN A CA 1
ATOM 2874 C C . GLN A 1 371 ? 0.289 1.538 -15.819 1.00 89.69 371 GLN A C 1
ATOM 2876 O O . GLN A 1 371 ? 0.270 1.915 -16.989 1.00 89.69 371 GLN A O 1
ATOM 2881 N N . PHE A 1 372 ? 0.882 0.411 -15.430 1.00 90.69 372 PHE A N 1
ATOM 2882 C CA . PHE A 1 372 ? 1.679 -0.458 -16.295 1.00 90.69 372 PHE A CA 1
ATOM 2883 C C . PHE A 1 372 ? 0.864 -1.590 -16.940 1.00 90.69 372 PHE A C 1
ATOM 2885 O O . PHE A 1 372 ? 1.449 -2.447 -17.604 1.00 90.69 372 PHE A O 1
ATOM 2892 N N . TYR A 1 373 ? -0.461 -1.620 -16.758 1.00 91.38 373 TYR A N 1
ATOM 2893 C CA . TYR A 1 373 ? -1.301 -2.769 -17.114 1.00 91.38 373 TYR A CA 1
ATOM 2894 C C . TYR A 1 373 ? -1.141 -3.205 -18.576 1.00 91.38 373 TYR A C 1
ATOM 2896 O O . TYR A 1 373 ? -0.863 -4.375 -18.852 1.00 91.38 373 TYR A O 1
ATOM 2904 N N . ASP A 1 374 ? -1.249 -2.240 -19.491 1.00 88.12 374 ASP A N 1
ATOM 2905 C CA . ASP A 1 374 ? -1.154 -2.446 -20.942 1.00 88.12 374 ASP A CA 1
ATOM 2906 C C . ASP A 1 374 ? 0.294 -2.462 -21.445 1.00 88.12 374 ASP A C 1
ATOM 2908 O O . ASP A 1 374 ? 0.521 -2.552 -22.647 1.00 88.12 374 ASP A O 1
ATOM 2912 N N . SER A 1 375 ? 1.267 -2.335 -20.539 1.00 87.06 375 SER A N 1
ATOM 2913 C CA . SER A 1 375 ? 2.675 -2.226 -20.897 1.00 87.06 375 SER A CA 1
ATOM 2914 C C . SER A 1 375 ? 3.462 -3.498 -20.622 1.00 87.06 375 SER A C 1
ATOM 2916 O O . SER A 1 375 ? 3.132 -4.288 -19.729 1.00 87.06 375 SER A O 1
ATOM 2918 N N . ASP A 1 376 ? 4.563 -3.631 -21.350 1.00 88.12 376 ASP A N 1
ATOM 2919 C CA . ASP A 1 376 ? 5.523 -4.727 -21.207 1.00 88.12 376 ASP A CA 1
ATOM 2920 C C . ASP A 1 376 ? 6.459 -4.561 -19.994 1.00 88.12 376 ASP A C 1
ATOM 2922 O O . ASP A 1 376 ? 7.244 -5.453 -19.678 1.00 88.12 376 ASP A O 1
ATOM 2926 N N . TRP A 1 377 ? 6.344 -3.450 -19.253 1.00 89.06 377 TRP A N 1
ATOM 2927 C CA . TRP A 1 377 ? 7.030 -3.268 -17.967 1.00 89.06 377 TRP A CA 1
ATOM 2928 C C . TRP A 1 377 ? 6.618 -4.309 -16.924 1.00 89.06 377 TRP A C 1
ATOM 2930 O O . TRP A 1 377 ? 7.410 -4.649 -16.049 1.00 89.06 377 TRP A O 1
ATOM 2940 N N . ILE A 1 378 ? 5.380 -4.802 -17.005 1.00 88.69 378 ILE A N 1
ATOM 2941 C CA . ILE A 1 378 ? 4.869 -5.872 -16.151 1.00 88.69 378 ILE A CA 1
ATOM 2942 C C . ILE A 1 378 ? 4.611 -7.095 -17.021 1.00 88.69 378 ILE A C 1
ATOM 2944 O O . ILE A 1 378 ? 3.684 -7.105 -17.837 1.00 88.69 378 ILE A O 1
ATOM 2948 N N . ALA A 1 379 ? 5.401 -8.143 -16.794 1.00 85.50 379 ALA A N 1
ATOM 2949 C CA . ALA A 1 379 ? 5.204 -9.439 -17.426 1.00 85.50 379 ALA A CA 1
ATOM 2950 C C . ALA A 1 379 ? 3.815 -10.019 -17.106 1.00 85.50 379 ALA A C 1
ATOM 2952 O O . ALA A 1 379 ? 3.234 -9.763 -16.049 1.00 85.50 379 ALA A O 1
ATOM 2953 N N . GLU A 1 380 ? 3.288 -10.860 -17.998 1.00 78.00 380 GLU A N 1
ATOM 2954 C CA . GLU A 1 380 ? 1.993 -11.524 -17.790 1.00 78.00 380 GLU A CA 1
ATOM 2955 C C . GLU A 1 380 ? 1.959 -12.355 -16.492 1.00 78.00 380 GLU A C 1
ATOM 2957 O O . GLU A 1 380 ? 0.937 -12.397 -15.809 1.00 78.00 380 GLU A O 1
ATOM 2962 N N . ALA A 1 381 ? 3.100 -12.943 -16.117 1.00 79.75 381 ALA A N 1
ATOM 2963 C CA . ALA A 1 381 ? 3.279 -13.790 -14.938 1.00 79.75 381 ALA A CA 1
ATOM 2964 C C . ALA A 1 381 ? 4.043 -13.101 -13.787 1.00 79.75 381 ALA A C 1
ATOM 2966 O O . ALA A 1 381 ? 4.784 -13.762 -13.060 1.00 79.75 381 ALA A O 1
ATOM 2967 N N . TRP A 1 382 ? 3.909 -11.780 -13.632 1.00 92.62 382 TRP A N 1
ATOM 2968 C CA . TRP A 1 382 ? 4.561 -11.061 -12.532 1.00 92.62 382 TRP A CA 1
ATOM 2969 C C . TRP A 1 382 ? 4.071 -11.526 -11.146 1.00 92.62 382 TRP A C 1
ATOM 2971 O O . TRP A 1 382 ? 2.980 -12.078 -10.992 1.00 92.62 382 TRP A O 1
ATOM 2981 N N . SER A 1 383 ? 4.889 -11.300 -10.122 1.00 94.12 383 SER A N 1
ATOM 2982 C CA . SER A 1 383 ? 4.676 -11.764 -8.753 1.00 94.12 383 SER A CA 1
ATOM 2983 C C . SER A 1 383 ? 5.312 -10.820 -7.720 1.00 94.12 383 SER A C 1
ATOM 2985 O O . SER A 1 383 ? 5.933 -9.804 -8.043 1.00 94.12 383 SER A O 1
ATOM 2987 N N . LYS A 1 384 ? 5.238 -11.195 -6.437 1.00 95.50 384 LYS A N 1
ATOM 2988 C CA . LYS A 1 384 ? 5.969 -10.537 -5.340 1.00 95.50 384 LYS A CA 1
ATOM 2989 C C . LYS A 1 384 ? 7.503 -10.541 -5.495 1.00 95.50 384 LYS A C 1
ATOM 2991 O O . LYS A 1 384 ? 8.182 -9.872 -4.716 1.00 95.50 384 LYS A O 1
ATOM 2996 N N . GLN A 1 385 ? 8.071 -11.289 -6.445 1.00 95.69 385 GLN A N 1
ATOM 2997 C CA . GLN A 1 385 ? 9.507 -11.237 -6.747 1.00 95.69 385 GLN A CA 1
ATOM 2998 C C . GLN A 1 385 ? 9.878 -10.013 -7.584 1.00 95.69 385 GLN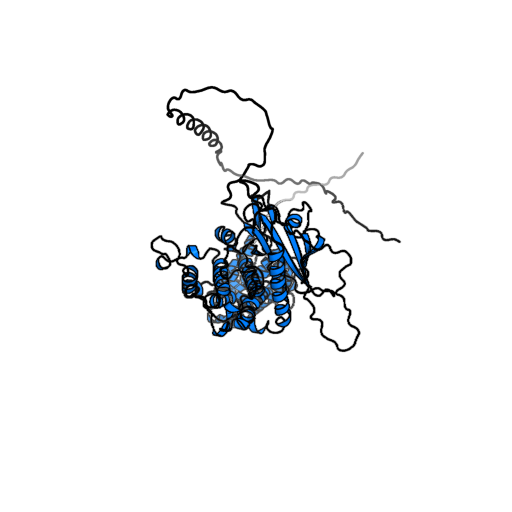 A C 1
ATOM 3000 O O . GLN A 1 385 ? 10.958 -9.457 -7.411 1.00 95.69 385 GLN A O 1
ATOM 3005 N N . GLU A 1 386 ? 8.978 -9.550 -8.444 1.00 95.25 386 GLU A N 1
ATOM 3006 C CA . GLU A 1 386 ? 9.192 -8.389 -9.307 1.00 95.25 386 GLU A CA 1
ATOM 3007 C C . GLU A 1 386 ? 8.961 -7.072 -8.553 1.00 95.25 386 GLU A C 1
ATOM 3009 O O . GLU A 1 386 ? 9.417 -6.023 -8.994 1.00 95.25 386 GLU A O 1
ATOM 3014 N N . VAL A 1 387 ? 8.321 -7.113 -7.382 1.00 95.69 387 VAL A N 1
ATOM 3015 C CA . VAL A 1 387 ? 8.211 -5.957 -6.484 1.00 95.69 387 VAL A CA 1
ATOM 3016 C C . VAL A 1 387 ? 9.488 -5.829 -5.661 1.00 95.69 387 VAL A C 1
ATOM 3018 O O . VAL A 1 387 ? 9.789 -6.695 -4.841 1.00 95.69 387 VAL A O 1
ATOM 3021 N N . GLN A 1 388 ? 10.230 -4.745 -5.855 1.00 95.31 388 GLN A N 1
ATOM 3022 C CA . GLN A 1 388 ? 11.540 -4.508 -5.252 1.00 95.31 388 GLN A CA 1
ATOM 3023 C C . GLN A 1 388 ? 11.527 -3.279 -4.341 1.00 95.31 388 GLN A C 1
ATOM 3025 O O . GLN A 1 388 ? 10.785 -2.329 -4.574 1.00 95.31 388 GLN A O 1
ATOM 3030 N N . PHE A 1 389 ? 12.386 -3.275 -3.326 1.00 94.50 389 PHE A N 1
ATOM 3031 C CA . PHE A 1 389 ? 12.625 -2.139 -2.439 1.00 94.50 389 PHE A CA 1
ATOM 3032 C C . PHE A 1 389 ? 14.112 -1.797 -2.426 1.00 94.50 389 PHE A C 1
ATOM 3034 O O . PHE A 1 389 ? 14.964 -2.666 -2.223 1.00 94.50 389 PHE A O 1
ATOM 3041 N N . MET A 1 390 ? 14.426 -0.522 -2.637 1.00 92.94 390 MET A N 1
ATOM 3042 C CA . MET A 1 390 ? 15.802 -0.024 -2.613 1.00 92.94 390 MET A CA 1
ATOM 3043 C C . MET A 1 390 ? 16.269 0.188 -1.169 1.00 92.94 390 MET A C 1
ATOM 3045 O O . MET A 1 390 ? 15.505 0.671 -0.332 1.00 92.94 390 MET A O 1
ATOM 3049 N N . GLN A 1 391 ? 17.522 -0.139 -0.858 1.00 91.69 391 GLN A N 1
ATOM 3050 C CA . GLN A 1 391 ? 18.087 0.138 0.468 1.00 91.69 391 GLN A CA 1
ATOM 3051 C C . GLN A 1 391 ? 18.455 1.622 0.578 1.00 91.69 391 GLN A C 1
ATOM 3053 O O . GLN A 1 391 ? 19.004 2.180 -0.365 1.00 91.69 391 GLN A O 1
ATOM 3058 N N . GLN A 1 392 ? 18.183 2.274 1.710 1.00 85.19 392 GLN A N 1
ATOM 3059 C CA . GLN A 1 392 ? 18.609 3.658 1.950 1.00 85.19 392 GLN A CA 1
ATOM 3060 C C . GLN A 1 392 ? 20.021 3.703 2.531 1.00 85.19 392 GLN A C 1
ATOM 3062 O O . GLN A 1 392 ? 20.984 4.011 1.837 1.00 85.19 392 GLN A O 1
ATOM 3067 N N . ARG A 1 393 ? 20.183 3.339 3.803 1.00 73.62 393 ARG A N 1
ATOM 3068 C CA . ARG A 1 393 ? 21.487 3.251 4.473 1.00 73.62 393 ARG A CA 1
ATOM 3069 C C . ARG A 1 393 ? 21.442 2.177 5.547 1.00 73.62 393 ARG A C 1
ATOM 3071 O O . ARG A 1 393 ? 20.388 1.917 6.122 1.00 73.62 393 ARG A O 1
ATOM 3078 N N . ILE A 1 394 ? 22.600 1.606 5.858 1.00 66.62 394 ILE A N 1
ATOM 3079 C CA . ILE A 1 394 ? 22.757 0.780 7.053 1.00 66.62 394 ILE A CA 1
ATOM 3080 C C . ILE A 1 394 ? 22.781 1.726 8.252 1.00 66.62 394 ILE A C 1
ATOM 3082 O O . ILE A 1 394 ? 23.645 2.607 8.338 1.00 66.62 394 ILE A O 1
ATOM 3086 N N . ASP A 1 395 ? 21.849 1.547 9.187 1.00 67.19 395 ASP A N 1
ATOM 3087 C CA . ASP A 1 395 ? 22.012 2.136 10.512 1.00 67.19 395 ASP A CA 1
ATOM 3088 C C . ASP A 1 395 ? 23.167 1.399 11.198 1.00 67.19 395 ASP A C 1
ATOM 3090 O O . ASP A 1 395 ? 22.980 0.334 11.790 1.00 67.19 395 ASP A O 1
ATOM 3094 N N . LYS A 1 396 ? 24.381 1.955 11.085 1.00 69.62 396 LYS A N 1
ATOM 3095 C CA . LYS A 1 396 ? 25.608 1.366 11.646 1.00 69.62 396 LYS A CA 1
ATOM 3096 C C . LYS A 1 396 ? 25.514 1.136 13.155 1.00 69.62 396 LYS A C 1
ATOM 3098 O O . LYS A 1 396 ? 26.227 0.286 13.673 1.00 69.62 396 LYS A O 1
ATOM 3103 N N . LEU A 1 397 ? 24.660 1.880 13.863 1.00 71.19 397 LEU A N 1
ATOM 3104 C CA . LEU A 1 397 ? 24.478 1.711 15.304 1.00 71.19 397 LEU A CA 1
ATOM 3105 C C . LEU A 1 397 ? 23.590 0.509 15.631 1.00 71.19 397 LEU A C 1
ATOM 3107 O O . LEU A 1 397 ? 23.776 -0.114 16.673 1.00 71.19 397 LEU A O 1
ATOM 3111 N N . GLN A 1 398 ? 22.624 0.190 14.765 1.00 68.50 398 GLN A N 1
ATOM 3112 C CA . GLN A 1 398 ? 21.661 -0.893 14.994 1.00 68.50 398 GLN A CA 1
ATOM 3113 C C . GLN A 1 398 ? 21.934 -2.150 14.169 1.00 68.50 398 GLN A C 1
ATOM 3115 O O . GLN A 1 398 ? 21.262 -3.155 14.388 1.00 68.50 398 GLN A O 1
ATOM 3120 N N . ASN A 1 399 ? 22.885 -2.093 13.234 1.00 72.81 399 ASN A N 1
ATOM 3121 C CA . ASN A 1 399 ? 23.145 -3.134 12.243 1.00 72.81 399 ASN A CA 1
ATOM 3122 C C . ASN A 1 399 ? 21.864 -3.574 11.509 1.00 72.81 399 ASN A C 1
ATOM 3124 O O . ASN A 1 399 ? 21.602 -4.761 11.327 1.00 72.81 399 ASN A O 1
ATOM 3128 N N . LYS A 1 400 ? 21.016 -2.599 11.153 1.00 80.00 400 LYS A N 1
ATOM 3129 C CA . LYS A 1 400 ? 19.742 -2.832 10.463 1.00 80.00 400 LYS A CA 1
ATOM 3130 C C . LYS A 1 400 ? 19.774 -2.253 9.065 1.00 80.00 400 LYS A C 1
ATOM 3132 O O . LYS A 1 400 ? 20.224 -1.121 8.860 1.00 80.00 400 LYS A O 1
ATOM 3137 N N . VAL A 1 401 ? 19.230 -3.023 8.131 1.00 83.62 401 VAL A N 1
ATOM 3138 C CA . VAL A 1 401 ? 18.989 -2.572 6.767 1.00 83.62 401 VAL A CA 1
ATOM 3139 C C . VAL A 1 401 ? 17.690 -1.774 6.766 1.00 83.62 401 VAL A C 1
ATOM 3141 O O . VAL A 1 401 ? 16.635 -2.268 7.171 1.00 83.62 401 VAL A O 1
ATOM 3144 N N . LEU A 1 402 ? 17.781 -0.517 6.339 1.00 88.12 402 LEU A N 1
ATOM 3145 C CA . LEU A 1 402 ? 16.630 0.356 6.155 1.00 88.12 402 LEU A CA 1
ATOM 3146 C C . LEU A 1 402 ? 16.237 0.344 4.682 1.00 88.12 402 LEU A C 1
ATOM 3148 O O . LEU A 1 402 ? 17.027 0.745 3.824 1.00 88.12 402 LEU A O 1
ATOM 3152 N N . LEU A 1 403 ? 15.023 -0.113 4.391 1.00 88.50 403 LEU A N 1
ATOM 3153 C CA . LEU A 1 403 ? 14.482 -0.104 3.034 1.00 88.50 403 LEU A CA 1
ATOM 3154 C C . LEU A 1 403 ? 13.660 1.160 2.807 1.00 88.50 403 LEU A C 1
ATOM 3156 O O . LEU A 1 403 ? 12.886 1.570 3.677 1.00 88.50 403 LEU A O 1
ATOM 3160 N N . ASN A 1 404 ? 13.786 1.740 1.616 1.00 89.50 404 ASN A N 1
ATOM 3161 C CA . ASN A 1 404 ? 12.835 2.724 1.124 1.00 89.50 404 ASN A CA 1
ATOM 3162 C C . ASN A 1 404 ? 11.436 2.083 1.117 1.00 89.50 404 ASN A C 1
ATOM 3164 O O . ASN A 1 404 ? 11.280 0.923 0.737 1.00 89.50 404 ASN A O 1
ATOM 3168 N N . TYR A 1 405 ? 10.425 2.815 1.579 1.00 89.38 405 TYR A N 1
ATOM 3169 C CA . TYR A 1 405 ? 9.053 2.313 1.638 1.00 89.38 405 TYR A CA 1
ATOM 3170 C C . TYR A 1 405 ? 8.398 2.212 0.255 1.00 89.38 405 TYR A C 1
ATOM 3172 O O . TYR A 1 405 ? 7.407 1.496 0.110 1.00 89.38 405 TYR A O 1
ATOM 3180 N N . ARG A 1 406 ? 8.915 2.946 -0.740 1.00 91.06 406 ARG A N 1
ATOM 3181 C CA . ARG A 1 406 ? 8.374 2.968 -2.098 1.00 91.06 406 ARG A CA 1
ATOM 3182 C C . ARG A 1 406 ? 8.665 1.633 -2.785 1.00 91.06 406 ARG A C 1
ATOM 3184 O O . ARG A 1 406 ? 9.838 1.262 -2.881 1.00 91.06 406 ARG A O 1
ATOM 3191 N N . PRO A 1 407 ? 7.634 0.903 -3.245 1.00 93.50 407 PRO A N 1
ATOM 3192 C CA . PRO A 1 407 ? 7.850 -0.264 -4.077 1.00 93.50 407 PRO A CA 1
ATOM 3193 C C . PRO A 1 407 ? 8.321 0.174 -5.463 1.00 93.50 407 PRO A C 1
ATOM 3195 O O . PRO A 1 407 ? 7.949 1.239 -5.959 1.00 93.50 407 PRO A O 1
ATOM 3198 N N . PHE A 1 408 ? 9.106 -0.687 -6.090 1.00 93.25 408 PHE A N 1
ATOM 3199 C CA . PHE A 1 408 ? 9.548 -0.572 -7.468 1.00 93.25 408 PHE A CA 1
ATOM 3200 C C . PHE A 1 408 ? 9.076 -1.798 -8.234 1.00 93.25 408 PHE A C 1
ATOM 3202 O O . PHE A 1 408 ? 9.115 -2.907 -7.700 1.00 93.25 408 PHE A O 1
ATOM 3209 N N . ILE A 1 409 ? 8.669 -1.610 -9.485 1.00 93.88 409 ILE A N 1
ATOM 3210 C CA . ILE A 1 409 ? 8.422 -2.728 -10.394 1.00 93.88 409 ILE A CA 1
ATOM 3211 C C . ILE A 1 409 ? 9.710 -3.025 -11.139 1.00 93.88 409 ILE A C 1
ATOM 3213 O O . ILE A 1 409 ? 10.312 -2.140 -11.749 1.00 93.88 409 ILE A O 1
ATOM 3217 N N . SER A 1 410 ? 10.138 -4.276 -11.055 1.00 93.38 410 SER A N 1
ATOM 3218 C CA . SER A 1 410 ? 11.331 -4.751 -11.720 1.00 93.38 410 SER A CA 1
ATOM 3219 C C . SER A 1 410 ? 11.011 -5.282 -13.110 1.00 93.38 410 SER A C 1
ATOM 3221 O O . SER A 1 410 ? 10.187 -6.183 -13.250 1.00 93.38 410 SER A O 1
ATOM 3223 N N . ALA A 1 411 ? 11.692 -4.746 -14.116 1.00 91.25 411 ALA A N 1
ATOM 3224 C CA . ALA A 1 411 ? 11.629 -5.195 -15.496 1.00 91.25 411 ALA A CA 1
ATOM 3225 C C . ALA A 1 411 ? 13.010 -5.667 -15.958 1.00 91.25 411 ALA A C 1
ATOM 3227 O O . ALA A 1 411 ? 14.031 -5.050 -15.641 1.00 91.25 411 ALA A O 1
ATOM 3228 N N . GLU A 1 412 ? 13.035 -6.756 -16.720 1.00 88.44 412 GLU A N 1
ATOM 3229 C CA . GLU A 1 412 ? 14.240 -7.262 -17.373 1.00 88.44 412 GLU A CA 1
ATOM 3230 C C . GLU A 1 412 ? 14.172 -6.975 -18.873 1.00 88.44 412 GLU A C 1
ATOM 3232 O O . GLU A 1 412 ? 13.175 -7.274 -19.529 1.00 88.44 412 GLU A O 1
ATOM 3237 N N . PHE A 1 413 ? 15.255 -6.431 -19.418 1.00 85.25 413 PHE A N 1
ATOM 3238 C CA . PHE A 1 413 ? 15.448 -6.255 -20.852 1.00 85.25 413 PHE A CA 1
ATOM 3239 C C . PHE A 1 413 ? 16.433 -7.319 -21.327 1.00 85.25 413 PHE A C 1
ATOM 3241 O O . PHE A 1 413 ? 17.578 -7.362 -20.863 1.00 85.25 413 PHE A O 1
ATOM 3248 N N . ARG A 1 414 ? 15.964 -8.198 -22.217 1.00 75.00 414 ARG A N 1
ATOM 3249 C CA . ARG A 1 414 ? 16.747 -9.287 -22.811 1.00 75.00 414 ARG A CA 1
ATOM 3250 C C . ARG A 1 414 ? 16.921 -9.051 -24.306 1.00 75.00 414 ARG A C 1
ATOM 3252 O O . ARG A 1 414 ? 16.008 -8.549 -24.960 1.00 75.00 414 ARG A O 1
ATOM 3259 N N . ASP A 1 415 ? 18.070 -9.464 -24.830 1.00 66.06 415 ASP A N 1
ATOM 3260 C CA . ASP A 1 415 ? 18.423 -9.310 -26.247 1.00 66.06 415 ASP A CA 1
ATOM 3261 C C . ASP A 1 415 ? 17.544 -10.163 -27.183 1.00 66.06 415 ASP A C 1
ATOM 3263 O O . ASP A 1 415 ? 17.396 -9.832 -28.358 1.00 66.06 415 ASP A O 1
ATOM 3267 N N . ASP A 1 416 ? 16.903 -11.210 -26.653 1.00 61.69 416 ASP A N 1
ATOM 3268 C CA . ASP A 1 416 ? 16.118 -12.189 -27.421 1.00 61.69 416 ASP A CA 1
ATOM 3269 C C . ASP A 1 416 ? 14.709 -11.701 -27.804 1.00 61.69 416 ASP A C 1
ATOM 3271 O O . ASP A 1 416 ? 13.922 -12.460 -28.376 1.00 61.69 416 ASP A O 1
ATOM 3275 N N . ALA A 1 417 ? 14.351 -10.455 -27.474 1.00 56.53 417 ALA A N 1
ATOM 3276 C CA . ALA A 1 417 ? 13.070 -9.893 -27.881 1.00 56.53 417 ALA A CA 1
ATOM 3277 C C . ALA A 1 417 ? 12.998 -9.866 -29.424 1.00 56.53 417 ALA A C 1
ATOM 3279 O O . ALA A 1 417 ? 13.884 -9.280 -30.060 1.00 56.53 417 ALA A O 1
ATOM 3280 N N . PRO A 1 418 ? 11.986 -10.506 -30.046 1.00 51.97 418 PRO A N 1
ATOM 3281 C CA . PRO A 1 418 ? 11.934 -10.645 -31.493 1.00 51.97 418 PRO A CA 1
ATOM 3282 C C . PRO A 1 418 ? 12.013 -9.268 -32.176 1.00 51.97 418 PRO A C 1
ATOM 3284 O O . PRO A 1 418 ? 11.376 -8.314 -31.719 1.00 51.97 418 PRO A O 1
ATOM 3287 N N . PRO A 1 419 ? 12.818 -9.136 -33.246 1.00 45.12 419 PRO A N 1
ATOM 3288 C CA . PRO A 1 419 ? 13.039 -7.860 -33.904 1.00 45.12 419 PRO A CA 1
ATOM 3289 C C . PRO A 1 419 ? 11.728 -7.280 -34.447 1.00 45.12 419 PRO A C 1
ATOM 3291 O O . PRO A 1 419 ? 10.888 -7.989 -34.998 1.00 45.12 419 PRO A O 1
ATOM 3294 N N . GLN A 1 420 ? 11.587 -5.967 -34.261 1.00 47.34 420 GLN A N 1
ATOM 3295 C CA . GLN A 1 420 ? 10.480 -5.107 -34.683 1.00 47.34 420 GLN A CA 1
ATOM 3296 C C . GLN A 1 420 ? 9.855 -5.507 -36.028 1.00 47.34 420 GLN A C 1
ATOM 3298 O O . GLN A 1 420 ? 10.558 -5.608 -37.032 1.00 47.34 420 GLN A O 1
ATOM 3303 N N . GLY A 1 421 ? 8.525 -5.626 -36.072 1.00 43.97 421 GLY A N 1
ATOM 3304 C CA . GLY A 1 421 ? 7.784 -5.645 -37.340 1.00 43.97 421 GLY A CA 1
ATOM 3305 C C . GLY A 1 421 ? 6.504 -6.470 -37.346 1.00 43.97 421 GLY A C 1
ATOM 3306 O O . GLY A 1 421 ? 5.590 -6.146 -38.096 1.00 43.97 421 GLY A O 1
ATOM 3307 N N . ALA A 1 422 ? 6.384 -7.474 -36.482 1.00 40.75 422 ALA A N 1
ATOM 3308 C CA . ALA A 1 422 ? 5.082 -8.044 -36.184 1.00 40.75 422 ALA A CA 1
ATOM 3309 C C . ALA A 1 422 ? 4.544 -7.294 -34.963 1.00 40.75 422 ALA A C 1
ATOM 3311 O O . ALA A 1 422 ? 5.054 -7.520 -33.862 1.00 40.75 422 ALA A O 1
ATOM 3312 N N . PRO A 1 423 ? 3.543 -6.400 -35.089 1.00 40.91 423 PRO A N 1
ATOM 3313 C CA . PRO A 1 423 ? 2.692 -6.194 -33.936 1.00 40.91 423 PRO A CA 1
ATOM 3314 C C . PRO A 1 423 ? 2.253 -7.598 -33.526 1.00 40.91 423 PRO A C 1
ATOM 3316 O O . PRO A 1 423 ? 1.735 -8.356 -34.349 1.00 40.91 423 PRO A O 1
ATOM 3319 N N . SER A 1 424 ? 2.433 -7.964 -32.268 1.00 45.22 424 SER A N 1
ATOM 3320 C CA . SER A 1 424 ? 1.695 -9.066 -31.658 1.00 45.22 424 SER A CA 1
ATOM 3321 C C . SER A 1 424 ? 0.200 -8.699 -31.572 1.00 45.22 424 SER A C 1
ATOM 3323 O O . SER A 1 424 ? -0.462 -8.904 -30.564 1.00 45.22 424 SER A O 1
ATOM 3325 N N . LEU A 1 425 ? -0.365 -8.162 -32.661 1.00 41.84 425 LEU A N 1
ATOM 3326 C CA . LEU A 1 425 ? -1.791 -8.035 -32.911 1.00 41.84 425 LEU A CA 1
ATOM 3327 C C . LEU A 1 425 ? -2.437 -9.420 -33.068 1.00 41.84 425 LEU A C 1
ATOM 3329 O O . LEU A 1 425 ? -3.652 -9.533 -32.945 1.00 41.84 425 LEU A O 1
ATOM 3333 N N . GLU A 1 426 ? -1.652 -10.487 -33.265 1.00 39.47 426 GLU A N 1
ATOM 3334 C CA . GLU A 1 426 ? -2.158 -11.865 -33.191 1.00 39.47 426 GLU A CA 1
ATOM 3335 C C . GLU A 1 426 ? -2.584 -12.281 -31.764 1.00 39.47 426 GLU A C 1
ATOM 3337 O O . GLU A 1 426 ? -3.331 -13.245 -31.606 1.00 39.47 426 GLU A O 1
ATOM 3342 N N . GLY A 1 427 ? -2.226 -11.525 -30.717 1.00 42.97 427 GLY A N 1
ATOM 3343 C CA . GLY A 1 427 ? -2.572 -11.854 -29.327 1.00 42.97 427 GLY A CA 1
ATOM 3344 C C . GLY A 1 427 ? -3.958 -11.411 -28.846 1.00 42.97 427 GLY A C 1
ATOM 3345 O O . GLY A 1 427 ? -4.393 -11.861 -27.790 1.00 42.97 427 GLY A O 1
ATOM 3346 N N . TYR A 1 428 ? -4.673 -10.569 -29.599 1.00 45.56 428 TYR A N 1
ATOM 3347 C CA . TYR A 1 428 ? -6.063 -10.203 -29.278 1.00 45.56 428 TYR A CA 1
ATOM 3348 C C . TYR A 1 428 ? -7.107 -11.028 -30.049 1.00 45.56 428 TYR A C 1
ATOM 3350 O O . TYR A 1 428 ? -8.302 -10.896 -29.792 1.00 45.56 428 TYR A O 1
ATOM 3358 N N . GLY A 1 429 ? -6.673 -11.906 -30.965 1.00 39.91 429 GLY A N 1
ATOM 3359 C CA . GLY A 1 429 ? -7.568 -12.638 -31.869 1.00 39.91 429 GLY A CA 1
ATOM 3360 C C . GLY A 1 429 ? -7.466 -14.162 -31.838 1.00 39.91 429 GLY A C 1
ATOM 3361 O O . GLY A 1 429 ? -8.455 -14.826 -32.138 1.00 39.91 429 GLY A O 1
ATOM 3362 N N . VAL A 1 430 ? -6.328 -14.754 -31.460 1.00 40.94 430 VAL A N 1
ATOM 3363 C CA . VAL A 1 430 ? -6.203 -16.218 -31.406 1.00 40.94 430 VAL A CA 1
ATOM 3364 C C . VAL A 1 430 ? -5.454 -16.621 -30.150 1.00 40.94 430 VAL A C 1
ATOM 3366 O O . VAL A 1 430 ? -4.242 -16.488 -30.038 1.00 40.94 430 VAL A O 1
ATOM 3369 N N . VAL A 1 431 ? -6.227 -17.149 -29.203 1.00 43.56 431 VAL A N 1
ATOM 3370 C CA . VAL A 1 431 ? -5.783 -17.843 -27.995 1.00 43.56 431 VAL A CA 1
ATOM 3371 C C . VAL A 1 431 ? -4.842 -18.985 -28.395 1.00 43.56 431 VAL A C 1
ATOM 3373 O O . VAL A 1 431 ? -5.261 -20.136 -28.550 1.00 43.56 431 VAL A O 1
ATOM 3376 N N . ALA A 1 432 ? -3.551 -18.693 -28.557 1.00 41.00 432 ALA A N 1
ATOM 3377 C CA . ALA A 1 432 ? -2.516 -19.683 -28.333 1.00 41.00 432 ALA A CA 1
ATOM 3378 C C . ALA A 1 432 ? -2.745 -20.144 -26.895 1.00 41.00 432 ALA A C 1
ATOM 3380 O O . ALA A 1 432 ? -2.577 -19.365 -25.962 1.00 41.00 432 ALA A O 1
ATOM 3381 N N . LYS A 1 433 ? -3.297 -21.354 -26.747 1.00 40.34 433 LYS A N 1
ATOM 3382 C CA . LYS A 1 433 ? -3.760 -21.937 -25.486 1.00 40.34 433 LYS A CA 1
ATOM 3383 C C . LYS A 1 433 ? -2.618 -21.951 -24.472 1.00 40.34 433 LYS A C 1
ATOM 3385 O O . LYS A 1 433 ? -1.960 -22.972 -24.288 1.00 40.34 433 LYS A O 1
ATOM 3390 N N . THR A 1 434 ? -2.434 -20.845 -23.761 1.00 44.16 434 THR A N 1
ATOM 3391 C CA . THR A 1 434 ? -1.881 -20.880 -22.420 1.00 44.16 434 THR A CA 1
ATOM 3392 C C . THR A 1 434 ? -2.730 -21.893 -21.646 1.00 44.16 434 THR A C 1
ATOM 3394 O O . THR A 1 434 ? -3.950 -21.974 -21.855 1.00 44.16 434 THR A O 1
ATOM 3397 N N . PRO A 1 435 ? -2.110 -22.781 -20.854 1.00 47.97 435 PRO A N 1
ATOM 3398 C CA . PRO A 1 435 ? -2.830 -23.832 -20.146 1.00 47.97 435 PRO A CA 1
ATOM 3399 C C . PRO A 1 435 ? -3.962 -23.189 -19.348 1.00 47.97 435 PRO A C 1
ATOM 3401 O O . PRO A 1 435 ? -3.669 -22.436 -18.429 1.00 47.97 435 PRO A O 1
ATOM 3404 N N . LYS A 1 436 ? -5.216 -23.443 -19.774 1.00 59.78 436 LYS A N 1
ATOM 3405 C CA . LYS A 1 436 ? -6.488 -22.883 -19.270 1.00 59.78 436 LYS A CA 1
ATOM 3406 C C . LYS A 1 436 ? -6.282 -22.004 -18.035 1.00 59.78 436 LYS A C 1
ATOM 3408 O O . LYS A 1 436 ? -6.401 -22.488 -16.907 1.00 59.78 436 LYS A O 1
ATOM 3413 N N . GLY A 1 437 ? -5.914 -20.742 -18.266 1.00 69.62 437 GLY A N 1
ATOM 3414 C CA . GLY A 1 437 ? -5.640 -19.804 -17.190 1.00 69.62 437 GLY A CA 1
ATOM 3415 C C . GLY A 1 437 ? -6.851 -19.752 -16.272 1.00 69.62 437 GLY A C 1
ATOM 3416 O O . GLY A 1 437 ? -7.980 -19.578 -16.722 1.00 69.62 437 GLY A O 1
ATOM 3417 N N . THR A 1 438 ? -6.640 -19.951 -14.975 1.00 85.81 438 THR A N 1
ATOM 3418 C CA . THR A 1 438 ? -7.747 -19.970 -14.008 1.00 85.81 438 THR A CA 1
ATOM 3419 C C . THR A 1 438 ? -8.398 -18.595 -13.806 1.00 85.81 438 THR A C 1
ATOM 3421 O O . THR A 1 438 ? -9.412 -18.501 -13.125 1.00 85.81 438 THR A O 1
ATOM 3424 N N . HIS A 1 439 ? -7.824 -17.537 -14.384 1.00 90.19 439 HIS A N 1
ATOM 3425 C CA . HIS A 1 439 ? -8.273 -16.156 -14.270 1.00 90.19 439 HIS A CA 1
ATOM 3426 C C . HIS A 1 439 ? -8.141 -15.455 -15.627 1.00 90.19 439 HIS A C 1
ATOM 3428 O O . HIS A 1 439 ? -7.097 -15.557 -16.266 1.00 90.19 439 HIS A O 1
ATOM 3434 N N . ILE A 1 440 ? -9.181 -14.732 -16.052 1.00 89.44 440 ILE A N 1
ATOM 3435 C CA . ILE A 1 440 ? -9.233 -14.058 -17.366 1.00 89.44 440 ILE A CA 1
ATOM 3436 C C . ILE A 1 440 ? -8.260 -12.874 -17.487 1.00 89.44 440 ILE A C 1
ATOM 3438 O O . ILE A 1 440 ? -7.903 -12.478 -18.589 1.00 89.44 440 ILE A O 1
ATOM 3442 N N . PHE A 1 441 ? -7.802 -12.338 -16.353 1.00 92.06 441 PHE A N 1
ATOM 3443 C CA . PHE A 1 441 ? -6.834 -11.239 -16.275 1.00 92.06 441 PHE A CA 1
ATOM 3444 C C . PHE A 1 441 ? -5.634 -11.621 -15.383 1.00 92.06 441 PHE A C 1
ATOM 3446 O O . PHE A 1 441 ? -5.655 -11.320 -14.186 1.00 92.06 441 PHE A O 1
ATOM 3453 N N . PRO A 1 442 ? -4.606 -12.325 -15.892 1.00 92.06 442 PRO A N 1
ATOM 3454 C CA . PRO A 1 442 ? -3.508 -12.854 -15.070 1.00 92.06 442 PRO A CA 1
ATOM 3455 C C . PRO A 1 442 ? -2.771 -11.792 -14.240 1.00 92.06 442 PRO A C 1
ATOM 3457 O O . PRO A 1 442 ? -2.519 -12.006 -13.054 1.00 92.06 442 PRO A O 1
ATOM 3460 N N . LYS A 1 443 ? -2.528 -10.602 -14.812 1.00 93.88 443 LYS A N 1
ATOM 3461 C CA . LYS A 1 443 ? -1.885 -9.483 -14.100 1.00 93.88 443 LYS A CA 1
ATOM 3462 C C . LYS A 1 443 ? -2.705 -9.006 -12.889 1.00 93.88 443 LYS A C 1
ATOM 3464 O O . LYS A 1 443 ? -2.121 -8.655 -11.866 1.00 93.88 443 LYS A O 1
ATOM 3469 N N . ILE A 1 444 ? -4.040 -9.024 -12.984 1.00 95.44 444 ILE A N 1
ATOM 3470 C CA . ILE A 1 444 ? -4.945 -8.654 -11.879 1.00 95.44 444 ILE A CA 1
ATOM 3471 C C . ILE A 1 444 ? -4.975 -9.749 -10.811 1.00 95.44 444 ILE A C 1
ATOM 3473 O O . ILE A 1 444 ? -4.954 -9.436 -9.623 1.00 95.44 444 ILE A O 1
ATOM 3477 N N . LEU A 1 445 ? -4.946 -11.024 -11.208 1.00 95.19 445 LEU A N 1
ATOM 3478 C CA . LEU A 1 445 ? -4.834 -12.131 -10.256 1.00 95.19 445 LEU A CA 1
ATOM 3479 C C . LEU A 1 445 ? -3.550 -12.026 -9.428 1.00 95.19 445 LEU A C 1
ATOM 3481 O O . LEU A 1 445 ? -3.593 -12.144 -8.203 1.00 95.19 445 LEU A O 1
ATOM 3485 N N . ALA A 1 446 ? -2.418 -11.777 -10.088 1.00 95.88 446 ALA A N 1
ATOM 3486 C CA . ALA A 1 446 ? -1.141 -11.569 -9.417 1.00 95.88 446 ALA A CA 1
ATOM 3487 C C . ALA A 1 446 ? -1.199 -10.390 -8.429 1.00 95.88 446 ALA A C 1
ATOM 3489 O O . ALA A 1 446 ? -0.712 -10.518 -7.302 1.00 95.88 446 ALA A O 1
ATOM 3490 N N . LEU A 1 447 ? -1.883 -9.291 -8.789 1.00 97.38 447 LEU A N 1
ATOM 3491 C CA . LEU A 1 447 ? -2.167 -8.195 -7.857 1.00 97.38 447 LEU A CA 1
ATOM 3492 C C . LEU A 1 447 ? -2.982 -8.696 -6.658 1.00 97.38 447 LEU A C 1
ATOM 3494 O O . LEU A 1 447 ? -2.577 -8.476 -5.523 1.00 97.38 447 LEU A O 1
ATOM 3498 N N . GLY A 1 448 ? -4.095 -9.398 -6.883 1.00 97.69 448 GLY A N 1
ATOM 3499 C CA . GLY A 1 448 ? -4.963 -9.902 -5.815 1.00 97.69 448 GLY A CA 1
ATOM 3500 C C . GLY A 1 448 ? -4.241 -10.814 -4.821 1.00 97.69 448 GLY A C 1
ATOM 3501 O O . GLY A 1 448 ? -4.396 -10.649 -3.610 1.00 97.69 448 GLY A O 1
ATOM 3502 N N . ILE A 1 449 ? -3.404 -11.727 -5.321 1.00 97.75 449 ILE A N 1
ATOM 3503 C CA . ILE A 1 449 ? -2.555 -12.592 -4.491 1.00 97.75 449 ILE A CA 1
ATOM 3504 C C . ILE A 1 449 ? -1.543 -11.749 -3.708 1.00 97.75 449 ILE A C 1
ATOM 3506 O O . ILE A 1 449 ? -1.456 -11.892 -2.492 1.00 97.75 449 ILE A O 1
ATOM 3510 N N . THR A 1 450 ? -0.844 -10.820 -4.363 1.00 97.81 450 THR A N 1
ATOM 3511 C CA . THR A 1 450 ? 0.152 -9.956 -3.705 1.00 97.81 450 THR A CA 1
ATOM 3512 C C . THR A 1 450 ? -0.475 -9.098 -2.598 1.00 97.81 450 THR A C 1
ATOM 3514 O O . THR A 1 450 ? 0.076 -8.987 -1.503 1.00 97.81 450 THR A O 1
ATOM 3517 N N . LEU A 1 451 ? -1.660 -8.525 -2.838 1.00 98.00 451 LEU A N 1
ATOM 3518 C CA . LEU A 1 451 ? -2.408 -7.762 -1.832 1.00 98.00 451 LEU A CA 1
ATOM 3519 C C . LEU A 1 451 ? -2.816 -8.642 -0.643 1.00 98.00 451 LEU A C 1
ATOM 3521 O O . LEU A 1 451 ? -2.696 -8.226 0.512 1.00 98.00 451 LEU A O 1
ATOM 3525 N N . LEU A 1 452 ? -3.258 -9.875 -0.907 1.00 97.75 452 LEU A N 1
ATOM 3526 C CA . LEU A 1 452 ? -3.570 -10.837 0.144 1.00 97.75 452 LEU A CA 1
ATOM 3527 C C . LEU A 1 452 ? -2.330 -11.168 0.986 1.00 97.75 452 LEU A C 1
ATOM 3529 O O . LEU A 1 452 ? -2.403 -11.150 2.213 1.00 97.75 452 LEU A O 1
ATOM 3533 N N . GLU A 1 453 ? -1.189 -11.418 0.352 1.00 97.62 453 GLU A N 1
ATOM 3534 C CA . GLU A 1 453 ? 0.082 -11.690 1.031 1.00 97.62 453 GLU A CA 1
ATOM 3535 C C . GLU A 1 453 ? 0.535 -10.514 1.901 1.00 97.62 453 GLU A C 1
ATOM 3537 O O . GLU A 1 453 ? 0.980 -10.724 3.028 1.00 97.62 453 GLU A O 1
ATOM 3542 N N . ILE A 1 454 ? 0.347 -9.270 1.450 1.00 97.19 454 ILE A N 1
ATOM 3543 C CA . ILE A 1 454 ? 0.610 -8.068 2.256 1.00 97.19 454 ILE A CA 1
ATOM 3544 C C . ILE A 1 454 ? -0.286 -8.035 3.496 1.00 97.19 454 ILE A C 1
ATOM 3546 O O . ILE A 1 454 ? 0.204 -7.824 4.612 1.00 97.19 454 ILE A O 1
ATOM 3550 N N . GLU A 1 455 ? -1.587 -8.289 3.345 1.00 96.06 455 GLU A N 1
ATOM 3551 C CA . GLU A 1 455 ? -2.535 -8.296 4.464 1.00 96.06 455 GLU A CA 1
ATOM 3552 C C . GLU A 1 455 ? -2.265 -9.426 5.462 1.00 96.06 455 GLU A C 1
ATOM 3554 O O . GLU A 1 455 ? -2.377 -9.224 6.679 1.00 96.06 455 GLU A O 1
ATOM 3559 N N . LEU A 1 456 ? -1.807 -10.579 4.979 1.00 94.44 456 LEU A N 1
ATOM 3560 C CA . LEU A 1 456 ? -1.344 -11.692 5.806 1.00 94.44 456 LEU A CA 1
ATOM 3561 C C . LEU A 1 456 ? 0.022 -11.413 6.447 1.00 94.44 456 LEU A C 1
ATOM 3563 O O . LEU A 1 456 ? 0.235 -11.775 7.600 1.00 94.44 456 LEU A O 1
ATOM 3567 N N . GLY A 1 457 ? 0.884 -10.682 5.740 1.00 94.75 457 GLY A N 1
ATOM 3568 C CA . GLY A 1 457 ? 2.287 -10.438 6.068 1.00 94.75 457 GLY A CA 1
ATOM 3569 C C . GLY A 1 457 ? 3.175 -11.680 5.946 1.00 94.75 457 GLY A C 1
ATOM 3570 O O . GLY A 1 457 ? 4.177 -11.784 6.647 1.00 94.75 457 GLY A O 1
ATOM 3571 N N . GLU A 1 458 ? 2.796 -12.607 5.068 1.00 95.19 458 GLU A N 1
ATOM 3572 C CA . GLU A 1 458 ? 3.549 -13.807 4.698 1.00 95.19 458 GLU A CA 1
ATOM 3573 C C . GLU A 1 458 ? 3.174 -14.233 3.269 1.00 95.19 458 GLU A C 1
ATOM 3575 O O . GLU A 1 458 ? 2.131 -13.824 2.753 1.00 95.19 458 GLU A O 1
ATOM 3580 N N . GLY A 1 459 ? 4.010 -15.060 2.639 1.00 95.69 459 GLY A N 1
ATOM 3581 C CA . GLY A 1 459 ? 3.734 -15.605 1.310 1.00 95.69 459 GLY A CA 1
ATOM 3582 C C . GLY A 1 459 ? 2.608 -16.645 1.304 1.00 95.69 459 GLY A C 1
ATOM 3583 O O . GLY A 1 459 ? 2.424 -17.397 2.267 1.00 95.69 459 GLY A O 1
ATOM 3584 N N . ILE A 1 460 ? 1.856 -16.707 0.203 1.00 96.31 460 ILE A N 1
ATOM 3585 C CA . ILE A 1 460 ? 0.716 -17.614 0.019 1.00 96.31 460 ILE A CA 1
ATOM 3586 C C . ILE A 1 460 ? 1.147 -19.086 -0.009 1.00 96.31 460 ILE A C 1
ATOM 3588 O O . ILE A 1 460 ? 0.373 -19.964 0.369 1.00 96.31 460 ILE A O 1
ATOM 3592 N N . GLU A 1 461 ? 2.400 -19.356 -0.379 1.00 95.62 461 GLU A N 1
ATOM 3593 C CA . GLU A 1 461 ? 3.029 -20.676 -0.364 1.00 95.62 461 GLU A CA 1
ATOM 3594 C C . GLU A 1 461 ? 3.011 -21.340 1.015 1.00 95.62 461 GLU A C 1
ATOM 3596 O O . GLU A 1 461 ? 2.861 -22.557 1.112 1.00 95.62 461 GLU A O 1
ATOM 3601 N N . ASN A 1 462 ? 3.037 -20.549 2.091 1.00 95.25 462 ASN A N 1
ATOM 3602 C CA . ASN A 1 462 ? 2.946 -21.054 3.463 1.00 95.25 462 ASN A CA 1
ATOM 3603 C C . ASN A 1 462 ? 1.545 -21.586 3.810 1.00 95.25 462 ASN A C 1
ATOM 3605 O O . ASN A 1 462 ? 1.321 -22.102 4.906 1.00 95.25 462 ASN A O 1
ATOM 3609 N N . ARG A 1 463 ? 0.580 -21.430 2.898 1.00 95.62 463 ARG A N 1
ATOM 3610 C CA . ARG A 1 463 ? -0.828 -21.799 3.079 1.00 95.62 463 ARG A CA 1
ATOM 3611 C C . ARG A 1 463 ? -1.301 -22.852 2.087 1.00 95.62 463 ARG A C 1
ATOM 3613 O O . ARG A 1 463 ? -2.491 -23.159 2.080 1.00 95.62 463 ARG A O 1
ATOM 3620 N N . TYR A 1 464 ? -0.403 -23.410 1.275 1.00 96.50 464 TYR A N 1
ATOM 3621 C CA . TYR A 1 464 ? -0.758 -24.465 0.334 1.00 96.50 464 TYR A CA 1
ATOM 3622 C C . TYR A 1 464 ? -1.285 -25.694 1.068 1.00 96.50 464 TYR A C 1
ATOM 3624 O O . TYR A 1 464 ? -0.606 -26.306 1.893 1.00 96.50 464 TYR A O 1
ATOM 3632 N N . ALA A 1 465 ? -2.526 -26.049 0.747 1.00 95.50 465 ALA A N 1
ATOM 3633 C CA . ALA A 1 465 ? -3.110 -27.310 1.152 1.00 95.50 465 ALA A CA 1
ATOM 3634 C C . ALA A 1 465 ? -2.480 -28.457 0.339 1.00 95.50 465 ALA A C 1
ATOM 3636 O O . ALA A 1 465 ? -1.983 -28.253 -0.774 1.00 95.50 465 ALA A O 1
ATOM 3637 N N . ARG A 1 466 ? -2.478 -29.674 0.892 1.00 95.69 466 ARG A N 1
ATOM 3638 C CA . ARG A 1 466 ? -1.773 -30.827 0.301 1.00 95.69 466 ARG A CA 1
ATOM 3639 C C . ARG A 1 466 ? -2.321 -31.185 -1.084 1.00 95.69 466 ARG A C 1
ATOM 3641 O O . ARG A 1 466 ? -1.575 -31.630 -1.946 1.00 95.69 466 ARG A O 1
ATOM 3648 N N . GLU A 1 467 ? -3.607 -30.956 -1.302 1.00 96.06 467 GLU A N 1
ATOM 3649 C CA . GLU A 1 467 ? -4.324 -31.136 -2.563 1.00 96.06 467 GLU A CA 1
ATOM 3650 C C . GLU A 1 467 ? -3.839 -30.212 -3.694 1.00 96.06 467 GLU A C 1
ATOM 3652 O O . GLU A 1 467 ? -4.008 -30.542 -4.869 1.00 96.06 467 GLU A O 1
ATOM 3657 N N . PHE A 1 468 ? -3.201 -29.085 -3.366 1.00 94.75 468 PHE A N 1
ATOM 3658 C CA . PHE A 1 468 ? -2.639 -28.153 -4.350 1.00 94.75 468 PHE A CA 1
ATOM 3659 C C . PHE A 1 468 ? -1.194 -28.470 -4.730 1.00 94.75 468 PHE A C 1
ATOM 3661 O O . PHE A 1 468 ? -0.617 -27.797 -5.588 1.00 94.75 468 PHE A O 1
ATOM 3668 N N . LEU A 1 469 ? -0.629 -29.517 -4.132 1.00 96.06 469 LEU A N 1
ATOM 3669 C CA . LEU A 1 469 ? 0.687 -30.034 -4.462 1.00 96.06 469 LEU A CA 1
ATOM 3670 C C . LEU A 1 469 ? 0.566 -31.213 -5.443 1.00 96.06 469 LEU A C 1
ATOM 3672 O O . LEU A 1 469 ? -0.480 -31.868 -5.565 1.00 96.06 469 LEU A O 1
ATOM 3676 N N . ASP A 1 470 ? 1.616 -31.447 -6.217 1.00 95.38 470 ASP A N 1
ATOM 3677 C CA . ASP A 1 470 ? 1.766 -32.650 -7.029 1.00 95.38 470 ASP A CA 1
ATOM 3678 C C . ASP A 1 470 ? 2.321 -33.827 -6.202 1.00 95.38 470 ASP A C 1
ATOM 3680 O O . ASP A 1 470 ? 2.426 -33.760 -4.974 1.00 95.38 470 ASP A O 1
ATOM 3684 N N . ALA A 1 471 ? 2.626 -34.942 -6.871 1.00 96.19 471 ALA A N 1
ATOM 3685 C CA . ALA A 1 471 ? 3.156 -36.137 -6.216 1.00 96.19 471 ALA A CA 1
ATOM 3686 C C . ALA A 1 471 ? 4.529 -35.904 -5.553 1.00 96.19 471 ALA A C 1
ATOM 3688 O O . ALA A 1 471 ? 4.846 -36.587 -4.580 1.00 96.19 471 ALA A O 1
ATOM 3689 N N . ASP A 1 472 ? 5.295 -34.917 -6.030 1.00 96.38 472 ASP A N 1
ATOM 3690 C CA . ASP A 1 472 ? 6.623 -34.557 -5.526 1.00 96.38 472 ASP A CA 1
ATOM 3691 C C . ASP A 1 472 ? 6.561 -33.471 -4.436 1.00 96.38 472 ASP A C 1
ATOM 3693 O O . ASP A 1 472 ? 7.592 -33.008 -3.944 1.00 96.38 472 ASP A O 1
ATOM 3697 N N . GLY A 1 473 ? 5.355 -33.036 -4.054 1.00 95.06 473 GLY A N 1
ATOM 3698 C CA . GLY A 1 473 ? 5.150 -31.958 -3.089 1.00 95.06 473 GLY A CA 1
ATOM 3699 C C . GLY A 1 473 ? 5.396 -30.560 -3.659 1.00 95.06 473 GLY A C 1
ATOM 3700 O O . GLY A 1 473 ? 5.469 -29.599 -2.892 1.00 95.06 473 GLY A O 1
ATOM 3701 N N . ARG A 1 474 ? 5.521 -30.411 -4.983 1.00 95.94 474 ARG A N 1
ATOM 3702 C CA . ARG A 1 474 ? 5.682 -29.106 -5.634 1.00 95.94 474 ARG A CA 1
ATOM 3703 C C . ARG A 1 474 ? 4.314 -28.477 -5.895 1.00 95.94 474 ARG A C 1
ATOM 3705 O O . ARG A 1 474 ? 3.344 -29.191 -6.157 1.00 95.94 474 ARG A O 1
ATOM 3712 N N . PRO A 1 475 ? 4.195 -27.143 -5.832 1.00 94.69 475 PRO A N 1
ATOM 3713 C CA . PRO A 1 475 ? 2.930 -26.484 -6.106 1.00 94.69 475 PRO A CA 1
ATOM 3714 C C . PRO A 1 475 ? 2.532 -26.640 -7.573 1.00 94.69 475 PRO A C 1
ATOM 3716 O O . PRO A 1 475 ? 3.328 -26.402 -8.481 1.00 94.69 475 PRO A O 1
ATOM 3719 N N . ARG A 1 476 ? 1.266 -26.993 -7.807 1.00 93.94 476 ARG A N 1
ATOM 3720 C CA . ARG A 1 476 ? 0.674 -26.987 -9.150 1.00 93.94 476 ARG A CA 1
ATOM 3721 C C . ARG A 1 476 ? 0.615 -25.558 -9.701 1.00 93.94 476 ARG A C 1
ATOM 3723 O O . ARG A 1 476 ? 0.558 -24.595 -8.940 1.00 93.94 476 ARG A O 1
ATOM 3730 N N . ALA A 1 477 ? 0.529 -25.418 -11.025 1.00 89.50 477 ALA A N 1
ATOM 3731 C CA . ALA A 1 477 ? 0.532 -24.115 -11.705 1.00 89.50 477 ALA A CA 1
ATOM 3732 C C . ALA A 1 477 ? -0.533 -23.121 -11.189 1.00 89.50 477 ALA A C 1
ATOM 3734 O O . ALA A 1 477 ? -0.307 -21.917 -11.190 1.00 89.50 477 ALA A O 1
ATOM 3735 N N . ASN A 1 478 ? -1.683 -23.611 -10.713 1.00 92.06 478 ASN A N 1
ATOM 3736 C CA . ASN A 1 478 ? -2.769 -22.797 -10.160 1.00 92.06 478 ASN A CA 1
ATOM 3737 C C . ASN A 1 478 ? -2.873 -22.843 -8.623 1.00 92.06 478 ASN A C 1
ATOM 3739 O O . ASN A 1 478 ? -3.854 -22.339 -8.075 1.00 92.06 478 ASN A O 1
ATOM 3743 N N . ALA A 1 479 ? -1.897 -23.426 -7.916 1.00 94.81 479 ALA A N 1
ATOM 3744 C CA . ALA A 1 479 ? -1.945 -23.608 -6.462 1.00 94.81 479 ALA A CA 1
ATOM 3745 C C . ALA A 1 479 ? -2.147 -22.285 -5.709 1.00 94.81 479 ALA A C 1
ATOM 3747 O O . ALA A 1 479 ? -2.972 -22.215 -4.797 1.00 94.81 479 ALA A O 1
ATOM 3748 N N . ALA A 1 480 ? -1.456 -21.221 -6.132 1.00 95.44 480 ALA A N 1
ATOM 3749 C CA . ALA A 1 480 ? -1.578 -19.893 -5.535 1.00 95.44 480 ALA A CA 1
ATOM 3750 C C . ALA A 1 480 ? -2.997 -19.322 -5.668 1.00 95.44 480 ALA A C 1
ATOM 3752 O O . ALA A 1 480 ? -3.565 -18.849 -4.684 1.00 95.44 480 ALA A O 1
ATOM 3753 N N . HIS A 1 481 ? -3.599 -19.428 -6.856 1.00 95.31 481 HIS A N 1
ATOM 3754 C CA . HIS A 1 481 ? -4.960 -18.952 -7.084 1.00 95.31 481 HIS A CA 1
ATOM 3755 C C . HIS A 1 481 ? -5.984 -19.766 -6.289 1.00 95.31 481 HIS A C 1
ATOM 3757 O O . HIS A 1 481 ? -6.818 -19.175 -5.609 1.00 95.31 481 HIS A O 1
ATOM 3763 N N . MET A 1 482 ? -5.900 -21.101 -6.307 1.00 95.75 482 MET A N 1
ATOM 3764 C CA . MET A 1 482 ? -6.826 -21.949 -5.544 1.00 95.75 482 MET A CA 1
ATOM 3765 C C . MET A 1 482 ? -6.732 -21.663 -4.042 1.00 95.75 482 MET A C 1
ATOM 3767 O O . MET A 1 482 ? -7.746 -21.430 -3.391 1.00 95.75 482 MET A O 1
ATOM 3771 N N . THR A 1 483 ? -5.510 -21.559 -3.513 1.00 97.00 483 THR A N 1
ATOM 3772 C CA . THR A 1 483 ? -5.269 -21.231 -2.100 1.00 97.00 483 THR A CA 1
ATOM 3773 C C . THR A 1 483 ? -5.837 -19.862 -1.732 1.00 97.00 483 THR A C 1
ATOM 3775 O O . THR A 1 483 ? -6.518 -19.728 -0.715 1.00 97.00 483 THR A O 1
ATOM 3778 N N . ALA A 1 484 ? -5.595 -18.838 -2.558 1.00 97.06 484 ALA A N 1
ATOM 3779 C CA . ALA A 1 484 ? -6.152 -17.507 -2.339 1.00 97.06 484 ALA A CA 1
ATOM 3780 C C . ALA A 1 484 ? -7.687 -17.530 -2.394 1.00 97.06 484 ALA A C 1
ATOM 3782 O O . ALA A 1 484 ? -8.344 -16.974 -1.514 1.00 97.06 484 ALA A O 1
ATOM 3783 N N . GLY A 1 485 ? -8.255 -18.221 -3.385 1.00 96.44 485 GLY A N 1
ATOM 3784 C CA . GLY A 1 485 ? -9.691 -18.360 -3.600 1.00 96.44 485 GLY A CA 1
ATOM 3785 C C . GLY A 1 485 ? -10.417 -19.030 -2.434 1.00 96.44 485 GLY A C 1
ATOM 3786 O O . GLY A 1 485 ? -11.476 -18.541 -2.026 1.00 96.44 485 GLY A O 1
ATOM 3787 N N . ASP A 1 486 ? -9.841 -20.094 -1.877 1.00 96.12 486 ASP A N 1
ATOM 3788 C CA . ASP A 1 486 ? -10.359 -20.790 -0.698 1.00 96.12 486 ASP A CA 1
ATOM 3789 C C . ASP A 1 486 ? -10.248 -19.918 0.550 1.00 96.12 486 ASP A C 1
ATOM 3791 O O . ASP A 1 486 ? -11.196 -19.798 1.339 1.00 96.12 486 ASP A O 1
ATOM 3795 N N . PHE A 1 487 ? -9.102 -19.249 0.705 1.00 96.12 487 PHE A N 1
ATOM 3796 C CA . PHE A 1 487 ? -8.840 -18.404 1.855 1.00 96.12 487 PHE A CA 1
ATOM 3797 C C . PHE A 1 487 ? -9.829 -17.239 1.943 1.00 96.12 487 PHE A C 1
ATOM 3799 O O . PHE A 1 487 ? -10.414 -17.037 3.011 1.00 96.12 487 PHE A O 1
ATOM 3806 N N . ILE A 1 488 ? -10.097 -16.532 0.839 1.00 95.88 488 ILE A N 1
ATOM 3807 C CA . ILE A 1 488 ? -11.042 -15.403 0.844 1.00 95.88 488 ILE A CA 1
ATOM 3808 C C . ILE A 1 488 ? -12.499 -15.833 1.075 1.00 95.88 488 ILE A C 1
ATOM 3810 O O . ILE A 1 488 ? -13.311 -15.047 1.554 1.00 95.88 488 ILE A O 1
ATOM 3814 N N . THR A 1 489 ? -12.856 -17.092 0.807 1.00 94.88 489 THR A N 1
ATOM 3815 C CA . THR A 1 489 ? -14.188 -17.618 1.164 1.00 94.88 489 THR A CA 1
ATOM 3816 C C . THR A 1 489 ? -14.308 -18.090 2.603 1.00 94.88 489 THR A C 1
ATOM 3818 O O . THR A 1 489 ? -15.430 -18.223 3.101 1.00 94.88 489 THR A O 1
ATOM 3821 N N . SER A 1 490 ? -13.181 -18.318 3.277 1.00 95.00 490 SER A N 1
ATOM 3822 C CA . SER A 1 490 ? -13.159 -18.855 4.633 1.00 95.00 490 SER A CA 1
ATOM 3823 C C . SER A 1 490 ? -13.757 -17.890 5.662 1.00 95.00 490 SER A C 1
ATOM 3825 O O . SER A 1 490 ? -13.606 -16.666 5.586 1.00 95.00 490 SER A O 1
ATOM 3827 N N . ASP A 1 491 ? -14.367 -18.447 6.709 1.00 92.19 491 ASP A N 1
ATOM 3828 C CA . ASP A 1 491 ? -14.855 -17.652 7.841 1.00 92.19 491 ASP A CA 1
ATOM 3829 C C . ASP A 1 491 ? -13.717 -16.932 8.570 1.00 92.19 491 ASP A C 1
ATOM 3831 O O . ASP A 1 491 ? -13.921 -15.853 9.122 1.00 92.19 491 ASP A O 1
ATOM 3835 N N . LYS A 1 492 ? -12.496 -17.488 8.526 1.00 89.88 492 LYS A N 1
ATOM 3836 C CA . LYS A 1 492 ? -11.296 -16.862 9.096 1.00 89.88 492 LYS A CA 1
ATOM 3837 C C . LYS A 1 492 ? -11.017 -15.509 8.444 1.00 89.88 492 LYS A C 1
ATOM 3839 O O . LYS A 1 492 ? -10.784 -14.536 9.159 1.00 89.88 492 LYS A O 1
ATOM 3844 N N . TRP A 1 493 ? -11.086 -15.433 7.115 1.00 91.88 493 TRP A N 1
ATOM 3845 C CA . TRP A 1 493 ? -10.893 -14.187 6.375 1.00 91.88 493 TRP A CA 1
ATOM 3846 C C . TRP A 1 493 ? -12.006 -13.174 6.649 1.00 91.88 493 TRP A C 1
ATOM 3848 O O . TRP A 1 493 ? -11.736 -12.022 7.001 1.00 91.88 493 TRP A O 1
ATOM 3858 N N . LYS A 1 494 ? -13.268 -13.618 6.606 1.00 88.12 494 LYS A N 1
ATOM 3859 C CA . LYS A 1 494 ? -14.434 -12.772 6.921 1.00 88.12 494 LYS A CA 1
ATOM 3860 C C . LYS A 1 494 ? -14.371 -12.215 8.347 1.00 88.12 494 LYS A C 1
ATOM 3862 O O . LYS A 1 494 ? -14.703 -11.049 8.578 1.00 88.12 494 LYS A O 1
ATOM 3867 N N . ALA A 1 495 ? -13.887 -13.022 9.291 1.00 84.31 495 ALA A N 1
ATOM 3868 C CA . ALA A 1 495 ? -13.691 -12.655 10.688 1.00 84.31 495 ALA A CA 1
ATOM 3869 C C . ALA A 1 495 ? -12.423 -11.819 10.943 1.00 84.31 495 ALA A C 1
ATOM 3871 O O . ALA A 1 495 ? -12.205 -11.393 12.083 1.00 84.31 495 ALA A O 1
ATOM 3872 N N . GLN A 1 496 ? -11.584 -11.547 9.934 1.00 83.75 496 GLN A N 1
ATOM 3873 C CA . GLN A 1 496 ? -10.339 -10.801 10.109 1.00 83.75 496 GLN A CA 1
ATOM 3874 C C . GLN A 1 496 ? -10.590 -9.293 10.219 1.00 83.75 496 GLN A C 1
ATOM 3876 O O . GLN A 1 496 ? -10.430 -8.520 9.278 1.00 83.75 496 GLN A O 1
ATOM 3881 N N . LYS A 1 497 ? -10.948 -8.861 11.426 1.00 77.88 497 LYS A N 1
ATOM 3882 C CA . LYS A 1 497 ? -11.346 -7.482 11.763 1.00 77.88 497 LYS A CA 1
ATOM 3883 C C . LYS A 1 497 ? -10.251 -6.422 11.610 1.00 77.88 497 LYS A C 1
ATOM 3885 O O . LYS A 1 497 ? -10.532 -5.234 11.681 1.00 77.88 497 LYS A O 1
ATOM 3890 N N . LYS A 1 498 ? -8.991 -6.842 11.467 1.00 83.69 498 LYS A N 1
ATOM 3891 C CA . LYS A 1 498 ? -7.848 -5.925 11.323 1.00 83.69 498 LYS A CA 1
ATOM 3892 C C . LYS A 1 498 ? -7.725 -5.351 9.910 1.00 83.69 498 LYS A C 1
ATOM 3894 O O . LYS A 1 498 ? -7.185 -4.257 9.766 1.00 83.69 498 LYS A O 1
ATOM 3899 N N . VAL A 1 499 ? -8.210 -6.095 8.915 1.00 90.00 499 VAL A N 1
ATOM 3900 C CA . VAL A 1 499 ? -8.152 -5.730 7.496 1.00 90.00 499 VAL A CA 1
ATOM 3901 C C . VAL A 1 499 ? -9.281 -4.751 7.210 1.00 90.00 499 VAL A C 1
ATOM 3903 O O . VAL A 1 499 ? -10.415 -4.958 7.655 1.00 90.00 499 VAL A O 1
ATOM 3906 N N . TYR A 1 500 ? -8.967 -3.685 6.480 1.00 92.31 500 TYR A N 1
ATOM 3907 C CA . TYR A 1 500 ? -9.977 -2.743 6.021 1.00 92.31 500 TYR A CA 1
ATOM 3908 C C . TYR A 1 500 ? -10.940 -3.418 5.043 1.00 92.31 500 TYR A C 1
ATOM 3910 O O . TYR A 1 500 ? -10.520 -4.169 4.165 1.00 92.31 500 TYR A O 1
ATOM 3918 N N . LEU A 1 501 ? -12.235 -3.142 5.169 1.00 93.00 501 LEU A N 1
ATOM 3919 C CA . LEU A 1 501 ? -13.253 -3.709 4.294 1.00 93.00 501 LEU A CA 1
ATOM 3920 C C . LEU A 1 501 ? -13.009 -3.387 2.815 1.00 93.00 501 LEU A C 1
ATOM 3922 O O . LEU A 1 501 ? -13.063 -4.324 2.024 1.00 93.00 501 LEU A O 1
ATOM 3926 N N . PRO A 1 502 ? -12.650 -2.151 2.421 1.00 94.81 502 PRO A N 1
ATOM 3927 C CA . PRO A 1 502 ? -12.309 -1.877 1.029 1.00 94.81 502 PRO A CA 1
ATOM 3928 C C . PRO A 1 502 ? -11.105 -2.682 0.531 1.00 94.81 502 PRO A C 1
ATOM 3930 O O . PRO A 1 502 ? -11.141 -3.183 -0.584 1.00 94.81 502 PRO A O 1
ATOM 3933 N N . VAL A 1 503 ? -10.075 -2.890 1.364 1.00 96.81 503 VAL A N 1
ATOM 3934 C CA . VAL A 1 503 ? -8.924 -3.744 1.007 1.00 96.81 503 VAL A CA 1
ATOM 3935 C C . VAL A 1 503 ? -9.368 -5.183 0.788 1.00 96.81 503 VAL A C 1
ATOM 3937 O O . VAL A 1 503 ? -8.982 -5.818 -0.188 1.00 96.81 503 VAL A O 1
ATOM 3940 N N . ARG A 1 504 ? -10.232 -5.691 1.669 1.00 95.62 504 ARG A N 1
ATOM 3941 C CA . ARG A 1 504 ? -10.812 -7.024 1.529 1.00 95.62 504 ARG A CA 1
ATOM 3942 C C . ARG A 1 504 ? -11.567 -7.175 0.209 1.00 95.62 504 ARG A C 1
ATOM 3944 O O . ARG A 1 504 ? -11.333 -8.136 -0.512 1.00 95.62 504 ARG A O 1
ATOM 3951 N N . GLN A 1 505 ? -12.449 -6.227 -0.093 1.00 95.00 505 GLN A N 1
ATOM 3952 C CA . GLN A 1 505 ? -13.254 -6.248 -1.311 1.00 95.00 505 GLN A CA 1
ATOM 3953 C C . GLN A 1 505 ? -12.375 -6.104 -2.562 1.00 95.00 505 GLN A C 1
ATOM 3955 O O . GLN A 1 505 ? -12.592 -6.822 -3.529 1.00 95.00 505 GLN A O 1
ATOM 3960 N N . ALA A 1 506 ? -11.338 -5.263 -2.523 1.00 96.56 506 ALA A N 1
ATOM 3961 C CA . ALA A 1 506 ? -10.340 -5.155 -3.586 1.00 96.56 506 ALA A CA 1
ATOM 3962 C C . ALA A 1 506 ? -9.619 -6.489 -3.853 1.00 96.56 506 ALA A C 1
ATOM 3964 O O . ALA A 1 506 ? -9.511 -6.908 -5.003 1.00 96.56 506 ALA A O 1
ATOM 3965 N N . ILE A 1 507 ? -9.174 -7.190 -2.803 1.00 97.19 507 ILE A N 1
ATOM 3966 C CA . ILE A 1 507 ? -8.569 -8.527 -2.929 1.00 97.19 507 ILE A CA 1
ATOM 3967 C C . ILE A 1 507 ? -9.566 -9.510 -3.551 1.00 97.19 507 ILE A C 1
ATOM 3969 O O . ILE A 1 507 ? -9.206 -10.256 -4.457 1.00 97.19 507 ILE A O 1
ATOM 3973 N N . GLU A 1 508 ? -10.817 -9.509 -3.089 1.00 95.62 508 GLU A N 1
ATOM 3974 C CA . GLU A 1 508 ? -11.862 -10.394 -3.610 1.00 95.62 508 GLU A CA 1
ATOM 3975 C C . GLU A 1 508 ? -12.120 -10.154 -5.104 1.00 95.62 508 GLU A C 1
ATOM 3977 O O . GLU A 1 508 ? -12.128 -11.123 -5.859 1.00 95.62 508 GLU A O 1
ATOM 3982 N N . ILE A 1 509 ? -12.229 -8.890 -5.533 1.00 95.06 509 ILE A N 1
ATOM 3983 C CA . ILE A 1 509 ? -12.385 -8.492 -6.943 1.00 95.06 509 ILE A CA 1
ATOM 3984 C C . ILE A 1 509 ? -11.207 -8.977 -7.793 1.00 95.06 509 ILE A C 1
ATOM 3986 O O . ILE A 1 509 ? -11.411 -9.454 -8.907 1.00 95.06 509 ILE A O 1
ATOM 3990 N N . CYS A 1 510 ? -9.980 -8.853 -7.281 1.00 96.31 510 CYS A N 1
ATOM 3991 C CA . CYS A 1 510 ? -8.777 -9.213 -8.027 1.00 96.31 510 CYS A CA 1
ATOM 3992 C C . CYS A 1 510 ? -8.507 -10.723 -8.082 1.00 96.31 510 CYS A C 1
ATOM 3994 O O . CYS A 1 510 ? -7.895 -11.183 -9.037 1.00 96.31 510 CYS A O 1
ATOM 3996 N N . VAL A 1 511 ? -8.894 -11.490 -7.056 1.00 95.62 511 VAL A N 1
ATOM 3997 C CA . VAL A 1 511 ? -8.664 -12.947 -6.997 1.00 95.62 511 VAL A CA 1
ATOM 3998 C C . VAL A 1 511 ? -9.800 -13.712 -7.667 1.00 95.62 511 VAL A C 1
ATOM 4000 O O . VAL A 1 511 ? -9.551 -14.679 -8.378 1.00 95.62 511 VAL A O 1
ATOM 4003 N N . LYS A 1 512 ? -11.052 -13.304 -7.443 1.00 90.12 512 LYS A N 1
ATOM 4004 C CA . LYS A 1 512 ? -12.233 -13.869 -8.102 1.00 90.12 512 LYS A CA 1
ATOM 4005 C C . LYS A 1 512 ? -12.792 -12.776 -8.996 1.00 90.12 512 LYS A C 1
ATOM 4007 O O . LYS A 1 512 ? -13.526 -11.935 -8.482 1.00 90.12 512 LYS A O 1
ATOM 4012 N N . PRO A 1 513 ? -12.450 -12.768 -10.297 1.00 71.94 513 PRO A N 1
ATOM 4013 C CA . PRO A 1 513 ? -12.791 -11.665 -11.167 1.00 71.94 513 PRO A CA 1
ATOM 4014 C C . PRO A 1 513 ? -14.305 -11.618 -11.259 1.00 71.94 513 PRO A C 1
ATOM 4016 O O . PRO A 1 513 ? -14.940 -12.431 -11.936 1.00 71.94 513 PRO A O 1
ATOM 4019 N N . ASP A 1 514 ? -14.890 -10.677 -10.529 1.00 72.31 514 ASP A N 1
ATOM 4020 C CA . ASP A 1 514 ? -16.289 -10.348 -10.666 1.00 72.31 514 ASP A CA 1
ATOM 4021 C C . ASP A 1 514 ? -16.422 -9.681 -12.030 1.00 72.31 514 ASP A C 1
ATOM 4023 O O . ASP A 1 514 ? -16.129 -8.496 -12.203 1.00 72.31 514 ASP A O 1
ATOM 4027 N N . THR A 1 515 ? -16.807 -10.478 -13.027 1.00 76.31 515 THR A N 1
ATOM 4028 C CA . THR A 1 515 ? -17.038 -10.000 -14.396 1.00 76.31 515 THR A CA 1
ATOM 4029 C C . THR A 1 515 ? -18.060 -8.861 -14.449 1.00 76.31 515 THR A C 1
ATOM 4031 O O . THR A 1 515 ? -18.032 -8.083 -15.397 1.00 76.31 515 THR A O 1
ATOM 4034 N N . GLY A 1 516 ? -18.900 -8.686 -13.418 1.00 81.38 516 GLY A N 1
ATOM 4035 C CA . GLY A 1 516 ? -19.771 -7.521 -13.274 1.00 81.38 516 GLY A CA 1
ATOM 4036 C C . GLY A 1 516 ? -19.035 -6.232 -12.885 1.00 81.38 516 GLY A C 1
ATOM 4037 O O . GLY A 1 516 ? -19.481 -5.144 -13.242 1.00 81.38 516 GLY A O 1
ATOM 4038 N N . GLN A 1 517 ? -17.899 -6.325 -12.188 1.00 86.19 517 GLN A N 1
ATOM 4039 C CA . GLN A 1 517 ? -17.100 -5.167 -11.768 1.00 86.19 517 GLN A CA 1
ATOM 4040 C C . GLN A 1 517 ? -15.955 -4.860 -12.733 1.00 86.19 517 GLN A C 1
ATOM 4042 O O . GLN A 1 517 ? -15.837 -3.722 -13.188 1.00 86.19 517 GLN A O 1
ATOM 4047 N N . LEU A 1 518 ? -15.133 -5.864 -13.058 1.00 89.56 518 LEU A N 1
ATOM 4048 C CA . LEU A 1 518 ? -13.979 -5.706 -13.952 1.00 89.56 518 LEU A CA 1
ATOM 4049 C C . LEU A 1 518 ? -14.363 -5.729 -15.437 1.00 89.56 518 LEU A C 1
ATOM 4051 O O . LEU A 1 518 ? -13.611 -5.225 -16.272 1.00 89.56 518 LEU A O 1
ATOM 4055 N N . GLY A 1 519 ? -15.540 -6.265 -15.767 1.00 89.38 519 GLY A N 1
ATOM 4056 C CA . GLY A 1 519 ? -15.936 -6.538 -17.143 1.00 89.38 519 GLY A CA 1
ATOM 4057 C C . GLY A 1 519 ? -15.227 -7.766 -17.719 1.00 89.38 519 GLY A C 1
ATOM 4058 O O . GLY A 1 519 ? -14.396 -8.403 -17.073 1.00 89.38 519 GLY A O 1
ATOM 4059 N N . THR A 1 520 ? -15.570 -8.100 -18.959 1.00 88.12 520 THR A N 1
ATOM 4060 C CA . THR A 1 520 ? -14.883 -9.126 -19.763 1.00 88.12 520 THR A CA 1
ATOM 4061 C C . THR A 1 520 ? -14.094 -8.526 -20.920 1.00 88.12 520 THR A C 1
ATOM 4063 O O . THR A 1 520 ? -13.352 -9.244 -21.577 1.00 88.12 520 THR A O 1
ATOM 4066 N N . ASP A 1 521 ? -14.280 -7.232 -21.185 1.00 86.69 521 ASP A N 1
ATOM 4067 C CA . ASP A 1 521 ? -13.614 -6.502 -22.256 1.00 86.69 521 ASP A CA 1
ATOM 4068 C C . ASP A 1 521 ? -12.212 -6.063 -21.800 1.00 86.69 521 ASP A C 1
ATOM 4070 O O . ASP A 1 521 ? -12.103 -5.201 -20.916 1.00 86.69 521 ASP A O 1
ATOM 4074 N N . PRO A 1 522 ? -11.136 -6.618 -22.386 1.00 84.50 522 PRO A N 1
ATOM 4075 C CA . PRO A 1 522 ? -9.778 -6.226 -22.039 1.00 84.50 522 PRO A CA 1
ATOM 4076 C C . PRO A 1 522 ? -9.497 -4.740 -22.284 1.00 84.50 522 PRO A C 1
ATOM 4078 O O . PRO A 1 522 ? -8.708 -4.158 -21.549 1.00 84.50 522 PRO A O 1
ATOM 4081 N N . ALA A 1 523 ? -10.169 -4.094 -23.245 1.00 85.12 523 ALA A N 1
ATOM 4082 C CA . ALA A 1 523 ? -9.966 -2.670 -23.520 1.00 85.12 523 ALA A CA 1
ATOM 4083 C C . ALA A 1 523 ? -10.441 -1.776 -22.361 1.00 85.12 523 ALA A C 1
ATOM 4085 O O . ALA A 1 523 ? -9.973 -0.651 -22.198 1.00 85.12 523 ALA A O 1
ATOM 4086 N N . ARG A 1 524 ? -11.363 -2.282 -21.532 1.00 89.94 524 ARG A N 1
ATOM 4087 C CA . ARG A 1 524 ? -11.949 -1.553 -20.397 1.00 89.94 524 ARG A CA 1
ATOM 4088 C C . ARG A 1 524 ? -11.451 -2.028 -19.043 1.00 89.94 524 ARG A C 1
ATOM 4090 O O . ARG A 1 524 ? -11.700 -1.365 -18.035 1.00 89.94 524 ARG A O 1
ATOM 4097 N N . VAL A 1 525 ? -10.744 -3.155 -18.988 1.00 91.94 525 VAL A N 1
ATOM 4098 C CA . VAL A 1 525 ? -10.329 -3.755 -17.716 1.00 91.94 525 VAL A CA 1
ATOM 4099 C C . VAL A 1 525 ? -9.423 -2.822 -16.914 1.00 91.94 525 VAL A C 1
ATOM 4101 O O . VAL A 1 525 ? -9.544 -2.754 -15.695 1.00 91.94 525 VAL A O 1
ATOM 4104 N N . ARG A 1 526 ? -8.568 -2.040 -17.582 1.00 91.75 526 ARG A N 1
ATOM 4105 C CA . ARG A 1 526 ? -7.690 -1.069 -16.924 1.00 91.75 526 ARG A CA 1
ATOM 4106 C C . ARG A 1 526 ? -8.477 0.065 -16.265 1.00 91.75 526 ARG A C 1
ATOM 4108 O O . ARG A 1 526 ? -8.207 0.407 -15.116 1.00 91.75 526 ARG A O 1
ATOM 4115 N N . GLU A 1 527 ? -9.468 0.624 -16.957 1.00 91.50 527 GLU A N 1
ATOM 4116 C CA . GLU A 1 527 ? -10.371 1.639 -16.395 1.00 91.50 527 GLU A CA 1
ATOM 4117 C C . GLU A 1 527 ? -11.159 1.068 -15.207 1.00 91.50 527 GLU A C 1
ATOM 4119 O O . GLU A 1 527 ? -11.248 1.686 -14.145 1.00 91.50 527 GLU A O 1
ATOM 4124 N N . ASN A 1 528 ? -11.673 -0.156 -15.347 1.00 93.56 528 ASN A N 1
ATOM 4125 C CA . ASN A 1 528 ? -12.397 -0.825 -14.273 1.00 93.56 528 ASN A CA 1
ATOM 4126 C C . ASN A 1 528 ? -11.502 -1.156 -13.073 1.00 93.56 528 ASN A C 1
ATOM 4128 O O . ASN A 1 528 ? -11.948 -1.005 -11.939 1.00 93.56 528 ASN A O 1
ATOM 4132 N N . LEU A 1 529 ? -10.244 -1.550 -13.289 1.00 94.81 529 LEU A N 1
ATOM 4133 C CA . LEU A 1 529 ? -9.273 -1.774 -12.218 1.00 94.81 529 LEU A CA 1
ATOM 4134 C C . LEU A 1 529 ? -9.045 -0.489 -11.415 1.00 94.81 529 LEU A C 1
ATOM 4136 O O . LEU A 1 529 ? -9.047 -0.525 -10.185 1.00 94.81 529 LEU A O 1
ATOM 4140 N N . HIS A 1 530 ? -8.909 0.658 -12.084 1.00 94.00 530 HIS A N 1
ATOM 4141 C CA . HIS A 1 530 ? -8.801 1.939 -11.384 1.00 94.00 530 HIS A CA 1
ATOM 4142 C C . HIS A 1 530 ? -10.046 2.247 -10.561 1.00 94.00 530 HIS A C 1
ATOM 4144 O O . HIS A 1 530 ? -9.953 2.428 -9.347 1.00 94.00 530 HIS A O 1
ATOM 4150 N N . ARG A 1 531 ? -11.213 2.215 -11.209 1.00 93.19 531 ARG A N 1
ATOM 4151 C CA . ARG A 1 531 ? -12.503 2.545 -10.597 1.00 93.19 531 ARG A CA 1
ATOM 4152 C C . ARG A 1 531 ? -12.840 1.649 -9.406 1.00 93.19 531 ARG A C 1
ATOM 4154 O O . ARG A 1 531 ? -13.343 2.139 -8.400 1.00 93.19 531 ARG A O 1
ATOM 4161 N N . CYS A 1 532 ? -12.604 0.345 -9.523 1.00 94.12 532 CYS A N 1
ATOM 4162 C CA . CYS A 1 532 ? -13.021 -0.641 -8.528 1.00 94.12 532 CYS A CA 1
ATOM 4163 C C . CYS A 1 532 ? -11.955 -0.924 -7.465 1.00 94.12 532 CYS A C 1
ATOM 4165 O O . CYS A 1 532 ? -12.309 -1.376 -6.382 1.00 94.12 532 CYS A O 1
ATOM 4167 N N . VAL A 1 533 ? -10.671 -0.682 -7.742 1.00 95.75 533 VAL A N 1
ATOM 4168 C CA . VAL A 1 533 ? -9.580 -1.075 -6.835 1.00 95.75 533 VAL A CA 1
ATOM 4169 C C . VAL A 1 533 ? -8.696 0.110 -6.472 1.00 95.75 533 VAL A C 1
ATOM 4171 O O . VAL A 1 533 ? -8.606 0.455 -5.296 1.00 95.75 533 VAL A O 1
ATOM 4174 N N . VAL A 1 534 ? -8.065 0.763 -7.449 1.00 95.00 534 VAL A N 1
ATOM 4175 C CA . VAL A 1 534 ? -7.042 1.791 -7.177 1.00 95.00 534 VAL A CA 1
ATOM 4176 C C . VAL A 1 534 ? -7.634 3.009 -6.477 1.00 95.00 534 VAL A C 1
ATOM 4178 O O . VAL A 1 534 ? -7.192 3.371 -5.385 1.00 95.00 534 VAL A O 1
ATOM 4181 N N . ALA A 1 535 ? -8.654 3.619 -7.078 1.00 92.75 535 ALA A N 1
ATOM 4182 C CA . ALA A 1 535 ? -9.246 4.850 -6.580 1.00 92.75 535 ALA A CA 1
ATOM 4183 C C . ALA A 1 535 ? -9.880 4.671 -5.186 1.00 92.75 535 ALA A C 1
ATOM 4185 O O . ALA A 1 535 ? -9.587 5.471 -4.292 1.00 92.75 535 ALA A O 1
ATOM 4186 N N . PRO A 1 536 ? -10.651 3.595 -4.914 1.00 94.38 536 PRO A N 1
ATOM 4187 C CA . PRO A 1 536 ? -11.145 3.340 -3.567 1.00 94.38 536 PRO A CA 1
ATOM 4188 C C . PRO A 1 536 ? -10.042 3.100 -2.529 1.00 94.38 536 PRO A C 1
ATOM 4190 O O . PRO A 1 536 ? -10.183 3.545 -1.392 1.00 94.38 536 PRO A O 1
ATOM 4193 N N . LEU A 1 537 ? -8.940 2.423 -2.878 1.00 95.50 537 LEU A N 1
ATOM 4194 C CA . LEU A 1 537 ? -7.816 2.240 -1.952 1.00 95.50 537 LEU A CA 1
ATOM 4195 C C . LEU A 1 537 ? -7.122 3.569 -1.626 1.00 95.50 537 LEU A C 1
ATOM 4197 O O . LEU A 1 537 ? -6.789 3.806 -0.463 1.00 95.50 537 LEU A O 1
ATOM 4201 N N . GLY A 1 538 ? -6.966 4.453 -2.615 1.00 92.62 538 GLY A N 1
ATOM 4202 C CA . GLY A 1 538 ? -6.425 5.799 -2.416 1.00 92.62 538 GLY A CA 1
ATOM 4203 C C . GLY A 1 538 ? -7.321 6.650 -1.517 1.00 92.62 538 GLY A C 1
ATOM 4204 O O . GLY A 1 538 ? -6.853 7.221 -0.530 1.00 92.62 538 GLY A O 1
ATOM 4205 N N . ALA A 1 539 ? -8.631 6.651 -1.787 1.00 90.75 539 ALA A N 1
ATOM 4206 C CA . ALA A 1 539 ? -9.627 7.337 -0.965 1.00 90.75 539 ALA A CA 1
ATOM 4207 C C . ALA A 1 539 ? -9.650 6.801 0.476 1.00 90.75 539 ALA A C 1
ATOM 4209 O O . ALA A 1 539 ? -9.649 7.583 1.430 1.00 90.75 539 ALA A O 1
ATOM 4210 N N . LEU A 1 540 ? -9.603 5.474 0.650 1.00 92.75 540 LEU A N 1
ATOM 4211 C CA . LEU A 1 540 ? -9.507 4.847 1.968 1.00 92.75 540 LEU A CA 1
ATOM 4212 C C . LEU A 1 540 ? -8.252 5.311 2.712 1.00 92.75 540 LEU A C 1
ATOM 4214 O O . LEU A 1 540 ? -8.339 5.616 3.901 1.00 92.75 540 LEU A O 1
ATOM 4218 N N . PHE A 1 541 ? -7.095 5.353 2.046 1.00 91.75 541 PHE A N 1
ATOM 4219 C CA . PHE A 1 541 ? -5.855 5.805 2.672 1.00 91.75 541 PHE A CA 1
ATOM 4220 C C . PHE A 1 541 ? -5.960 7.264 3.130 1.00 91.75 541 PHE A C 1
ATOM 4222 O O . PHE A 1 541 ? -5.663 7.556 4.290 1.00 91.75 541 PHE A O 1
ATOM 4229 N N . GLY A 1 542 ? -6.461 8.147 2.258 1.00 86.88 542 GLY A N 1
ATOM 4230 C CA . GLY A 1 542 ? -6.716 9.553 2.578 1.00 86.88 542 GLY A CA 1
ATOM 4231 C C . GLY A 1 542 ? -7.620 9.724 3.796 1.00 86.88 542 GLY A C 1
ATOM 4232 O O . GLY A 1 542 ? -7.277 10.446 4.731 1.00 86.88 542 GLY A O 1
ATOM 4233 N N . MET A 1 543 ? -8.728 8.980 3.842 1.00 83.94 543 MET A N 1
ATOM 4234 C CA . MET A 1 543 ? -9.644 8.982 4.985 1.00 83.94 543 MET A CA 1
ATOM 4235 C C . MET A 1 543 ? -9.010 8.437 6.269 1.00 83.94 543 MET A C 1
ATOM 4237 O O . MET A 1 543 ? -9.261 8.958 7.353 1.00 83.94 543 MET A O 1
ATOM 4241 N N . ALA A 1 544 ? -8.225 7.364 6.172 1.00 84.31 544 ALA A N 1
ATOM 4242 C CA . ALA A 1 544 ? -7.686 6.666 7.333 1.00 84.31 544 ALA A CA 1
ATOM 4243 C C . ALA A 1 544 ? -6.529 7.413 8.012 1.00 84.31 544 ALA A C 1
ATOM 4245 O O . ALA A 1 544 ? -6.321 7.234 9.216 1.00 84.31 544 ALA A O 1
ATOM 4246 N N . TYR A 1 545 ? -5.768 8.208 7.255 1.00 83.56 545 TYR A N 1
ATOM 4247 C CA . TYR A 1 545 ? -4.507 8.789 7.722 1.00 83.56 545 TYR A CA 1
ATOM 4248 C C . TYR A 1 545 ? -4.401 10.312 7.576 1.00 83.56 545 TYR A C 1
ATOM 4250 O O . TYR A 1 545 ? -3.340 10.844 7.892 1.00 83.56 545 TYR A O 1
ATOM 4258 N N . ASP A 1 546 ? -5.481 11.000 7.176 1.00 70.94 546 ASP A N 1
ATOM 4259 C CA . ASP A 1 546 ? -5.574 12.473 7.079 1.00 70.94 546 ASP A CA 1
ATOM 4260 C C . ASP A 1 546 ? -4.359 13.089 6.359 1.00 70.94 546 ASP A C 1
ATOM 4262 O O . ASP A 1 546 ? -3.831 14.127 6.753 1.00 70.94 546 ASP A O 1
ATOM 4266 N N . CYS A 1 547 ? -3.857 12.406 5.324 1.00 68.12 547 CYS A N 1
ATOM 4267 C CA . CYS A 1 547 ? -2.920 13.018 4.390 1.00 68.12 547 CYS A CA 1
ATOM 4268 C C . CYS A 1 547 ? -3.698 14.003 3.511 1.00 68.12 547 CYS A C 1
ATOM 4270 O O . CYS A 1 547 ? -4.886 13.777 3.289 1.00 68.12 547 CYS A O 1
ATOM 4272 N N . ASP A 1 548 ? -3.041 15.048 2.989 1.00 68.88 548 ASP A N 1
ATOM 4273 C CA . ASP A 1 548 ? -3.601 16.109 2.120 1.00 68.88 548 ASP A CA 1
ATOM 4274 C C . ASP A 1 548 ? -4.141 15.587 0.758 1.00 68.88 548 ASP A C 1
ATOM 4276 O O . ASP A 1 548 ? -3.882 16.149 -0.303 1.00 68.88 548 ASP A O 1
ATOM 4280 N N . GLY A 1 549 ? -4.848 14.458 0.749 1.00 67.94 549 GLY A N 1
ATOM 4281 C CA . GLY A 1 549 ? -5.403 13.777 -0.413 1.00 67.94 549 GLY A CA 1
ATOM 4282 C C . GLY A 1 549 ? -4.400 12.994 -1.260 1.00 67.94 549 GLY A C 1
ATOM 4283 O O . GLY A 1 549 ? -4.821 12.407 -2.246 1.00 67.94 549 GLY A O 1
ATOM 4284 N N . CYS A 1 550 ? -3.110 12.958 -0.909 1.00 84.00 550 CYS A N 1
ATOM 4285 C CA . CYS A 1 550 ? -2.065 12.364 -1.754 1.00 84.00 550 CYS A CA 1
ATOM 4286 C C . CYS A 1 550 ? -1.285 11.271 -0.999 1.00 84.00 550 CYS A C 1
ATOM 4288 O O . CYS A 1 550 ? -0.284 11.578 -0.339 1.00 84.00 550 CYS A O 1
ATOM 4290 N N . PRO A 1 551 ? -1.737 10.000 -1.057 1.00 89.12 551 PRO A N 1
ATOM 4291 C CA . PRO A 1 551 ? -1.043 8.878 -0.426 1.00 89.12 551 PRO A CA 1
ATOM 4292 C C . PRO A 1 551 ? 0.419 8.727 -0.868 1.00 89.12 551 PRO A C 1
ATOM 4294 O O . PRO A 1 551 ? 1.233 8.187 -0.135 1.00 89.12 551 PRO A O 1
ATOM 4297 N N . GLU A 1 552 ? 0.785 9.208 -2.048 1.00 88.38 552 GLU A N 1
ATOM 4298 C CA . GLU A 1 552 ? 2.113 9.012 -2.631 1.00 88.38 552 GLU A CA 1
ATOM 4299 C C . GLU A 1 552 ? 3.174 9.963 -2.073 1.00 88.38 552 GLU A C 1
ATOM 4301 O O . GLU A 1 552 ? 4.367 9.655 -2.037 1.00 88.38 552 GLU A O 1
ATOM 4306 N N . LYS A 1 553 ? 2.721 11.103 -1.543 1.00 86.38 553 LYS A N 1
ATOM 4307 C CA . LYS A 1 553 ? 3.557 12.037 -0.781 1.00 86.38 553 LYS A CA 1
ATOM 4308 C C . LYS A 1 553 ? 3.690 11.634 0.684 1.00 86.38 553 LYS A C 1
ATOM 4310 O O . LYS A 1 553 ? 4.431 12.275 1.428 1.00 86.38 553 LYS A O 1
ATOM 4315 N N . PHE A 1 554 ? 2.969 10.599 1.115 1.00 88.50 554 PHE A N 1
ATOM 4316 C CA . PHE A 1 554 ? 3.036 10.120 2.481 1.00 88.50 554 PHE A CA 1
ATOM 4317 C C . PHE A 1 554 ? 4.330 9.330 2.715 1.00 88.50 554 PHE A C 1
ATOM 4319 O O . PHE A 1 554 ? 4.550 8.281 2.114 1.00 88.50 554 PHE A O 1
ATOM 4326 N N . ASP A 1 555 ? 5.162 9.814 3.637 1.00 88.69 555 ASP A N 1
ATOM 4327 C CA . ASP A 1 555 ? 6.398 9.152 4.053 1.00 88.69 555 ASP A CA 1
ATOM 4328 C C . ASP A 1 555 ? 6.199 8.430 5.405 1.00 88.69 555 ASP A C 1
ATOM 4330 O O . ASP A 1 555 ? 6.217 9.079 6.458 1.00 88.69 555 ASP A O 1
ATOM 4334 N N . PRO A 1 556 ? 6.010 7.093 5.426 1.00 86.44 556 PRO A N 1
ATOM 4335 C CA . PRO A 1 556 ? 5.972 6.304 6.663 1.00 86.44 556 PRO A CA 1
ATOM 4336 C C . PRO A 1 556 ? 7.346 6.164 7.343 1.00 86.44 556 PRO A C 1
ATOM 4338 O O . PRO A 1 556 ? 7.453 5.483 8.367 1.00 86.44 556 PRO A O 1
ATOM 4341 N N . GLY A 1 557 ? 8.407 6.728 6.765 1.00 87.50 557 GLY A N 1
ATOM 4342 C CA . GLY A 1 557 ? 9.787 6.418 7.096 1.00 87.50 557 GLY A CA 1
ATOM 4343 C C . GLY A 1 557 ? 10.222 5.041 6.572 1.00 87.50 557 GLY A C 1
ATOM 4344 O O . GLY A 1 557 ? 9.401 4.245 6.087 1.00 87.50 557 GLY A O 1
ATOM 4345 N N . PRO A 1 558 ? 11.521 4.719 6.694 1.00 87.56 558 PRO A N 1
ATOM 4346 C CA . PRO A 1 558 ? 12.071 3.472 6.182 1.00 87.56 558 PRO A CA 1
ATOM 4347 C C . PRO A 1 558 ? 11.477 2.234 6.863 1.00 87.56 558 PRO A C 1
ATOM 4349 O O . PRO A 1 558 ? 11.061 2.259 8.029 1.00 87.56 558 PRO A O 1
ATOM 4352 N N . MET A 1 559 ? 11.459 1.119 6.134 1.00 89.31 559 MET A N 1
ATOM 4353 C CA . MET A 1 559 ? 11.128 -0.191 6.691 1.00 89.31 559 MET A CA 1
ATOM 4354 C C . MET A 1 559 ? 12.354 -0.805 7.354 1.00 89.31 559 MET A C 1
ATOM 4356 O O . MET A 1 559 ? 13.441 -0.811 6.779 1.00 89.31 559 MET A O 1
ATOM 4360 N N . ASN A 1 560 ? 12.163 -1.371 8.545 1.00 87.38 560 ASN A N 1
ATOM 4361 C CA . ASN A 1 560 ? 13.190 -2.187 9.179 1.00 87.38 560 ASN A CA 1
ATOM 4362 C C . ASN A 1 560 ? 13.211 -3.562 8.511 1.00 87.38 560 ASN A C 1
ATOM 4364 O O . ASN A 1 560 ? 12.199 -4.266 8.534 1.00 87.38 560 ASN A O 1
ATOM 4368 N N . PHE A 1 561 ? 14.362 -3.942 7.969 1.00 86.81 561 PHE A N 1
ATOM 4369 C CA . PHE A 1 561 ? 14.594 -5.261 7.406 1.00 86.81 561 PHE A CA 1
ATOM 4370 C C . PHE A 1 561 ? 15.708 -5.961 8.185 1.00 86.81 561 PHE A C 1
ATOM 4372 O O . PHE A 1 561 ? 16.834 -5.467 8.290 1.00 86.81 561 PHE A O 1
ATOM 4379 N N . GLU A 1 562 ? 15.368 -7.102 8.779 1.00 84.94 562 GLU A N 1
ATOM 4380 C CA . GLU A 1 562 ? 16.333 -7.968 9.447 1.00 84.94 562 GLU A CA 1
ATOM 4381 C C . GLU A 1 562 ? 16.954 -8.876 8.388 1.00 84.94 562 GLU A C 1
ATOM 4383 O O . GLU A 1 562 ? 16.330 -9.833 7.928 1.00 84.94 562 GLU A O 1
ATOM 4388 N N . SER A 1 563 ? 18.185 -8.552 7.990 1.00 73.50 563 SER A N 1
ATOM 4389 C CA . SER A 1 563 ? 19.029 -9.418 7.168 1.00 73.50 563 SER A CA 1
ATOM 4390 C C . SER A 1 563 ? 19.423 -10.648 7.989 1.00 73.50 563 SER A C 1
ATOM 4392 O O . SER A 1 563 ? 20.504 -10.701 8.567 1.00 73.50 563 SER A O 1
ATOM 4394 N N . SER A 1 564 ? 18.508 -11.603 8.125 1.00 63.75 564 SER A N 1
ATOM 4395 C CA . SER A 1 564 ? 18.747 -12.840 8.878 1.00 63.75 564 SER A CA 1
ATOM 4396 C C . SER A 1 564 ? 19.539 -13.877 8.075 1.00 63.75 564 SER A C 1
ATOM 4398 O O . SER A 1 564 ? 20.128 -14.764 8.684 1.00 63.75 564 SER A O 1
ATOM 4400 N N . ASP A 1 565 ? 19.627 -13.715 6.748 1.00 53.84 565 ASP A N 1
ATOM 4401 C CA . ASP A 1 565 ? 20.082 -14.775 5.838 1.00 53.84 565 ASP A CA 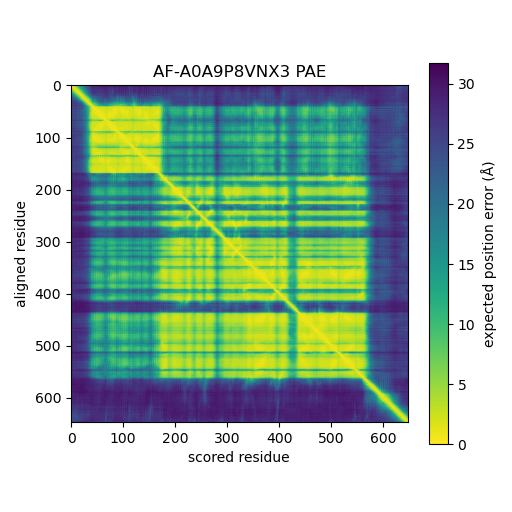1
ATOM 4402 C C . ASP A 1 565 ? 21.241 -14.396 4.904 1.00 53.84 565 ASP A C 1
ATOM 4404 O O . ASP A 1 565 ? 21.619 -15.213 4.065 1.00 53.84 565 ASP A O 1
ATOM 4408 N N . GLU A 1 566 ? 21.829 -13.198 5.006 1.00 53.19 566 GLU A N 1
ATOM 4409 C CA . GLU A 1 566 ? 23.095 -12.971 4.296 1.00 53.19 566 GLU A CA 1
ATOM 4410 C C . GLU A 1 566 ? 24.256 -13.485 5.153 1.00 53.19 566 GLU A C 1
ATOM 4412 O O . GLU A 1 566 ? 24.431 -13.007 6.281 1.00 53.19 566 GLU A O 1
ATOM 4417 N N . PRO A 1 567 ? 25.054 -14.460 4.668 1.00 44.09 567 PRO A N 1
ATOM 4418 C CA . PRO A 1 567 ? 26.364 -14.678 5.250 1.00 44.09 567 PRO A CA 1
ATOM 4419 C C . PRO A 1 567 ? 27.087 -13.334 5.175 1.00 44.09 567 PRO A C 1
ATOM 4421 O O . PRO A 1 567 ? 27.210 -12.755 4.101 1.00 44.09 567 PRO A O 1
ATOM 4424 N N . CYS A 1 568 ? 27.491 -12.803 6.329 1.00 41.16 568 CYS A N 1
ATOM 4425 C CA . CYS A 1 568 ? 28.381 -11.654 6.390 1.00 41.16 568 CYS A CA 1
ATOM 4426 C C . CYS A 1 568 ? 29.618 -11.996 5.553 1.00 41.16 568 CYS A C 1
ATOM 4428 O O . CYS A 1 568 ? 30.505 -12.708 6.026 1.00 41.16 568 CYS A O 1
ATOM 4430 N N . ASP A 1 569 ? 29.680 -11.500 4.319 1.00 41.62 569 ASP A N 1
ATOM 4431 C CA . ASP A 1 569 ? 30.921 -11.395 3.568 1.00 41.62 569 ASP A CA 1
ATOM 4432 C C . ASP A 1 569 ? 31.772 -10.316 4.253 1.00 41.62 569 ASP A C 1
ATOM 4434 O O . ASP A 1 569 ? 31.960 -9.207 3.757 1.00 41.62 569 ASP A O 1
ATOM 4438 N N . ASP A 1 570 ? 32.319 -10.651 5.424 1.00 38.28 570 ASP A N 1
ATOM 4439 C CA . ASP A 1 570 ? 33.383 -9.915 6.117 1.00 38.28 570 ASP A CA 1
ATOM 4440 C C . ASP A 1 570 ? 34.725 -10.032 5.346 1.00 38.28 570 ASP A C 1
ATOM 4442 O O . ASP A 1 570 ? 35.807 -10.113 5.926 1.00 38.28 570 ASP A O 1
ATOM 4446 N N . ILE A 1 571 ? 34.680 -10.019 4.007 1.00 40.75 571 ILE A N 1
ATOM 4447 C CA . ILE A 1 571 ? 35.841 -10.023 3.107 1.00 40.75 571 ILE A CA 1
ATOM 4448 C C . ILE A 1 571 ? 35.919 -8.686 2.358 1.00 40.75 571 ILE A C 1
ATOM 4450 O O . ILE A 1 571 ? 36.086 -8.630 1.149 1.00 40.75 571 ILE A O 1
ATOM 4454 N N . TYR A 1 572 ? 35.850 -7.573 3.086 1.00 43.19 572 TYR A N 1
ATOM 4455 C CA . TYR A 1 572 ? 36.405 -6.298 2.614 1.00 43.19 572 TYR A CA 1
ATOM 4456 C C . TYR A 1 572 ? 37.244 -5.657 3.714 1.00 43.19 572 TYR A C 1
ATOM 4458 O O . TYR A 1 572 ? 37.025 -4.539 4.173 1.00 43.19 572 TYR A O 1
ATOM 4466 N N . SER A 1 573 ? 38.248 -6.404 4.156 1.00 35.53 573 SER A N 1
ATOM 4467 C CA . SER A 1 573 ? 39.463 -5.863 4.755 1.00 35.53 573 SER A CA 1
ATOM 4468 C C . SER A 1 573 ? 40.593 -6.817 4.398 1.00 35.53 573 SER A C 1
ATOM 4470 O O . SER A 1 573 ? 40.811 -7.809 5.081 1.00 35.53 573 SER A O 1
ATOM 4472 N N . VAL A 1 574 ? 41.285 -6.543 3.291 1.00 37.16 574 VAL A N 1
ATOM 4473 C CA . VAL A 1 574 ? 42.593 -7.139 2.999 1.00 37.16 574 VAL A CA 1
ATOM 4474 C C . VAL A 1 574 ? 43.648 -6.219 3.614 1.00 37.16 574 VAL A C 1
ATOM 4476 O O . VAL A 1 574 ? 43.865 -5.129 3.082 1.00 37.16 574 VAL A O 1
ATOM 4479 N N . PRO A 1 575 ? 44.334 -6.602 4.704 1.00 37.66 575 PRO A N 1
ATOM 4480 C CA . PRO A 1 575 ? 45.601 -5.996 5.053 1.00 37.66 575 PRO A CA 1
ATOM 4481 C C . PRO A 1 575 ? 46.732 -6.788 4.388 1.00 37.66 575 PRO A C 1
ATOM 4483 O O . PRO A 1 575 ? 46.940 -7.958 4.685 1.00 37.66 575 PRO A O 1
ATOM 4486 N N . GLY A 1 576 ? 47.492 -6.105 3.533 1.00 34.47 576 GLY A N 1
ATOM 4487 C CA . GLY A 1 576 ? 48.907 -6.399 3.302 1.00 34.47 576 GLY A CA 1
ATOM 4488 C C . GLY A 1 576 ? 49.231 -7.658 2.500 1.00 34.47 576 GLY A C 1
ATOM 4489 O O . GLY A 1 576 ? 49.368 -8.750 3.038 1.00 34.47 576 GLY A O 1
ATOM 4490 N N . SER A 1 577 ? 49.513 -7.450 1.214 1.00 37.75 577 SER A N 1
ATOM 4491 C CA . SER A 1 577 ? 50.392 -8.323 0.437 1.00 37.75 577 SER A CA 1
ATOM 4492 C C . SER A 1 577 ? 51.730 -8.503 1.167 1.00 37.75 577 SER A C 1
ATOM 4494 O O . SER A 1 577 ? 52.462 -7.533 1.376 1.00 37.75 577 SER A O 1
ATOM 4496 N N . ALA A 1 578 ? 52.051 -9.741 1.537 1.00 34.44 578 ALA A N 1
ATOM 4497 C CA . ALA A 1 578 ? 53.399 -10.158 1.886 1.00 34.44 578 ALA A CA 1
ATOM 4498 C C . ALA A 1 578 ? 53.756 -11.408 1.075 1.00 34.44 578 ALA A C 1
ATOM 4500 O O . ALA A 1 578 ? 53.177 -12.481 1.237 1.00 34.44 578 ALA A O 1
ATOM 4501 N N . HIS A 1 579 ? 54.724 -11.221 0.182 1.00 39.34 579 HIS A N 1
ATOM 4502 C CA . HIS A 1 579 ? 55.496 -12.253 -0.495 1.00 39.34 579 HIS A CA 1
ATOM 4503 C C . HIS A 1 579 ? 55.942 -13.391 0.435 1.00 39.34 579 HIS A C 1
ATOM 4505 O O . HIS A 1 579 ? 56.530 -13.120 1.477 1.00 39.34 579 HIS A O 1
ATOM 4511 N N . MET A 1 580 ? 55.812 -14.640 -0.027 1.00 34.28 580 MET A N 1
ATOM 4512 C CA . MET A 1 580 ? 56.856 -15.688 -0.027 1.00 34.28 580 MET A CA 1
ATOM 4513 C C . MET A 1 580 ? 56.257 -16.951 -0.673 1.00 34.28 580 MET A C 1
ATOM 4515 O O . MET A 1 580 ? 55.218 -17.424 -0.239 1.00 34.28 580 MET A O 1
ATOM 4519 N N . ARG A 1 581 ? 56.707 -17.384 -1.853 1.00 32.16 581 ARG A N 1
ATOM 4520 C CA . ARG A 1 581 ? 57.956 -18.090 -2.212 1.00 32.16 581 ARG A CA 1
ATOM 4521 C C . ARG A 1 581 ? 57.656 -19.582 -2.393 1.00 32.16 581 ARG A C 1
ATOM 4523 O O . ARG A 1 581 ? 57.383 -20.300 -1.439 1.00 32.16 581 ARG A O 1
ATOM 4530 N N . GLU A 1 582 ? 57.708 -20.001 -3.651 1.00 36.75 582 GLU A N 1
ATOM 4531 C CA . GLU A 1 582 ? 57.669 -21.388 -4.100 1.00 36.75 582 GLU A CA 1
ATOM 4532 C C . GLU A 1 582 ? 58.742 -22.226 -3.396 1.00 36.75 582 GLU A C 1
ATOM 4534 O O . GLU A 1 582 ? 59.898 -21.813 -3.314 1.00 36.75 582 GLU A O 1
ATOM 4539 N N . THR A 1 583 ? 58.380 -23.431 -2.955 1.00 34.06 583 THR A N 1
ATOM 4540 C CA . THR A 1 583 ? 59.289 -24.584 -2.985 1.00 34.06 583 THR A CA 1
ATOM 4541 C C . THR A 1 583 ? 58.501 -25.867 -3.235 1.00 34.06 583 THR A C 1
ATOM 4543 O O . THR A 1 583 ? 57.508 -26.178 -2.586 1.00 34.06 583 THR A O 1
ATOM 4546 N N . SER A 1 584 ? 58.982 -26.579 -4.242 1.00 39.50 584 SER A N 1
ATOM 4547 C CA . SER A 1 584 ? 58.655 -27.925 -4.693 1.00 39.50 584 SER A CA 1
ATOM 4548 C C . SER A 1 584 ? 59.042 -29.019 -3.689 1.00 39.50 584 SER A C 1
ATOM 4550 O O . SER A 1 584 ? 60.102 -28.914 -3.074 1.00 39.50 584 SER A O 1
ATOM 4552 N N . GLY A 1 585 ? 58.297 -30.134 -3.663 1.00 30.58 585 GLY A N 1
ATOM 4553 C CA . GLY A 1 585 ? 58.840 -31.438 -3.245 1.00 30.58 585 GLY A CA 1
ATOM 4554 C C . GLY A 1 585 ? 57.870 -32.405 -2.551 1.00 30.58 585 GLY A C 1
ATOM 4555 O O . GLY A 1 585 ? 57.777 -32.370 -1.336 1.00 30.58 585 GLY A O 1
ATOM 4556 N N . SER A 1 586 ? 57.195 -33.242 -3.354 1.00 33.38 586 SER A N 1
ATOM 4557 C CA . SER A 1 586 ? 56.928 -34.707 -3.271 1.00 33.38 586 SER A CA 1
ATOM 4558 C C . SER A 1 586 ? 56.867 -35.497 -1.925 1.00 33.38 586 SER A C 1
ATOM 4560 O O . SER A 1 586 ? 57.233 -35.010 -0.866 1.00 33.38 586 SER A O 1
ATOM 4562 N N . PRO A 1 587 ? 56.350 -36.747 -1.936 1.00 47.97 587 PRO A N 1
ATOM 4563 C CA . PRO A 1 587 ? 55.181 -37.181 -1.177 1.00 47.97 587 PRO A CA 1
ATOM 4564 C C . PRO A 1 587 ? 55.544 -37.952 0.101 1.00 47.97 587 PRO A C 1
ATOM 4566 O O . PRO A 1 587 ? 56.577 -38.606 0.148 1.00 47.97 587 PRO A O 1
ATOM 4569 N N . ASN A 1 588 ? 54.664 -37.936 1.107 1.00 33.56 588 ASN A N 1
ATOM 4570 C CA . ASN A 1 588 ? 54.446 -39.047 2.047 1.00 33.56 588 ASN A CA 1
ATOM 4571 C C . ASN A 1 588 ? 53.267 -38.711 2.972 1.00 33.56 588 ASN A C 1
ATOM 4573 O O . ASN A 1 588 ? 53.351 -37.828 3.824 1.00 33.56 588 ASN A O 1
ATOM 4577 N N . SER A 1 589 ? 52.155 -39.422 2.795 1.00 36.69 589 SER A N 1
ATOM 4578 C CA . SER A 1 589 ? 51.009 -39.390 3.705 1.00 36.69 589 SER A CA 1
ATOM 4579 C C . SER A 1 589 ? 51.232 -40.322 4.896 1.00 36.69 589 SER A C 1
ATOM 4581 O O . SER A 1 589 ? 51.670 -41.457 4.709 1.00 36.69 589 SER A O 1
ATOM 4583 N N . PRO A 1 590 ? 50.785 -39.905 6.091 1.00 36.50 590 PRO A N 1
ATOM 4584 C CA . PRO A 1 590 ? 50.075 -40.833 6.960 1.00 36.50 590 PRO A CA 1
ATOM 4585 C C . PRO A 1 590 ? 48.724 -40.274 7.442 1.00 36.50 590 PRO A C 1
ATOM 4587 O O . PRO A 1 590 ? 48.617 -39.171 7.969 1.00 36.50 590 PRO A O 1
ATOM 4590 N N . SER A 1 591 ? 47.698 -41.102 7.232 1.00 36.59 591 SER A N 1
ATOM 4591 C CA . SER A 1 591 ? 46.474 -41.309 8.024 1.00 36.59 591 SER A CA 1
ATOM 4592 C C . SER A 1 591 ? 45.894 -40.150 8.854 1.00 36.59 591 SER A C 1
ATOM 4594 O O . SER A 1 591 ? 46.368 -39.800 9.936 1.00 36.59 591 SER A O 1
ATOM 4596 N N . ALA A 1 592 ? 44.725 -39.689 8.409 1.00 43.12 592 ALA A N 1
ATOM 4597 C CA . ALA A 1 592 ? 43.791 -38.858 9.151 1.00 43.12 592 ALA A CA 1
ATOM 4598 C C . ALA A 1 592 ? 43.164 -39.623 10.333 1.00 43.12 592 ALA A C 1
ATOM 4600 O O . ALA A 1 592 ? 42.185 -40.339 10.153 1.00 43.12 592 ALA A O 1
ATOM 4601 N N . GLN A 1 593 ? 43.705 -39.453 11.546 1.00 39.50 593 GLN A N 1
ATOM 4602 C CA . GLN A 1 593 ? 42.989 -39.780 12.795 1.00 39.50 593 GLN A CA 1
ATOM 4603 C C . GLN A 1 593 ? 43.429 -38.981 14.046 1.00 39.50 593 GLN A C 1
ATOM 4605 O O . GLN A 1 593 ? 42.995 -39.290 15.150 1.00 39.50 593 GLN A O 1
ATOM 4610 N N . GLN A 1 594 ? 44.208 -37.895 13.915 1.00 40.31 594 GLN A N 1
ATOM 4611 C CA . GLN A 1 594 ? 44.702 -37.113 15.072 1.00 40.31 594 GLN A CA 1
ATOM 4612 C C . GLN A 1 594 ? 44.261 -35.635 15.144 1.00 40.31 594 GLN A C 1
ATOM 4614 O O . GLN A 1 594 ? 44.736 -34.894 16.001 1.00 40.31 594 GLN A O 1
ATOM 4619 N N . LEU A 1 595 ? 43.285 -35.194 14.340 1.00 37.28 595 LEU A N 1
ATOM 4620 C CA . LEU A 1 595 ? 42.803 -33.795 14.336 1.00 37.28 595 LEU A CA 1
ATOM 4621 C C . LEU A 1 595 ? 41.477 -33.538 15.084 1.00 37.28 595 LEU A C 1
ATOM 4623 O O . LEU A 1 595 ? 40.936 -32.437 15.024 1.00 37.28 595 LEU A O 1
ATOM 4627 N N . VAL A 1 596 ? 40.976 -34.511 15.853 1.00 41.69 596 VAL A N 1
ATOM 4628 C CA . VAL A 1 596 ? 39.749 -34.360 16.672 1.00 41.69 596 VAL A CA 1
ATOM 4629 C C . VAL A 1 596 ? 40.050 -34.141 18.169 1.00 41.69 596 VAL A C 1
ATOM 4631 O O . VAL A 1 596 ? 39.182 -33.699 18.917 1.00 41.69 596 VAL A O 1
ATOM 4634 N N . SER A 1 597 ? 41.297 -34.322 18.626 1.00 40.22 597 SER A N 1
ATOM 4635 C CA . SER A 1 597 ? 41.627 -34.245 20.063 1.00 40.22 597 SER A CA 1
ATOM 4636 C C . SER A 1 597 ? 42.109 -32.874 20.569 1.00 40.22 597 SER A C 1
ATOM 4638 O O . SER A 1 597 ? 42.122 -32.655 21.778 1.00 40.22 597 SER A O 1
ATOM 4640 N N . LEU A 1 598 ? 42.468 -31.926 19.695 1.00 38.22 598 LEU A N 1
ATOM 4641 C CA . LEU A 1 598 ? 42.964 -30.596 20.108 1.00 38.22 598 LEU A CA 1
ATOM 4642 C C . LEU A 1 598 ? 41.894 -29.491 20.079 1.00 38.22 598 LEU A C 1
ATOM 4644 O O . LEU A 1 598 ? 42.089 -28.425 20.657 1.00 38.22 598 LEU A O 1
ATOM 4648 N N . ARG A 1 599 ? 40.719 -29.758 19.493 1.00 39.38 599 ARG A N 1
ATOM 4649 C CA . ARG A 1 599 ? 39.600 -28.797 19.424 1.00 39.38 599 ARG A CA 1
ATOM 4650 C C . ARG A 1 599 ? 38.678 -28.830 20.653 1.00 39.38 599 ARG A C 1
ATOM 4652 O O . ARG A 1 599 ? 37.914 -27.896 20.868 1.00 39.38 599 ARG A O 1
ATOM 4659 N N . ASN A 1 600 ? 38.801 -29.861 21.495 1.00 41.25 600 ASN A N 1
ATOM 4660 C CA . ASN A 1 600 ? 37.991 -30.039 22.708 1.00 41.25 600 ASN A CA 1
ATOM 4661 C C . ASN A 1 600 ? 38.678 -29.573 24.007 1.00 41.25 600 ASN A C 1
ATOM 4663 O O . ASN A 1 600 ? 38.040 -29.577 25.055 1.00 41.25 600 ASN A O 1
ATOM 4667 N N . GLN A 1 601 ? 39.937 -29.112 23.963 1.00 41.69 601 GLN A N 1
ATOM 4668 C CA . GLN A 1 601 ? 40.626 -28.551 25.140 1.00 41.69 601 GLN A CA 1
ATOM 4669 C C . GLN A 1 601 ? 40.617 -27.014 25.207 1.00 41.69 601 GLN A C 1
ATOM 4671 O O . GLN A 1 601 ? 40.823 -26.459 26.285 1.00 41.69 601 GLN A O 1
ATOM 4676 N N . SER A 1 602 ? 40.302 -26.306 24.116 1.00 40.38 602 SER A N 1
ATOM 4677 C CA . SER A 1 602 ? 40.164 -24.839 24.137 1.00 40.38 602 SER A CA 1
ATOM 4678 C C . SER A 1 602 ? 38.788 -24.369 24.625 1.00 40.38 602 SER A C 1
ATOM 4680 O O . SER A 1 602 ? 38.686 -23.316 25.245 1.00 40.38 602 SER A O 1
ATOM 4682 N N . ARG A 1 603 ? 37.736 -25.182 24.458 1.00 38.31 603 ARG A N 1
ATOM 4683 C CA . ARG A 1 603 ? 36.356 -24.829 24.847 1.00 38.31 603 ARG A CA 1
ATOM 4684 C C . ARG A 1 603 ? 36.024 -25.042 26.332 1.00 38.31 603 ARG A C 1
ATOM 4686 O O . ARG A 1 603 ? 34.983 -24.588 26.787 1.00 38.31 603 ARG A O 1
ATOM 4693 N N . ALA A 1 604 ? 36.908 -25.692 27.094 1.00 40.19 604 ALA A N 1
ATOM 4694 C CA . ALA A 1 604 ? 36.731 -25.945 28.530 1.00 40.19 604 ALA A CA 1
ATOM 4695 C C . ALA A 1 604 ? 37.426 -24.910 29.443 1.00 40.19 604 ALA A C 1
ATOM 4697 O O . ALA A 1 604 ? 37.300 -24.992 30.663 1.00 40.19 604 ALA A O 1
ATOM 4698 N N . ARG A 1 605 ? 38.150 -23.926 28.883 1.00 38.81 605 ARG A N 1
ATOM 4699 C CA . ARG A 1 605 ? 38.819 -22.859 29.657 1.00 38.81 605 ARG A CA 1
ATOM 4700 C C . ARG A 1 605 ? 38.091 -21.509 29.653 1.00 38.81 605 ARG A C 1
ATOM 4702 O O . ARG A 1 605 ? 38.422 -20.663 30.476 1.00 38.81 605 ARG A O 1
ATOM 4709 N N . GLU A 1 606 ? 37.061 -21.322 28.829 1.00 37.25 606 GLU A N 1
ATOM 4710 C CA . GLU A 1 606 ? 36.288 -20.065 28.787 1.00 37.25 606 GLU A CA 1
ATOM 4711 C C . GLU A 1 606 ? 35.030 -20.065 29.672 1.00 37.25 606 GLU A C 1
ATOM 4713 O O . GLU A 1 606 ? 34.552 -19.003 30.065 1.00 37.25 606 GLU A O 1
ATOM 4718 N N . THR A 1 607 ? 34.529 -21.225 30.103 1.00 39.16 607 THR A N 1
ATOM 4719 C CA . THR A 1 607 ? 33.346 -21.318 30.984 1.00 39.16 607 THR A CA 1
ATOM 4720 C C . THR A 1 607 ? 33.656 -21.250 32.484 1.00 39.16 607 THR A C 1
ATOM 4722 O O . THR A 1 607 ? 32.740 -21.332 33.299 1.00 39.16 607 THR A O 1
ATOM 4725 N N . ALA A 1 608 ? 34.917 -21.039 32.878 1.00 36.66 608 ALA A N 1
ATOM 4726 C CA . ALA A 1 608 ? 35.321 -20.933 34.286 1.00 36.66 608 ALA A CA 1
ATOM 4727 C C . ALA A 1 608 ? 35.425 -19.486 34.822 1.00 36.66 608 ALA A C 1
ATOM 4729 O O . ALA A 1 608 ? 35.537 -19.305 36.030 1.00 36.66 608 ALA A O 1
ATOM 4730 N N . ASN A 1 609 ? 35.318 -18.453 33.973 1.00 36.25 609 ASN A N 1
ATOM 4731 C CA . ASN A 1 609 ? 35.520 -17.050 34.385 1.00 36.25 609 ASN A CA 1
ATOM 4732 C C . ASN A 1 609 ? 34.242 -16.199 34.524 1.00 36.25 609 ASN A C 1
ATOM 4734 O O . ASN A 1 609 ? 34.340 -15.009 34.808 1.00 36.25 609 ASN A O 1
ATOM 4738 N N . PHE A 1 610 ? 33.043 -16.782 34.401 1.00 33.72 610 PHE A N 1
ATOM 4739 C CA . PHE A 1 610 ? 31.773 -16.038 34.528 1.00 33.72 610 PHE A CA 1
ATOM 4740 C C . PHE A 1 610 ? 30.908 -16.400 35.748 1.00 33.72 610 PHE A C 1
ATOM 4742 O O . PHE A 1 610 ? 29.784 -15.920 35.878 1.00 33.72 610 PHE A O 1
ATOM 4749 N N . SER A 1 611 ? 31.430 -17.191 36.692 1.00 32.50 611 SER A N 1
ATOM 4750 C CA . SER A 1 611 ? 30.734 -17.545 37.943 1.00 32.50 611 SER A CA 1
ATOM 4751 C C . SER A 1 611 ? 31.452 -17.013 39.185 1.00 32.50 611 SER A C 1
ATOM 4753 O O . SER A 1 611 ? 31.819 -17.775 40.072 1.00 32.50 611 SER A O 1
ATOM 4755 N N . ALA A 1 612 ? 31.649 -15.695 39.275 1.00 33.69 612 ALA A N 1
ATOM 4756 C CA . ALA A 1 612 ? 32.118 -15.061 40.509 1.00 33.69 612 ALA A CA 1
ATOM 4757 C C . ALA A 1 612 ? 31.694 -13.586 40.623 1.00 33.69 612 ALA A C 1
ATOM 4759 O O . ALA A 1 612 ? 32.533 -12.702 40.702 1.00 33.69 612 ALA A O 1
ATOM 4760 N N . MET A 1 613 ? 30.390 -13.298 40.679 1.00 31.42 613 MET A N 1
ATOM 4761 C CA . MET A 1 613 ? 29.888 -12.076 41.332 1.00 31.42 613 MET A CA 1
ATOM 4762 C C . MET A 1 613 ? 28.430 -12.269 41.767 1.00 31.42 613 MET A C 1
ATOM 4764 O O . MET A 1 613 ? 27.476 -11.920 41.080 1.00 31.42 613 MET A O 1
ATOM 4768 N N . ARG A 1 614 ? 28.255 -12.865 42.948 1.00 35.94 614 ARG A N 1
ATOM 4769 C CA . ARG A 1 614 ? 26.976 -12.925 43.663 1.00 35.94 614 ARG A CA 1
ATOM 4770 C C . ARG A 1 614 ? 27.232 -12.400 45.072 1.00 35.94 614 ARG A C 1
ATOM 4772 O O . ARG A 1 614 ? 27.640 -13.158 45.947 1.00 35.94 614 ARG A O 1
ATOM 4779 N N . ILE A 1 615 ? 27.045 -11.096 45.291 1.00 33.22 615 ILE A N 1
ATOM 4780 C CA . ILE A 1 615 ? 27.109 -10.510 46.636 1.00 33.22 615 ILE A CA 1
ATOM 4781 C C . ILE A 1 615 ? 25.703 -10.188 47.144 1.00 33.22 615 ILE A C 1
ATOM 4783 O O . ILE A 1 615 ? 24.862 -9.596 46.475 1.00 33.22 615 ILE A O 1
ATOM 4787 N N . LYS A 1 616 ? 25.507 -10.691 48.360 1.00 32.22 616 LYS A N 1
ATOM 4788 C CA . LYS A 1 616 ? 24.333 -10.766 49.220 1.00 32.22 616 LYS A CA 1
ATOM 4789 C C . LYS A 1 616 ? 23.620 -9.427 49.436 1.00 32.22 616 LYS A C 1
ATOM 4791 O O . LYS A 1 616 ? 24.221 -8.441 49.848 1.00 32.22 616 LYS A O 1
ATOM 4796 N N . SER A 1 617 ? 22.297 -9.481 49.305 1.00 32.94 617 SER A N 1
ATOM 4797 C CA . SER A 1 617 ? 21.349 -8.525 49.874 1.00 32.94 617 SER A CA 1
ATOM 4798 C C . SER A 1 617 ? 21.277 -8.696 51.400 1.00 32.94 617 SER A C 1
ATOM 4800 O O . SER A 1 617 ? 21.027 -9.798 51.892 1.00 32.94 617 SER A O 1
ATOM 4802 N N . ARG A 1 618 ? 21.480 -7.610 52.155 1.00 33.44 618 ARG A N 1
ATOM 4803 C CA . ARG A 1 618 ? 21.089 -7.482 53.568 1.00 33.44 618 ARG A CA 1
ATOM 4804 C C . ARG A 1 618 ? 20.340 -6.158 53.752 1.00 33.44 618 ARG A C 1
ATOM 4806 O O . ARG A 1 618 ? 20.901 -5.091 53.538 1.00 33.44 618 ARG A O 1
ATOM 4813 N N . ARG A 1 619 ? 19.073 -6.254 54.172 1.00 38.28 619 ARG A N 1
ATOM 4814 C CA . ARG A 1 619 ? 18.335 -5.204 54.906 1.00 38.28 619 ARG A CA 1
ATOM 4815 C C . ARG A 1 619 ? 19.051 -4.948 56.241 1.00 38.28 619 ARG A C 1
ATOM 4817 O O . ARG A 1 619 ? 19.541 -5.933 56.780 1.00 38.28 619 ARG A O 1
ATOM 4824 N N . ILE A 1 620 ? 19.101 -3.711 56.765 1.00 31.67 620 ILE A N 1
ATOM 4825 C CA . ILE A 1 620 ? 18.235 -3.120 57.831 1.00 31.67 620 ILE A CA 1
ATOM 4826 C C . ILE A 1 620 ? 18.421 -1.554 57.820 1.00 31.67 620 ILE A C 1
ATOM 4828 O O . ILE A 1 620 ? 19.036 -1.087 56.864 1.00 31.67 620 ILE A O 1
ATOM 4832 N N . PRO A 1 621 ? 17.838 -0.697 58.703 1.00 45.94 621 PRO A N 1
ATOM 4833 C CA . PRO A 1 621 ? 17.035 0.462 58.288 1.00 45.94 621 PRO A CA 1
ATOM 4834 C C . PRO A 1 621 ? 17.607 1.831 58.741 1.00 45.94 621 PRO A C 1
ATOM 4836 O O . PRO A 1 621 ? 18.577 1.902 59.485 1.00 45.94 621 PRO A O 1
ATOM 4839 N N . GLY A 1 622 ? 16.918 2.924 58.392 1.00 29.80 622 GLY A N 1
ATOM 4840 C CA . GLY A 1 622 ? 16.924 4.141 59.216 1.00 29.80 622 GLY A CA 1
ATOM 4841 C C . GLY A 1 622 ? 17.548 5.404 58.611 1.00 29.80 622 GLY A C 1
ATOM 4842 O O . GLY A 1 622 ? 18.754 5.577 58.606 1.00 29.80 622 GLY A O 1
ATOM 4843 N N . ASN A 1 623 ? 16.650 6.313 58.229 1.00 30.36 623 ASN A N 1
ATOM 4844 C CA . ASN A 1 623 ? 16.543 7.701 58.694 1.00 30.36 623 ASN A CA 1
ATOM 4845 C C . ASN A 1 623 ? 17.604 8.795 58.387 1.00 30.36 623 ASN A C 1
ATOM 4847 O O . ASN A 1 623 ? 18.809 8.639 58.508 1.00 30.36 623 ASN A O 1
ATOM 4851 N N . THR A 1 624 ? 17.013 9.974 58.154 1.00 35.94 624 THR A N 1
ATOM 4852 C CA . THR A 1 624 ? 17.483 11.371 58.208 1.00 35.94 624 THR A CA 1
ATOM 4853 C C . THR A 1 624 ? 18.567 11.930 57.276 1.00 35.94 624 THR A C 1
ATOM 4855 O O . THR A 1 624 ? 19.716 11.514 57.254 1.00 35.94 624 THR A O 1
ATOM 4858 N N . ASN A 1 625 ? 18.157 13.083 56.733 1.00 31.03 625 ASN A N 1
ATOM 4859 C CA . ASN A 1 625 ? 18.895 14.307 56.416 1.00 31.03 625 ASN A CA 1
ATOM 4860 C C . ASN A 1 625 ? 19.318 14.581 54.963 1.00 31.03 625 ASN A C 1
ATOM 4862 O O . ASN A 1 625 ? 20.203 13.968 54.380 1.00 31.03 625 ASN A O 1
ATOM 4866 N N . LYS A 1 626 ? 18.665 15.635 54.444 1.00 41.53 626 LYS A N 1
ATOM 4867 C CA . LYS A 1 626 ? 19.055 16.496 53.321 1.00 41.53 626 LYS A CA 1
ATOM 4868 C C . LYS A 1 626 ? 20.551 16.832 53.341 1.00 41.53 626 LYS A C 1
ATOM 4870 O O . LYS A 1 626 ? 21.100 17.088 54.412 1.00 41.53 626 LYS A O 1
ATOM 4875 N N . PRO A 1 627 ? 21.087 17.151 52.154 1.00 41.16 627 PRO A N 1
ATOM 4876 C CA . PRO A 1 627 ? 21.765 18.435 52.030 1.00 41.16 627 PRO A CA 1
ATOM 4877 C C . PRO A 1 627 ? 21.300 19.263 50.824 1.00 41.16 627 PRO A C 1
ATOM 4879 O O . PRO A 1 627 ? 20.966 18.763 49.753 1.00 41.16 627 PRO A O 1
ATOM 4882 N N . ARG A 1 628 ? 21.292 20.581 51.054 1.00 39.91 628 ARG A N 1
ATOM 4883 C CA . ARG A 1 628 ? 21.392 21.638 50.042 1.00 39.91 628 ARG A CA 1
ATOM 4884 C C . ARG A 1 628 ? 22.770 21.563 49.377 1.00 39.91 628 ARG A C 1
ATOM 4886 O O . ARG A 1 628 ? 23.742 21.360 50.090 1.00 39.91 628 ARG A O 1
ATOM 4893 N N . ASN A 1 629 ? 22.809 21.795 48.066 1.00 31.48 629 ASN A N 1
ATOM 4894 C CA . ASN A 1 629 ? 23.817 22.516 47.261 1.00 31.48 629 ASN A CA 1
ATOM 4895 C C . ASN A 1 629 ? 23.371 22.302 45.795 1.00 31.48 629 ASN A C 1
ATOM 4897 O O . ASN A 1 629 ? 23.079 21.179 45.416 1.00 31.48 629 ASN A O 1
ATOM 4901 N N . GLY A 1 630 ? 23.127 23.288 44.932 1.00 33.72 630 GLY A N 1
ATOM 4902 C CA . GLY A 1 630 ? 23.801 24.565 44.760 1.00 33.72 630 GLY A CA 1
ATOM 4903 C C . GLY A 1 630 ? 24.838 24.408 43.652 1.00 33.72 630 GLY A C 1
ATOM 4904 O O . GLY A 1 630 ? 25.995 24.228 43.987 1.00 33.72 630 GLY A O 1
ATOM 4905 N N . PHE A 1 631 ? 24.447 24.438 42.367 1.00 30.97 631 PHE A N 1
ATOM 4906 C CA . PHE A 1 631 ? 25.404 24.533 41.253 1.00 30.97 631 PHE A CA 1
ATOM 4907 C C . PHE A 1 631 ? 24.824 25.255 40.016 1.00 30.97 631 PHE A C 1
ATOM 4909 O O . PHE A 1 631 ? 23.882 24.799 39.378 1.00 30.97 631 PHE A O 1
ATOM 4916 N N . ILE A 1 632 ? 25.398 26.440 39.786 1.00 34.44 632 ILE A N 1
ATOM 4917 C CA . ILE A 1 632 ? 25.920 27.053 38.549 1.00 34.44 632 ILE A CA 1
ATOM 4918 C C . ILE A 1 632 ? 25.081 27.002 37.253 1.00 34.44 632 ILE A C 1
ATOM 4920 O O . ILE A 1 632 ? 24.932 25.979 36.594 1.00 34.44 632 ILE A O 1
ATOM 4924 N N . ARG A 1 633 ? 24.669 28.211 36.833 1.00 36.09 633 ARG A N 1
ATOM 4925 C CA . ARG A 1 633 ? 24.221 28.594 35.484 1.00 36.09 633 ARG A CA 1
ATOM 4926 C C . ARG A 1 633 ? 25.352 28.428 34.459 1.00 36.09 633 ARG A C 1
ATOM 4928 O O . ARG A 1 633 ? 26.375 29.099 34.584 1.00 36.09 633 ARG A O 1
ATOM 4935 N N . SER A 1 634 ? 25.118 27.667 33.392 1.00 33.34 634 SER A N 1
ATOM 4936 C CA . SER A 1 634 ? 25.857 27.786 32.131 1.00 33.34 634 SER A CA 1
ATOM 4937 C C . SER A 1 634 ? 25.059 28.645 31.141 1.00 33.34 634 SER A C 1
ATOM 4939 O O . SER A 1 634 ? 23.858 28.464 30.945 1.00 33.34 634 SER A O 1
ATOM 4941 N N . LYS A 1 635 ? 25.733 29.648 30.567 1.00 33.62 635 LYS A N 1
ATOM 4942 C CA . LYS A 1 635 ? 25.219 30.528 29.512 1.00 33.62 635 LYS A CA 1
ATOM 4943 C C . LYS A 1 635 ? 25.246 29.769 28.181 1.00 33.62 635 LYS A C 1
ATOM 4945 O O . LYS A 1 635 ? 26.311 29.332 27.756 1.00 33.62 635 LYS A O 1
ATOM 4950 N N . GLY A 1 636 ? 24.087 29.629 27.541 1.00 32.53 636 GLY A N 1
ATOM 4951 C CA . GLY A 1 636 ? 23.953 29.153 26.165 1.00 32.53 636 GLY A CA 1
ATOM 4952 C C . GLY A 1 636 ? 24.114 30.309 25.181 1.00 32.53 636 GLY A C 1
ATOM 4953 O O . GLY A 1 636 ? 23.524 31.368 25.360 1.00 32.53 636 GLY A O 1
ATOM 4954 N N . CYS A 1 637 ? 24.968 30.093 24.188 1.00 31.28 637 CYS A N 1
ATOM 4955 C CA . CYS A 1 637 ? 25.384 31.024 23.149 1.00 31.28 637 CYS A CA 1
ATOM 4956 C C . CYS A 1 637 ? 24.313 31.112 22.044 1.00 31.28 637 CYS A C 1
ATOM 4958 O O . CYS A 1 637 ? 24.029 30.113 21.385 1.00 31.28 637 CYS A O 1
ATOM 4960 N N . GLU A 1 638 ? 23.727 32.293 21.839 1.00 32.50 638 GLU A N 1
ATOM 4961 C CA . GLU A 1 638 ? 22.880 32.606 20.682 1.00 32.50 638 GLU A CA 1
ATOM 4962 C C . GLU A 1 638 ? 23.766 32.972 19.481 1.00 32.50 638 GLU A C 1
ATOM 4964 O O . GLU A 1 638 ? 24.517 33.948 19.522 1.00 32.50 638 GLU A O 1
ATOM 4969 N N . ARG A 1 639 ? 23.680 32.199 18.390 1.00 35.31 639 ARG A N 1
ATOM 4970 C CA . ARG A 1 639 ? 24.211 32.599 17.080 1.00 35.31 639 ARG A CA 1
ATOM 4971 C C . ARG A 1 639 ? 23.099 33.257 16.271 1.00 35.31 639 ARG A C 1
ATOM 4973 O O . ARG A 1 639 ? 22.263 32.576 15.686 1.00 35.31 639 ARG A O 1
ATOM 4980 N N . ASN A 1 640 ? 23.145 34.584 16.215 1.00 30.62 640 ASN A N 1
ATOM 4981 C CA . ASN A 1 640 ? 22.468 35.388 15.204 1.00 30.62 640 ASN A CA 1
ATOM 4982 C C . ASN A 1 640 ? 23.231 35.281 13.877 1.00 30.62 640 ASN A C 1
ATOM 4984 O O . ASN A 1 640 ? 24.406 35.635 13.812 1.00 30.62 640 ASN A O 1
ATOM 4988 N N . THR A 1 641 ? 22.561 34.849 12.811 1.00 33.97 641 THR A N 1
ATOM 4989 C CA . THR A 1 641 ? 23.010 35.068 11.428 1.00 33.97 641 THR A CA 1
ATOM 4990 C C . THR A 1 641 ? 22.109 36.131 10.808 1.00 33.97 641 THR A C 1
ATOM 4992 O O . THR A 1 641 ? 20.972 35.868 10.432 1.00 33.97 641 THR A O 1
ATOM 4995 N N . LYS A 1 642 ? 22.620 37.366 10.757 1.00 32.03 642 LYS A N 1
ATOM 4996 C CA . LYS A 1 642 ? 22.115 38.433 9.887 1.00 32.03 642 LYS A CA 1
ATOM 4997 C C . LYS A 1 642 ? 22.782 38.258 8.522 1.00 32.03 642 LYS A C 1
ATOM 4999 O O . LYS A 1 642 ? 24.001 38.368 8.434 1.00 32.03 642 LYS A O 1
ATOM 5004 N N . LEU A 1 643 ? 21.990 38.000 7.485 1.00 37.69 643 LEU A N 1
ATOM 5005 C CA . LEU A 1 643 ? 22.394 38.198 6.095 1.00 37.69 643 LEU A CA 1
ATOM 5006 C C . LEU A 1 643 ? 22.167 39.672 5.747 1.00 37.69 643 LEU A C 1
ATOM 5008 O O . LEU A 1 643 ? 21.056 40.183 5.884 1.00 37.69 643 LEU A O 1
ATOM 5012 N N . ALA A 1 644 ? 23.246 40.343 5.356 1.00 34.25 644 ALA A N 1
ATOM 5013 C CA . ALA A 1 644 ? 23.229 41.680 4.791 1.00 34.25 644 ALA A CA 1
ATOM 5014 C C . ALA A 1 644 ? 23.031 41.579 3.272 1.00 34.25 644 ALA A C 1
ATOM 5016 O O . ALA A 1 644 ? 23.731 40.824 2.600 1.00 34.25 644 ALA A O 1
ATOM 5017 N N . LEU A 1 645 ? 22.071 42.348 2.767 1.00 48.06 645 LEU A N 1
ATOM 5018 C CA . LEU A 1 645 ? 21.912 42.723 1.365 1.00 48.06 645 LEU A CA 1
ATOM 5019 C C . LEU A 1 645 ? 22.553 44.100 1.171 1.00 48.06 645 LEU A C 1
ATOM 5021 O O . LEU A 1 645 ? 22.267 44.988 1.976 1.00 48.06 645 LEU A O 1
ATOM 5025 N N . ALA A 1 646 ? 23.367 44.252 0.122 1.00 39.47 646 ALA A N 1
ATOM 5026 C CA . ALA A 1 646 ? 23.466 45.425 -0.766 1.00 39.47 646 ALA A CA 1
ATOM 5027 C C . ALA A 1 646 ? 24.756 45.357 -1.613 1.00 39.47 646 ALA A C 1
ATOM 5029 O O . ALA A 1 646 ? 25.736 44.766 -1.149 1.00 39.47 646 ALA A O 1
ATOM 5030 N N . PRO A 1 647 ? 24.848 46.107 -2.725 1.00 51.81 647 PRO A N 1
ATOM 5031 C CA . PRO A 1 647 ? 23.822 46.484 -3.703 1.00 51.81 647 PRO A CA 1
ATOM 5032 C C . PRO A 1 647 ? 23.938 45.682 -5.009 1.00 51.81 647 PRO A C 1
ATOM 5034 O O . PRO A 1 647 ? 25.068 45.286 -5.374 1.00 51.81 647 PRO A O 1
#

Mean predicted aligned error: 15.23 Å

Solvent-accessible surface area (backbone atoms only — not comparable to full-atom values): 39837 Å² total; per-residue (Å²): 136,88,80,90,89,90,85,80,91,84,88,81,86,88,84,89,82,91,84,81,89,79,87,79,81,86,78,81,88,77,83,71,81,76,73,79,72,75,79,75,53,66,63,61,56,46,50,54,46,35,55,44,34,53,52,53,24,53,43,25,49,60,50,41,70,42,101,79,45,50,73,58,27,54,54,49,23,53,42,31,48,48,36,35,59,40,46,76,56,39,91,82,60,53,68,71,57,54,51,53,46,47,46,50,53,34,28,49,40,41,38,92,48,88,68,81,69,80,72,81,75,94,56,74,76,80,36,52,53,45,53,38,42,73,72,77,47,40,65,56,37,41,49,16,50,49,49,52,57,69,41,83,85,33,57,66,55,54,51,50,52,52,51,49,39,54,59,71,26,62,58,79,54,54,64,31,70,65,59,44,75,68,40,34,73,80,60,76,84,82,57,80,76,66,51,58,59,46,39,52,40,52,40,52,49,50,56,48,43,62,69,41,55,56,49,93,79,43,87,82,76,48,42,36,37,34,38,32,54,49,72,54,73,89,63,62,96,63,99,55,77,42,48,48,41,49,33,33,39,32,54,50,49,76,72,66,96,53,83,66,51,52,46,35,44,35,39,36,33,28,47,64,80,75,74,81,74,82,63,88,64,94,76,86,70,84,63,75,76,68,64,87,79,61,47,70,60,87,53,48,51,65,60,66,65,48,87,72,84,43,22,40,30,32,37,35,46,98,93,40,44,28,50,70,52,76,40,81,70,85,76,64,59,35,42,74,52,74,66,44,30,45,52,57,47,24,71,55,48,57,48,62,83,38,67,66,59,41,50,50,49,44,28,42,51,43,42,30,50,49,60,35,57,95,24,82,63,49,52,68,84,51,50,46,70,34,31,30,24,48,30,26,54,70,42,79,90,74,77,34,44,27,25,44,69,62,56,18,48,45,32,76,38,59,83,82,61,78,76,88,80,72,75,74,65,59,70,85,76,52,84,74,78,62,78,81,65,94,51,99,50,50,58,45,32,33,47,15,50,45,45,46,23,48,75,68,17,36,64,63,76,84,59,62,52,75,87,38,31,48,99,86,68,46,72,40,99,56,27,66,58,54,43,49,56,52,44,68,69,31,67,70,50,75,64,43,44,87,50,38,34,37,58,52,51,34,29,46,46,28,59,52,69,42,50,89,66,40,46,86,52,74,92,46,30,53,61,26,43,34,55,67,36,27,49,22,40,46,47,49,48,24,72,75,65,73,45,95,76,44,71,86,78,58,79,88,58,65,40,71,43,72,79,83,78,67,80,79,77,83,78,84,74,86,82,75,96,73,93,84,82,91,81,89,82,86,89,84,88,81,81,97,80,77,83,72,72,69,71,67,64,66,70,69,65,69,77,72,78,79,83,82,86,85,83,82,89,75,91,86,87,84,85,87,81,86,80,92,82,89,82,83,90,81,87,82,85,83,84,83,84,81,83,83,86,85,134

pLDDT: mean 75.84, std 22.1, range [29.8, 98.0]

Radius of gyration: 36.46 Å; Cα contacts (8 Å, |Δi|>4): 777; chains: 1; bounding box: 97×89×130 Å

Foldseek 3Di:
DDDDDDDDDDDDDDDDDDDDDDDDDDDDDPPDPPDPPPQPDLLVLLVLLLLLLVLLLVLLVVQLPDPDHQPLSLLSNVLSVLLNVVSVVCPPPDSVLSQLSLLLSLCLLVPPDDQDRDDDDDDPVSSVSSVCSNVPNVVSSSVSNRCLRPDPVNPVVSVVSSVSSCVSSPPLQDQADDALVVLLVPFQDPPDPLLVQLLVLQQLVVVLCLVQQDAPPAPPWWKKKKWWFLDWPSDDVDDAQWTKTWIWIWTFHCPDPDTFTFIAIEIETEHDPPDPPPPVPPPDDPPVPPVPPWDADNHVPVVRVDPDAAYFYWYGYPVHITGPDGDHDDQLFRRRDDWDFQQQQLVQLLLVPPQLLLLLVLLSLLSSCLSCVPHPLADLQDASRQWTWTWRDQPPVVRWTWTFSTTTGMDMRTNPDPDDDDPVPVVVPDCPPPPPPPDLRSSLQRSLLRSVSSNNSHHLVVQQDQVQADPVRHGDPCRSLVSLVVVLPDPVVVSPSSDRNLSSQSSCCSSPVPCVQQNNDPVCNSVSSCSRRNSSSLSRSCVSSVDPSDSPPDGPGTTTRDPPDDDPPPPPDDPDDDDDDDDDDDDDDDDPDPPPPPVVVVVVPPVPPPPPDDDDDDDDDDDDDDDDDDDDDDDDDDDDDDDDDDD